Protein AF-0000000077790191 (afdb_homodimer)

Sequence (762 aa):
MFYYFIKSERNPEEDPLLVWLTGGPGCSSLTGLVYENGPLAFKVEAYNGSVPSLVSTTYLWTKVSNVMYKLTPVGTGFSYSRNPFADRPSDTRAAKRVNEFLRKWLDKHPEYFSNPFYVTGNSYSGKMVPAIVQEISNGNYICCKPQINLQGYVLGNPVTNFDFDNNTRVPFAHGMALISDELFEAMKRSCGGDYFHVDPLNTECLKLVKDYKKSVSRVYKELVLESNCDKTSPDCYMYRYSLSEYWANSESVRSALKVAKGTKGKWERCDSANVHCIQDIKSSLPYHMNNSIKGYRSLIISGDHDMTIPFIGTQEWIRSLNFSIIEKWRPWMIQDKVAGYTQTYANKMTYATVKGGGHTLEYKPVESSILFKRWISGQPLMFYYFIKSERNPEEDPLLVWLTGGPGCSSLTGLVYENGPLAFKVEAYNGSVPSLVSTTYLWTKVSNVMYKLTPVGTGFSYSRNPFADRPSDTRAAKRVNEFLRKWLDKHPEYFSNPFYVTGNSYSGKMVPAIVQEISNGNYICCKPQINLQGYVLGNPVTNFDFDNNTRVPFAHGMALISDELFEAMKRSCGGDYFHVDPLNTECLKLVKDYKKSVSRVYKELVLESNCDKTSPDCYMYRYSLSEYWANSESVRSALKVAKGTKGKWERCDSANVHCIQDIKSSLPYHMNNSIKGYRSLIISGDHDMTIPFIGTQEWIRSLNFSIIEKWRPWMIQDKVAGYTQTYANKMTYATVKGGGHTLEYKPVESSILFKRWISGQPL

pLDDT: mean 93.42, std 6.64, range [61.0, 98.81]

Structure (mmCIF, N/CA/C/O backbone):
data_AF-0000000077790191-model_v1
#
loop_
_entity.id
_entity.type
_entity.pdbx_description
1 polymer 'Serine carboxypeptidase-like 14 isoform X4'
#
loop_
_atom_site.group_PDB
_atom_site.id
_atom_site.type_symbol
_atom_site.label_atom_id
_atom_site.label_alt_id
_atom_site.label_comp_id
_atom_site.label_asym_id
_atom_site.label_entity_id
_atom_site.label_seq_id
_atom_site.pdbx_PDB_ins_code
_atom_site.Cartn_x
_atom_site.Cartn_y
_atom_site.Cartn_z
_atom_site.occupancy
_atom_site.B_iso_or_equiv
_atom_site.auth_seq_id
_atom_site.auth_comp_id
_atom_site.auth_asym_id
_atom_site.auth_atom_id
_atom_site.pdbx_PDB_model_num
ATOM 1 N N . MET A 1 1 ? -4.301 29.234 28.016 1 70.31 1 MET A N 1
ATOM 2 C CA . MET A 1 1 ? -3.721 28.719 26.781 1 70.31 1 MET A CA 1
ATOM 3 C C . MET A 1 1 ? -2.52 27.828 27.062 1 70.31 1 MET A C 1
ATOM 5 O O . MET A 1 1 ? -1.726 28.125 27.969 1 70.31 1 MET A O 1
ATOM 9 N N . PHE A 1 2 ? -2.539 26.703 26.484 1 80.81 2 PHE A N 1
ATOM 10 C CA . PHE A 1 2 ? -1.519 25.703 26.75 1 80.81 2 PHE A CA 1
ATOM 11 C C . PHE A 1 2 ? -0.734 25.375 25.484 1 80.81 2 PHE A C 1
ATOM 13 O O . PHE A 1 2 ? -1.312 25.266 24.406 1 80.81 2 PHE A O 1
ATOM 20 N N . TYR A 1 3 ? 0.605 25.516 25.641 1 87.75 3 TYR A N 1
ATOM 21 C CA . TYR A 1 3 ? 1.466 25.125 24.516 1 87.75 3 TYR A CA 1
ATOM 22 C C . TYR A 1 3 ? 2.762 24.5 25.016 1 87.75 3 TYR A C 1
ATOM 24 O O . TYR A 1 3 ? 3.129 24.672 26.188 1 87.75 3 TYR A O 1
ATOM 32 N N . TYR A 1 4 ? 3.283 23.719 24.156 1 91.69 4 TYR A N 1
ATOM 33 C CA . TYR A 1 4 ? 4.637 23.219 24.375 1 91.69 4 TYR A CA 1
ATOM 34 C C . TYR A 1 4 ? 5.621 23.891 23.422 1 91.69 4 TYR A C 1
ATOM 36 O O . TYR A 1 4 ? 5.309 24.125 22.266 1 91.69 4 TYR A O 1
ATOM 44 N N . PHE A 1 5 ? 6.746 24.297 23.984 1 95.94 5 PHE A N 1
ATOM 45 C CA . PHE A 1 5 ? 7.805 24.859 23.141 1 95.94 5 PHE A CA 1
ATOM 46 C C . PHE A 1 5 ? 9.07 24.016 23.25 1 95.94 5 PHE A C 1
ATOM 48 O O . PHE A 1 5 ? 9.602 23.812 24.344 1 95.94 5 PHE A O 1
ATOM 55 N N . ILE A 1 6 ? 9.508 23.484 22.109 1 96.44 6 ILE A N 1
ATOM 56 C CA . ILE A 1 6 ? 10.734 22.688 22.031 1 96.44 6 ILE A CA 1
ATOM 57 C C . ILE A 1 6 ? 11.766 23.422 21.188 1 96.44 6 ILE A C 1
ATOM 59 O O . ILE A 1 6 ? 11.523 23.703 20 1 96.44 6 ILE A O 1
ATOM 63 N N . LYS A 1 7 ? 12.922 23.688 21.766 1 97.25 7 LYS A N 1
ATOM 64 C CA . LYS A 1 7 ? 13.992 24.375 21.062 1 97.25 7 LYS A CA 1
ATOM 65 C C . LYS A 1 7 ? 14.68 23.453 20.062 1 97.25 7 LYS A C 1
ATOM 67 O O . LYS A 1 7 ? 14.773 22.234 20.281 1 97.25 7 LYS A O 1
ATOM 72 N N . SER A 1 8 ? 15.148 24.062 18.984 1 97.5 8 SER A N 1
ATOM 73 C CA . SER A 1 8 ? 15.961 23.328 18.016 1 97.5 8 SER A CA 1
ATOM 74 C C . SER A 1 8 ? 17.188 22.703 18.688 1 97.5 8 SER A C 1
ATOM 76 O O . SER A 1 8 ? 17.812 23.344 19.547 1 97.5 8 SER A O 1
ATOM 78 N N . GLU A 1 9 ? 17.5 21.516 18.25 1 95.06 9 GLU A N 1
ATOM 79 C CA . GLU A 1 9 ? 18.703 20.844 18.766 1 95.06 9 GLU A CA 1
ATOM 80 C C . GLU A 1 9 ? 19.953 21.344 18.047 1 95.06 9 GLU A C 1
ATOM 82 O O . GLU A 1 9 ? 21.062 21.109 18.516 1 95.06 9 GLU A O 1
ATOM 87 N N . ARG A 1 10 ? 19.781 22 16.984 1 95.44 10 ARG A N 1
ATOM 88 C CA . ARG A 1 10 ? 20.906 22.484 16.188 1 95.44 10 ARG A CA 1
ATOM 89 C C . ARG A 1 10 ? 21.266 23.922 16.578 1 95.44 10 ARG A C 1
ATOM 91 O O . ARG A 1 10 ? 22.172 24.141 17.375 1 95.44 10 ARG A O 1
ATOM 98 N N . ASN A 1 11 ? 20.531 24.969 16.141 1 96.75 11 ASN A N 1
ATOM 99 C CA . ASN A 1 11 ? 20.75 26.375 16.438 1 96.75 11 ASN A CA 1
ATOM 100 C C . ASN A 1 11 ? 19.438 27.109 16.656 1 96.75 11 ASN A C 1
ATOM 102 O O . ASN A 1 11 ? 18.922 27.766 15.75 1 96.75 11 ASN A O 1
ATOM 106 N N . PRO A 1 12 ? 18.953 27.125 17.891 1 97.19 12 PRO A N 1
ATOM 107 C CA . PRO A 1 12 ? 17.641 27.703 18.188 1 97.19 12 PRO A CA 1
ATOM 108 C C . PRO A 1 12 ? 17.531 29.172 17.766 1 97.19 12 PRO A C 1
ATOM 110 O O . PRO A 1 12 ? 16.438 29.641 17.422 1 97.19 12 PRO A O 1
ATOM 113 N N . GLU A 1 13 ? 18.609 29.891 17.766 1 96.31 13 GLU A N 1
ATOM 114 C CA . GLU A 1 13 ? 18.578 31.328 17.516 1 96.31 13 GLU A CA 1
ATOM 115 C C . GLU A 1 13 ? 18.391 31.625 16.016 1 96.31 13 GLU A C 1
ATOM 117 O O . GLU A 1 13 ? 17.891 32.688 15.641 1 96.31 13 GLU A O 1
ATOM 122 N N . GLU A 1 14 ? 18.797 30.625 15.211 1 97.44 14 GLU A N 1
ATOM 123 C CA . GLU A 1 14 ? 18.766 30.891 13.773 1 97.44 14 GLU A CA 1
ATOM 124 C C . GLU A 1 14 ? 17.797 29.938 13.062 1 97.44 14 GLU A C 1
ATOM 126 O O . GLU A 1 14 ? 17.297 30.266 11.984 1 97.44 14 GLU A O 1
ATOM 131 N N . ASP A 1 15 ? 17.562 28.812 13.672 1 98.31 15 ASP A N 1
ATOM 132 C CA . ASP A 1 15 ? 16.719 27.828 13.031 1 98.31 15 ASP A CA 1
ATOM 133 C C . ASP A 1 15 ? 15.266 28.312 12.945 1 98.31 15 ASP A C 1
ATOM 135 O O . ASP A 1 15 ? 14.836 29.141 13.75 1 98.31 15 ASP A O 1
ATOM 139 N N . PRO A 1 16 ? 14.562 27.766 11.984 1 98.62 16 PRO A N 1
ATOM 140 C CA . PRO A 1 16 ? 13.164 28.188 11.828 1 98.62 16 PRO A CA 1
ATOM 141 C C . PRO A 1 16 ? 12.344 27.984 13.102 1 98.62 16 PRO A C 1
ATOM 143 O O . PRO A 1 16 ? 12.633 27.078 13.891 1 98.62 16 PRO A O 1
ATOM 146 N N . LEU A 1 17 ? 11.406 28.875 13.281 1 98.62 17 LEU A N 1
ATOM 147 C CA . LEU A 1 17 ? 10.383 28.766 14.312 1 98.62 17 LEU A CA 1
ATOM 148 C C . LEU A 1 17 ? 9.055 28.297 13.711 1 98.62 17 LEU A C 1
ATOM 150 O O . LEU A 1 17 ? 8.555 28.906 12.766 1 98.62 17 LEU A O 1
ATOM 154 N N . LEU A 1 18 ? 8.539 27.234 14.219 1 98.44 18 LEU A N 1
ATOM 155 C CA . LEU A 1 18 ? 7.289 26.656 13.727 1 98.44 18 LEU A CA 1
ATOM 156 C C . LEU A 1 18 ? 6.195 26.734 14.789 1 98.44 18 LEU A C 1
ATOM 158 O O . LEU A 1 18 ? 6.469 26.594 15.977 1 98.44 18 LEU A O 1
ATOM 162 N N . VAL A 1 19 ? 5.016 26.984 14.352 1 97.75 19 VAL A N 1
ATOM 163 C CA . VAL A 1 19 ? 3.857 26.594 15.148 1 97.75 19 VAL A CA 1
ATOM 164 C C . VAL A 1 19 ? 3.209 25.344 14.547 1 97.75 19 VAL A C 1
ATOM 166 O O . VAL A 1 19 ? 3.008 25.266 13.336 1 97.75 19 VAL A O 1
ATOM 169 N N . TRP A 1 20 ? 3.008 24.359 15.352 1 96.69 20 TRP A N 1
ATOM 170 C CA . TRP A 1 20 ? 2.389 23.109 14.914 1 96.69 20 TRP A CA 1
ATOM 171 C C . TRP A 1 20 ? 0.957 23 15.43 1 96.69 20 TRP A C 1
ATOM 173 O O . TRP A 1 20 ? 0.715 23.109 16.641 1 96.69 20 TRP A O 1
ATOM 183 N N . LEU A 1 21 ? 0.068 22.766 14.523 1 94.56 21 LEU A N 1
ATOM 184 C CA . LEU A 1 21 ? -1.335 22.531 14.852 1 94.56 21 LEU A CA 1
ATOM 185 C C . LEU A 1 21 ? -1.755 21.109 14.492 1 94.56 21 LEU A C 1
ATOM 187 O O . LEU A 1 21 ? -1.843 20.766 13.312 1 94.56 21 LEU A O 1
ATOM 191 N N . THR A 1 22 ? -2.141 20.422 15.594 1 90.88 22 THR A N 1
ATOM 192 C CA . THR A 1 22 ? -2.609 19.047 15.375 1 90.88 22 THR A CA 1
ATOM 193 C C . THR A 1 22 ? -4.051 19.047 14.867 1 90.88 22 THR A C 1
ATOM 195 O O . THR A 1 22 ? -4.91 19.734 15.43 1 90.88 22 THR A O 1
ATOM 198 N N . GLY A 1 23 ? -4.305 18.469 13.898 1 87.75 23 GLY A N 1
ATOM 199 C CA . GLY A 1 23 ? -5.637 18.375 13.32 1 87.75 23 GLY A CA 1
ATOM 200 C C . GLY A 1 23 ? -6.691 17.953 14.328 1 87.75 23 GLY A C 1
ATOM 201 O O . GLY A 1 23 ? -6.57 18.234 15.516 1 87.75 23 GLY A O 1
ATOM 202 N N . GLY A 1 24 ? -7.77 17.422 13.961 1 79.75 24 GLY A N 1
ATOM 203 C CA . GLY A 1 24 ? -8.922 17.047 14.766 1 79.75 24 GLY A CA 1
ATOM 204 C C . GLY A 1 24 ? -10.242 17.375 14.102 1 79.75 24 GLY A C 1
ATOM 205 O O . GLY A 1 24 ? -10.648 16.703 13.148 1 79.75 24 GLY A O 1
ATOM 206 N N . PRO A 1 25 ? -10.961 18.406 14.289 1 79.75 25 PRO A N 1
ATOM 207 C CA . PRO A 1 25 ? -10.516 19.516 15.148 1 79.75 25 PRO A CA 1
ATOM 208 C C . PRO A 1 25 ? -10.57 19.156 16.625 1 79.75 25 PRO A C 1
ATOM 210 O O . PRO A 1 25 ? -11.375 18.312 17.047 1 79.75 25 PRO A O 1
ATOM 213 N N . GLY A 1 26 ? -9.586 19.719 17.328 1 79.75 26 GLY A N 1
ATOM 214 C CA . GLY A 1 26 ? -9.633 19.656 18.781 1 79.75 26 GLY A CA 1
ATOM 215 C C . GLY A 1 26 ? -8.734 18.594 19.375 1 79.75 26 GLY A C 1
ATOM 216 O O . GLY A 1 26 ? -8.898 18.203 20.531 1 79.75 26 GLY A O 1
ATOM 217 N N . CYS A 1 27 ? -7.863 18.078 18.5 1 89 27 CYS A N 1
ATOM 218 C CA . CYS A 1 27 ? -6.898 17.156 19.078 1 89 27 CYS A CA 1
ATOM 219 C C . CYS A 1 27 ? -5.785 17.906 19.797 1 89 27 CYS A C 1
ATOM 221 O O . CYS A 1 27 ? -5.348 18.969 19.344 1 89 27 CYS A O 1
ATOM 223 N N . SER A 1 28 ? -5.383 17.312 20.859 1 89.56 28 SER A N 1
ATOM 224 C CA . SER A 1 28 ? -4.383 17.938 21.734 1 89.56 28 SER A CA 1
ATOM 225 C C . SER A 1 28 ? -3.037 18.047 21.031 1 89.56 28 SER A C 1
ATOM 227 O O . SER A 1 28 ? -2.664 17.172 20.234 1 89.56 28 SER A O 1
ATOM 229 N N . SER A 1 29 ? -2.344 19.125 21.391 1 89.56 29 SER A N 1
ATOM 230 C CA . SER A 1 29 ? -1.001 19.328 20.859 1 89.56 29 SER A CA 1
ATOM 231 C C . SER A 1 29 ? -0.041 18.266 21.344 1 89.56 29 SER A C 1
ATOM 233 O O . SER A 1 29 ? 1.02 18.047 20.766 1 89.56 29 SER A O 1
ATOM 235 N N . LEU A 1 30 ? -0.421 17.594 22.406 1 92.06 30 LEU A N 1
ATOM 236 C CA . LEU A 1 30 ? 0.365 16.469 22.875 1 92.06 30 LEU A CA 1
ATOM 237 C C . LEU A 1 30 ? 0.505 15.414 21.781 1 92.06 30 LEU A C 1
ATOM 239 O O . LEU A 1 30 ? 1.528 14.727 21.703 1 92.06 30 LEU A O 1
ATOM 243 N N . THR A 1 31 ? -0.464 15.359 20.938 1 93.31 31 THR A N 1
ATOM 244 C CA . THR A 1 31 ? -0.448 14.391 19.844 1 93.31 31 THR A CA 1
ATOM 245 C C . THR A 1 31 ? 0.728 14.641 18.906 1 93.31 31 THR A C 1
ATOM 247 O O . THR A 1 31 ? 1.454 13.719 18.547 1 93.31 31 THR A O 1
ATOM 250 N N . GLY A 1 32 ? 0.884 15.883 18.547 1 94.12 32 GLY A N 1
ATOM 251 C CA . GLY A 1 32 ? 2.023 16.234 17.719 1 94.12 32 GLY A CA 1
ATOM 252 C C . GLY A 1 32 ? 3.357 15.992 18.391 1 94.12 32 GLY A C 1
ATOM 253 O O . GLY A 1 32 ? 4.297 15.5 17.766 1 94.12 32 GLY A O 1
ATOM 254 N N . LEU A 1 33 ? 3.406 16.234 19.688 1 94.31 33 LEU A N 1
ATOM 255 C CA . LEU A 1 33 ? 4.637 16.188 20.469 1 94.31 33 LEU A CA 1
ATOM 256 C C . LEU A 1 33 ? 5.109 14.75 20.641 1 94.31 33 LEU A C 1
ATOM 258 O O . LEU A 1 33 ? 6.312 14.477 20.578 1 94.31 33 LEU A O 1
ATOM 262 N N . VAL A 1 34 ? 4.164 13.812 20.766 1 94.88 34 VAL A N 1
ATOM 263 C CA . VAL A 1 34 ? 4.594 12.492 21.203 1 94.88 34 VAL A CA 1
ATOM 264 C C . VAL A 1 34 ? 4.375 11.477 20.078 1 94.88 34 VAL A C 1
ATOM 266 O O . VAL A 1 34 ? 4.93 10.383 20.109 1 94.88 34 VAL A O 1
ATOM 269 N N . TYR A 1 35 ? 3.6 11.82 19.047 1 93.88 35 TYR A N 1
ATOM 270 C CA . TYR A 1 35 ? 3.316 10.82 18.016 1 93.88 35 TYR A CA 1
ATOM 271 C C . TYR A 1 35 ? 3.801 11.289 16.656 1 93.88 35 TYR A C 1
ATOM 273 O O . TYR A 1 35 ? 4.16 10.469 15.805 1 93.88 35 TYR A O 1
ATOM 281 N N . GLU A 1 36 ? 3.871 12.508 16.391 1 94.12 36 GLU A N 1
ATOM 282 C CA . GLU A 1 36 ? 4.012 12.953 15.008 1 94.12 36 GLU A CA 1
ATOM 283 C C . GLU A 1 36 ? 5.426 13.453 14.734 1 94.12 36 GLU A C 1
ATOM 285 O O . GLU A 1 36 ? 6.215 12.766 14.086 1 94.12 36 GLU A O 1
ATOM 290 N N . ASN A 1 37 ? 5.797 14.633 15.195 1 95.69 37 ASN A N 1
ATOM 291 C CA . ASN A 1 37 ? 7.078 15.172 14.766 1 95.69 37 ASN A CA 1
ATOM 292 C C . ASN A 1 37 ? 7.883 15.719 15.938 1 95.69 37 ASN A C 1
ATOM 294 O O . ASN A 1 37 ? 8.867 16.438 15.742 1 95.69 37 ASN A O 1
ATOM 298 N N . GLY A 1 38 ? 7.465 15.398 17.172 1 95.19 38 GLY A N 1
ATOM 299 C CA . GLY A 1 38 ? 8.172 15.859 18.344 1 95.19 38 GLY A CA 1
ATOM 300 C C . GLY A 1 38 ? 9.25 14.898 18.812 1 95.19 38 GLY A C 1
ATOM 301 O O . GLY A 1 38 ? 9.422 13.82 18.234 1 95.19 38 GLY A O 1
ATOM 302 N N . PRO A 1 39 ? 9.969 15.297 19.812 1 94.75 39 PRO A N 1
ATOM 303 C CA . PRO A 1 39 ? 11.125 14.516 20.25 1 94.75 39 PRO A CA 1
ATOM 304 C C . PRO A 1 39 ? 10.758 13.445 21.281 1 94.75 39 PRO A C 1
ATOM 306 O O . PRO A 1 39 ? 11.625 12.695 21.734 1 94.75 39 PRO A O 1
ATOM 309 N N . LEU A 1 40 ? 9.484 13.32 21.609 1 94.75 40 LEU A N 1
ATOM 310 C CA . LEU A 1 40 ? 9.062 12.391 22.641 1 94.75 40 LEU A CA 1
ATOM 311 C C . LEU A 1 40 ? 8.164 11.297 22.078 1 94.75 40 LEU A C 1
ATOM 313 O O . LEU A 1 40 ? 7.555 11.484 21.016 1 94.75 40 LEU A O 1
ATOM 317 N N . ALA A 1 41 ? 8.141 10.156 22.734 1 94.44 41 ALA A N 1
ATOM 318 C CA . ALA A 1 41 ? 7.246 9.039 22.453 1 94.44 41 ALA A CA 1
ATOM 319 C C . ALA A 1 41 ? 6.922 8.258 23.734 1 94.44 41 ALA A C 1
ATOM 321 O O . ALA A 1 41 ? 7.602 8.406 24.75 1 94.44 41 ALA A O 1
ATOM 322 N N . PHE A 1 42 ? 5.855 7.543 23.703 1 94.12 42 PHE A N 1
ATOM 323 C CA . PHE A 1 42 ? 5.562 6.645 24.828 1 94.12 42 PHE A CA 1
ATOM 324 C C . PHE A 1 42 ? 6.203 5.281 24.594 1 94.12 42 PHE A C 1
ATOM 326 O O . PHE A 1 42 ? 6.234 4.781 23.469 1 94.12 42 PHE A O 1
ATOM 333 N N . LYS A 1 43 ? 6.77 4.699 25.672 1 92.38 43 LYS A N 1
ATOM 334 C CA . LYS A 1 43 ? 7.129 3.283 25.625 1 92.38 43 LYS A CA 1
ATOM 335 C C . LYS A 1 43 ? 5.883 2.402 25.578 1 92.38 43 LYS A C 1
ATOM 337 O O . LYS A 1 43 ? 5.078 2.398 26.516 1 92.38 43 LYS A O 1
ATOM 342 N N . VAL A 1 44 ? 5.734 1.649 24.5 1 90.44 44 VAL A N 1
ATOM 343 C CA . VAL A 1 44 ? 4.512 0.875 24.297 1 90.44 44 VAL A CA 1
ATOM 344 C C . VAL A 1 44 ? 4.582 -0.414 25.109 1 90.44 44 VAL A C 1
ATOM 346 O O . VAL A 1 44 ? 5.258 -1.369 24.719 1 90.44 44 VAL A O 1
ATOM 349 N N . GLU A 1 45 ? 3.91 -0.449 26.156 1 90.81 45 GLU A N 1
ATOM 350 C CA . GLU A 1 45 ? 3.75 -1.591 27.047 1 90.81 45 GLU A CA 1
ATOM 351 C C . GLU A 1 45 ? 2.348 -1.629 27.656 1 90.81 45 GLU A C 1
ATOM 353 O O . GLU A 1 45 ? 1.641 -0.62 27.656 1 90.81 45 GLU A O 1
ATOM 358 N N . ALA A 1 46 ? 2.025 -2.82 28.109 1 90.94 46 ALA A N 1
ATOM 359 C CA . ALA A 1 46 ? 0.716 -2.945 28.734 1 90.94 46 ALA A CA 1
ATOM 360 C C . ALA A 1 46 ? 0.608 -2.041 29.969 1 90.94 46 ALA A C 1
ATOM 362 O O . ALA A 1 46 ? 1.525 -1.987 30.781 1 90.94 46 ALA A O 1
ATOM 363 N N . TYR A 1 47 ? -0.424 -1.293 29.984 1 91.69 47 TYR A N 1
ATOM 364 C CA . TYR A 1 47 ? -0.627 -0.389 31.109 1 91.69 47 TYR A CA 1
ATOM 365 C C . TYR A 1 47 ? -0.757 -1.165 32.406 1 91.69 47 TYR A C 1
ATOM 367 O O . TYR A 1 47 ? -1.553 -2.104 32.5 1 91.69 47 TYR A O 1
ATOM 375 N N . ASN A 1 48 ? -0.035 -0.796 33.406 1 92.31 48 ASN A N 1
ATOM 376 C CA . ASN A 1 48 ? -0.021 -1.507 34.656 1 92.31 48 ASN A CA 1
ATOM 377 C C . ASN A 1 48 ? -0.507 -0.621 35.812 1 92.31 48 ASN A C 1
ATOM 379 O O . ASN A 1 48 ? -0.34 -0.963 36.969 1 92.31 48 ASN A O 1
ATOM 383 N N . GLY A 1 49 ? -0.948 0.489 35.531 1 92.56 49 GLY A N 1
ATOM 384 C CA . GLY A 1 49 ? -1.449 1.388 36.562 1 92.56 49 GLY A CA 1
ATOM 385 C C . GLY A 1 49 ? -0.508 2.541 36.844 1 92.56 49 GLY A C 1
ATOM 386 O O . GLY A 1 49 ? -0.917 3.553 37.438 1 92.56 49 GLY A O 1
ATOM 387 N N . SER A 1 50 ? 0.7 2.389 36.438 1 94.38 50 SER A N 1
ATOM 388 C CA . SER A 1 50 ? 1.677 3.453 36.656 1 94.38 50 SER A CA 1
ATOM 389 C C . SER A 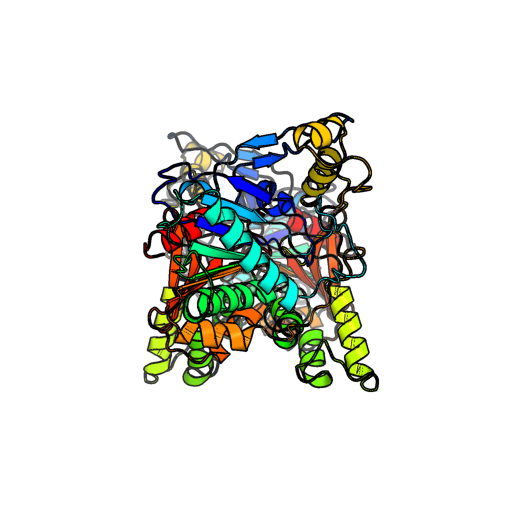1 50 ? 1.659 4.453 35.5 1 94.38 50 SER A C 1
ATOM 391 O O . SER A 1 50 ? 1.104 4.172 34.438 1 94.38 50 SER A O 1
ATOM 393 N N . VAL A 1 51 ? 2.26 5.59 35.719 1 95.75 51 VAL A N 1
ATOM 394 C CA . VAL A 1 51 ? 2.352 6.605 34.688 1 95.75 51 VAL A CA 1
ATOM 395 C C . VAL A 1 51 ? 3.186 6.078 33.5 1 95.75 51 VAL A C 1
ATOM 397 O O . VAL A 1 51 ? 4.328 5.652 33.688 1 95.75 51 VAL A O 1
ATOM 400 N N . PRO A 1 52 ? 2.602 6.102 32.344 1 95.75 52 PRO A N 1
ATOM 401 C CA . PRO A 1 52 ? 3.367 5.637 31.172 1 95.75 52 PRO A CA 1
ATOM 402 C C . PRO A 1 52 ? 4.676 6.406 30.984 1 95.75 52 PRO A C 1
ATOM 404 O O . PRO A 1 52 ? 4.715 7.621 31.188 1 95.75 52 PRO A O 1
ATOM 407 N N . SER A 1 53 ? 5.695 5.738 30.625 1 94.69 53 SER A N 1
ATOM 408 C CA . SER A 1 53 ? 7.02 6.34 30.484 1 94.69 53 SER A CA 1
ATOM 409 C C . SER A 1 53 ? 7.191 6.988 29.125 1 94.69 53 SER A C 1
ATOM 411 O O . SER A 1 53 ? 6.707 6.461 28.109 1 94.69 53 SER A O 1
ATOM 413 N N . LEU A 1 54 ? 7.875 8.117 29.125 1 94.56 54 LEU A N 1
ATOM 414 C CA . LEU A 1 54 ? 8.242 8.805 27.906 1 94.56 54 LEU A CA 1
ATOM 415 C C . LEU A 1 54 ? 9.68 8.477 27.5 1 94.56 54 LEU A C 1
ATOM 417 O O . LEU A 1 54 ? 10.547 8.312 28.359 1 94.56 54 LEU A O 1
ATOM 421 N N . VAL A 1 55 ? 9.883 8.297 26.203 1 94.38 55 VAL A N 1
ATOM 422 C CA . VAL A 1 55 ? 11.219 8.078 25.656 1 94.38 55 VAL A CA 1
ATOM 423 C C . VAL A 1 55 ? 11.5 9.086 24.547 1 94.38 55 VAL A C 1
ATOM 425 O O . VAL A 1 55 ? 10.578 9.703 24.016 1 94.38 55 VAL A O 1
ATOM 428 N N . SER A 1 56 ? 12.797 9.273 24.234 1 92.38 56 SER A N 1
ATOM 429 C CA . SER A 1 56 ? 13.18 10.156 23.141 1 92.38 56 SER A CA 1
ATOM 430 C C . SER A 1 56 ? 13.086 9.445 21.797 1 92.38 56 SER A C 1
ATOM 432 O O . SER A 1 56 ? 13.281 8.234 21.719 1 92.38 56 SER A O 1
ATOM 434 N N . THR A 1 57 ? 12.742 10.211 20.797 1 88.81 57 THR A N 1
ATOM 435 C CA . THR A 1 57 ? 12.742 9.688 19.438 1 88.81 57 THR A CA 1
ATOM 436 C C . THR A 1 57 ? 13.867 10.32 18.625 1 88.81 57 THR A C 1
ATOM 438 O O . THR A 1 57 ? 14.469 11.305 19.047 1 88.81 57 THR A O 1
ATOM 441 N N . THR A 1 58 ? 14.195 9.734 17.484 1 84.88 58 THR A N 1
ATOM 442 C CA . THR A 1 58 ? 15.289 10.242 16.672 1 84.88 58 THR A CA 1
ATOM 443 C C . THR A 1 58 ? 14.75 10.938 15.422 1 84.88 58 THR A C 1
ATOM 445 O O . THR A 1 58 ? 15.484 11.648 14.727 1 84.88 58 THR A O 1
ATOM 448 N N . TYR A 1 59 ? 13.602 10.758 15.188 1 80.88 59 TYR A N 1
ATOM 449 C CA . TYR A 1 59 ? 13.023 11.305 13.969 1 80.88 59 TYR A CA 1
ATOM 450 C C . TYR A 1 59 ? 12.055 12.445 14.289 1 80.88 59 TYR A C 1
ATOM 452 O O . TYR A 1 59 ? 10.844 12.227 14.398 1 80.88 59 TYR A O 1
ATOM 460 N N . LEU A 1 60 ? 12.656 13.609 14.367 1 87.56 60 LEU A N 1
ATOM 461 C CA . LEU A 1 60 ? 11.891 14.742 14.867 1 87.56 60 LEU A CA 1
ATOM 462 C C . LEU A 1 60 ? 12.219 16.016 14.086 1 87.56 60 LEU A C 1
ATOM 464 O O . LEU A 1 60 ? 13.312 16.141 13.531 1 87.56 60 LEU A O 1
ATOM 468 N N . TRP A 1 61 ? 11.242 16.844 13.969 1 96.38 61 TRP A N 1
ATOM 469 C CA . TRP A 1 61 ? 11.398 18.125 13.297 1 96.38 61 TRP A CA 1
ATOM 470 C C . TRP A 1 61 ? 12.234 19.078 14.141 1 96.38 61 TRP A C 1
ATOM 472 O O . TRP A 1 61 ? 12.82 20.031 13.617 1 96.38 61 TRP A O 1
ATOM 482 N N . THR A 1 62 ? 12.445 18.781 15.422 1 96 62 THR A N 1
ATOM 483 C CA . THR A 1 62 ? 13.141 19.672 16.344 1 96 62 THR A CA 1
ATOM 484 C C . THR A 1 62 ? 14.656 19.547 16.172 1 96 62 THR A C 1
ATOM 486 O O . THR A 1 62 ? 15.414 20.281 16.797 1 96 62 THR A O 1
ATOM 489 N N . LYS A 1 63 ? 15.047 18.688 15.328 1 95.25 63 LYS A N 1
ATOM 490 C CA . LYS A 1 63 ? 16.469 18.609 14.992 1 95.25 63 LYS A CA 1
ATOM 491 C C . LYS A 1 63 ? 16.922 19.875 14.242 1 95.25 63 LYS A C 1
ATOM 493 O O . LYS A 1 63 ? 18.078 20.281 14.352 1 95.25 63 LYS A O 1
ATOM 498 N N . VAL A 1 64 ? 15.953 20.5 13.547 1 97 64 VAL A N 1
ATOM 499 C CA . VAL A 1 64 ? 16.375 21.578 12.664 1 97 64 VAL A CA 1
ATOM 500 C C . VAL A 1 64 ? 15.414 22.766 12.82 1 97 64 VAL A C 1
ATOM 502 O O . VAL A 1 64 ? 15.406 23.688 11.992 1 97 64 VAL A O 1
ATOM 505 N N . SER A 1 65 ? 14.547 22.734 13.805 1 98.31 65 SER A N 1
ATOM 506 C CA . SER A 1 65 ? 13.586 23.812 13.969 1 98.31 65 SER A CA 1
ATOM 507 C C . SER A 1 65 ? 13.133 23.938 15.422 1 98.31 65 SER A C 1
ATOM 509 O O . SER A 1 65 ? 13.172 22.969 16.172 1 98.31 65 SER A O 1
ATOM 511 N N . ASN A 1 66 ? 12.859 25.188 15.867 1 98.38 66 ASN A N 1
ATOM 512 C CA . ASN A 1 66 ? 12.07 25.422 17.078 1 98.38 66 ASN A CA 1
ATOM 513 C C . ASN A 1 66 ? 10.586 25.156 16.828 1 98.38 66 ASN A C 1
ATOM 515 O O . ASN A 1 66 ? 10.023 25.625 15.836 1 98.38 66 ASN A O 1
ATOM 519 N N . VAL A 1 67 ? 9.969 24.406 17.703 1 97.88 67 VAL A N 1
ATOM 520 C CA . VAL A 1 67 ? 8.578 24.062 17.406 1 97.88 67 VAL A CA 1
ATOM 521 C C . VAL A 1 67 ? 7.695 24.406 18.609 1 97.88 67 VAL A C 1
ATOM 523 O O . VAL A 1 67 ? 7.969 23.984 19.734 1 97.88 67 VAL A O 1
ATOM 526 N N . MET A 1 68 ? 6.695 25.156 18.328 1 96.75 68 MET A N 1
ATOM 527 C CA . MET A 1 68 ? 5.629 25.438 19.297 1 96.75 68 MET A CA 1
ATOM 528 C C . MET A 1 68 ? 4.414 24.562 19.016 1 96.75 68 MET A C 1
ATOM 530 O O . MET A 1 68 ? 3.736 24.734 18 1 96.75 68 MET A O 1
ATOM 534 N N . TYR A 1 69 ? 4.195 23.656 19.906 1 95.12 69 TYR A N 1
ATOM 535 C CA . TYR A 1 69 ? 2.994 22.828 19.797 1 95.12 69 TYR A CA 1
ATOM 536 C C . TYR A 1 69 ? 1.803 23.516 20.453 1 95.12 69 TYR A C 1
ATOM 538 O O . TYR A 1 69 ? 1.653 23.469 21.688 1 95.12 69 TYR A O 1
ATOM 546 N N . LYS A 1 70 ? 0.984 24.016 19.641 1 91 70 LYS A N 1
ATOM 547 C CA . LYS A 1 70 ? -0.129 24.812 20.141 1 91 70 LYS A CA 1
ATOM 548 C C . LYS A 1 70 ? -1.443 24.047 20.062 1 91 70 LYS A C 1
ATOM 550 O O . LYS A 1 70 ? -1.694 23.344 19.078 1 91 70 LYS A O 1
ATOM 555 N N . LEU A 1 71 ? -2.152 24.156 21.125 1 79.94 71 LEU A N 1
ATOM 556 C CA . LEU A 1 71 ? -3.49 23.578 21.156 1 79.94 71 LEU A CA 1
ATOM 557 C C . LEU A 1 71 ? -4.508 24.531 20.531 1 79.94 71 LEU A C 1
ATOM 559 O O . LEU A 1 71 ? -4.539 25.719 20.875 1 79.94 71 LEU A O 1
ATOM 563 N N . THR A 1 72 ? -5.176 24.156 19.625 1 79.88 72 THR A N 1
ATOM 564 C CA . THR A 1 72 ? -6.277 24.922 19.047 1 79.88 72 THR A CA 1
ATOM 565 C C . THR A 1 72 ? -7.438 24 18.688 1 79.88 72 THR A C 1
ATOM 567 O O . THR A 1 72 ? -7.227 22.875 18.219 1 79.88 72 THR A O 1
ATOM 570 N N . PRO A 1 73 ? -8.719 24.5 19.016 1 78.69 73 PRO A N 1
ATOM 571 C CA . PRO A 1 73 ? -9.211 25.734 19.625 1 78.69 73 PRO A CA 1
ATOM 572 C C . PRO A 1 73 ? -9.195 25.703 21.141 1 78.69 73 PRO A C 1
ATOM 574 O O . PRO A 1 73 ? -8.781 24.688 21.734 1 78.69 73 PRO A O 1
ATOM 577 N N . VAL A 1 74 ? -9.562 26.75 21.656 1 75.12 74 VAL A N 1
ATOM 578 C CA . VAL A 1 74 ? -9.648 26.828 23.125 1 75.12 74 VAL A CA 1
ATOM 579 C C . VAL A 1 74 ? -10.539 25.688 23.641 1 75.12 74 VAL A C 1
ATOM 581 O O . VAL A 1 74 ? -11.578 25.391 23.047 1 75.12 74 VAL A O 1
ATOM 584 N N . GLY A 1 75 ? -10.086 24.922 24.656 1 74.94 75 GLY A N 1
ATOM 585 C CA . GLY A 1 75 ? -10.844 23.828 25.266 1 74.94 75 GLY A CA 1
ATOM 586 C C . GLY A 1 75 ? -10.227 22.469 25 1 74.94 75 GLY A C 1
ATOM 587 O O . GLY A 1 75 ? -10.562 21.5 25.672 1 74.94 75 GLY A O 1
ATOM 588 N N . THR A 1 76 ? -9.352 22.469 24.109 1 79.5 76 THR A N 1
ATOM 589 C CA . THR A 1 76 ? -8.703 21.203 23.75 1 79.5 76 THR A CA 1
ATOM 590 C C . THR A 1 76 ? -7.562 20.906 24.719 1 79.5 76 THR A C 1
ATOM 592 O O . THR A 1 76 ? -6.859 21.812 25.172 1 79.5 76 THR A O 1
ATOM 595 N N . GLY A 1 77 ? -7.469 19.578 25 1 78.69 77 GLY A N 1
ATOM 596 C CA . GLY A 1 77 ? -6.426 19.188 25.938 1 78.69 77 GLY A CA 1
ATOM 597 C C . GLY A 1 77 ? -6.543 19.875 27.281 1 78.69 77 GLY A C 1
ATOM 598 O O . GLY A 1 77 ? -7.594 19.812 27.922 1 78.69 77 GLY A O 1
ATOM 599 N N . PHE A 1 78 ? -5.441 20.609 27.594 1 78.38 78 PHE A N 1
ATOM 600 C CA . PHE A 1 78 ? -5.426 21.25 28.906 1 78.38 78 PHE A CA 1
ATOM 601 C C . PHE A 1 78 ? -5.852 22.703 28.812 1 78.38 78 PHE A C 1
ATOM 603 O O . PHE A 1 78 ? -5.875 23.422 29.812 1 78.38 78 PHE A O 1
ATOM 610 N N . SER A 1 79 ? -6.168 23.125 27.594 1 78.38 79 SER A N 1
ATOM 611 C CA . SER A 1 79 ? -6.617 24.5 27.422 1 78.38 79 SER A CA 1
ATOM 612 C C . SER A 1 79 ? -8.039 24.688 27.953 1 78.38 79 SER A C 1
ATOM 614 O O . SER A 1 79 ? -8.836 23.75 27.938 1 78.38 79 SER A O 1
ATOM 616 N N . TYR A 1 80 ? -8.273 25.922 28.5 1 77 80 TYR A N 1
ATOM 617 C CA . TYR A 1 80 ? -9.602 26.188 29.031 1 77 80 TYR A CA 1
ATOM 618 C C . TYR A 1 80 ? -9.953 27.672 28.875 1 77 80 TYR A C 1
ATOM 620 O O . TYR A 1 80 ? -9.07 28.516 28.703 1 77 80 TYR A O 1
ATOM 628 N N . SER A 1 81 ? -11.234 27.891 28.734 1 76.94 81 SER A N 1
ATOM 629 C CA . SER A 1 81 ? -11.734 29.266 28.688 1 76.94 81 SER A CA 1
ATOM 630 C C . SER A 1 81 ? -12.297 29.703 30.031 1 76.94 81 SER A C 1
ATOM 632 O O . SER A 1 81 ? -12.969 28.922 30.703 1 76.94 81 SER A O 1
ATOM 634 N N . ARG A 1 82 ? -11.969 30.969 30.312 1 77.62 82 ARG A N 1
ATOM 635 C CA . ARG A 1 82 ? -12.57 31.531 31.516 1 77.62 82 ARG A CA 1
ATOM 636 C C . ARG A 1 82 ? -13.992 32 31.25 1 77.62 82 ARG A C 1
ATOM 638 O O . ARG A 1 82 ? -14.773 32.219 32.188 1 77.62 82 ARG A O 1
ATOM 645 N N . ASN A 1 83 ? -14.125 32.219 29.969 1 75.62 83 ASN A N 1
ATOM 646 C CA . ASN A 1 83 ? -15.461 32.594 29.516 1 75.62 83 ASN A CA 1
ATOM 647 C C . ASN A 1 83 ? -15.922 31.75 28.328 1 75.62 83 ASN A C 1
ATOM 649 O O . ASN A 1 83 ? -15.914 32.219 27.188 1 75.62 83 ASN A O 1
ATOM 653 N N . PRO A 1 84 ? -16.438 30.625 28.594 1 69.62 84 PRO A N 1
ATOM 654 C CA . PRO A 1 84 ? -16.766 29.672 27.531 1 69.62 84 PRO A CA 1
ATOM 655 C C . PRO A 1 84 ? -17.828 30.188 26.578 1 69.62 84 PRO A C 1
ATOM 657 O O . PRO A 1 84 ? -17.859 29.797 25.406 1 69.62 84 PRO A O 1
ATOM 660 N N . PHE A 1 85 ? -18.656 31.016 27.062 1 66.75 85 PHE A N 1
ATOM 661 C CA . PHE A 1 85 ? -19.734 31.516 26.219 1 66.75 85 PHE A CA 1
ATOM 662 C C . PHE A 1 85 ? -19.203 32.562 25.234 1 66.75 85 PHE A C 1
ATOM 664 O O . PHE A 1 85 ? -19.641 32.594 24.078 1 66.75 85 PHE A O 1
ATOM 671 N N . ALA A 1 86 ? -18.281 33.219 25.641 1 61 86 ALA A N 1
ATOM 672 C CA . ALA A 1 86 ? -17.703 34.281 24.812 1 61 86 ALA A CA 1
ATOM 673 C C . ALA A 1 86 ? -16.609 33.719 23.906 1 61 86 ALA A C 1
ATOM 675 O O . ALA A 1 86 ? -16.297 34.312 22.875 1 61 86 ALA A O 1
ATOM 676 N N . ASP A 1 87 ? -16.234 32.562 24.141 1 69.5 87 ASP A N 1
ATOM 677 C CA . ASP A 1 87 ? -15.055 32.062 23.453 1 69.5 87 ASP A CA 1
ATOM 678 C C . ASP A 1 87 ? -15.406 30.875 22.547 1 69.5 87 ASP A C 1
ATOM 680 O O . ASP A 1 87 ? -14.656 29.906 22.469 1 69.5 87 ASP A O 1
ATOM 684 N N . ARG A 1 88 ? -16.578 31.141 21.891 1 74.69 88 ARG A N 1
ATOM 685 C CA . ARG A 1 88 ? -16.953 30.062 21 1 74.69 88 ARG A CA 1
ATOM 686 C C . ARG A 1 88 ? -15.93 29.891 19.875 1 74.69 88 ARG A C 1
ATOM 688 O O . ARG A 1 88 ? -15.719 30.812 19.078 1 74.69 88 ARG A O 1
ATOM 695 N N . PRO A 1 89 ? -15.445 28.703 19.906 1 82.5 89 PRO A N 1
ATOM 696 C CA . PRO A 1 89 ? -14.359 28.516 18.953 1 82.5 89 PRO A CA 1
ATOM 697 C C . PRO A 1 89 ? -14.859 28.312 17.516 1 82.5 89 PRO A C 1
ATOM 699 O O . PRO A 1 89 ? -15.898 27.688 17.312 1 82.5 89 PRO A O 1
ATOM 702 N N . SER A 1 90 ? -14.297 28.984 16.547 1 89.5 90 SER A N 1
ATOM 703 C CA . SER A 1 90 ? -14.445 28.766 15.109 1 89.5 90 SER A CA 1
ATOM 704 C C . SER A 1 90 ? -13.094 28.75 14.406 1 89.5 90 SER A C 1
ATOM 706 O O . SER A 1 90 ? -12.078 29.141 14.992 1 89.5 90 SER A O 1
ATOM 708 N N . ASP A 1 91 ? -13.117 28.281 13.172 1 91.75 91 ASP A N 1
ATOM 709 C CA . ASP A 1 91 ? -11.867 28.219 12.422 1 91.75 91 ASP A CA 1
ATOM 710 C C . ASP A 1 91 ? -11.25 29.609 12.266 1 91.75 91 ASP A C 1
ATOM 712 O O . ASP A 1 91 ? -10.055 29.797 12.508 1 91.75 91 ASP A O 1
ATOM 716 N N . THR A 1 92 ? -12.078 30.547 11.914 1 93.31 92 THR A N 1
ATOM 717 C CA . THR A 1 92 ? -11.578 31.891 11.656 1 93.31 92 THR A CA 1
ATOM 718 C C . THR A 1 92 ? -11.117 32.562 12.953 1 93.31 92 THR A C 1
ATOM 720 O O . THR A 1 92 ? -10.109 33.281 12.969 1 93.31 92 THR A O 1
ATOM 723 N N . ARG A 1 93 ? -11.836 32.344 14.016 1 90.19 93 ARG A N 1
ATOM 724 C CA . ARG A 1 93 ? -11.445 32.906 15.305 1 90.19 93 ARG A CA 1
ATOM 725 C C . ARG A 1 93 ? -10.164 32.25 15.812 1 90.19 93 ARG A C 1
ATOM 727 O O . ARG A 1 93 ? -9.32 32.906 16.422 1 90.19 93 ARG A O 1
ATOM 734 N N . ALA A 1 94 ? -10.156 30.953 15.594 1 88.75 94 ALA A N 1
ATOM 735 C CA . ALA A 1 94 ? -8.938 30.25 15.984 1 88.75 94 ALA A CA 1
ATOM 736 C C . ALA A 1 94 ? -7.719 30.797 15.258 1 88.75 94 ALA A C 1
ATOM 738 O O . ALA A 1 94 ? -6.648 30.938 15.852 1 88.75 94 ALA A O 1
ATOM 739 N N . ALA A 1 95 ? -7.879 31.094 13.992 1 93.38 95 ALA A N 1
ATOM 740 C CA . ALA A 1 95 ? -6.781 31.656 13.203 1 93.38 95 ALA A CA 1
ATOM 741 C C . ALA A 1 95 ? -6.332 33 13.773 1 93.38 95 ALA A C 1
ATOM 743 O O . ALA A 1 95 ? -5.133 33.25 13.914 1 93.38 95 ALA A O 1
ATOM 744 N N . LYS A 1 96 ? -7.266 33.812 14.148 1 92.38 96 LYS A N 1
ATOM 745 C CA . LYS A 1 96 ? -6.957 35.125 14.734 1 92.38 96 LYS A CA 1
ATOM 746 C C . LYS A 1 96 ? -6.262 34.969 16.078 1 92.38 96 LYS A C 1
ATOM 748 O O . LYS A 1 96 ? -5.324 35.719 16.391 1 92.38 96 LYS A O 1
ATOM 753 N N . ARG A 1 97 ? -6.754 34.031 16.797 1 90.25 97 ARG A N 1
ATOM 754 C CA . ARG A 1 97 ? -6.203 33.812 18.125 1 90.25 97 ARG A CA 1
ATOM 755 C C . ARG A 1 97 ? -4.762 33.344 18.047 1 90.25 97 ARG A C 1
ATOM 757 O O . ARG A 1 97 ? -3.934 33.688 18.891 1 90.25 97 ARG A O 1
ATOM 764 N N . VAL A 1 98 ? -4.492 32.5 17.094 1 92.81 98 VAL A N 1
ATOM 765 C CA . VAL A 1 98 ? -3.127 32 16.938 1 92.81 98 VAL A CA 1
ATOM 766 C C . VAL A 1 98 ? -2.203 33.156 16.578 1 92.81 98 VAL A C 1
ATOM 768 O O . VAL A 1 98 ? -1.093 33.281 17.109 1 92.81 98 VAL A O 1
ATOM 771 N N . ASN A 1 99 ? -2.643 34.031 15.68 1 94.69 99 ASN A N 1
ATOM 772 C CA . ASN A 1 99 ? -1.872 35.219 15.336 1 94.69 99 ASN A CA 1
ATOM 773 C C . ASN A 1 99 ? -1.596 36.094 16.562 1 94.69 99 ASN A C 1
ATOM 775 O O . ASN A 1 99 ? -0.465 36.531 16.781 1 94.69 99 ASN A O 1
ATOM 779 N N . GLU A 1 100 ? -2.617 36.281 17.375 1 92.62 100 GLU A N 1
ATOM 780 C CA . GLU A 1 100 ? -2.467 37.062 18.594 1 92.62 100 GLU A CA 1
ATOM 781 C C . GLU A 1 100 ? -1.484 36.406 19.562 1 92.62 100 GLU A C 1
ATOM 783 O O . GLU A 1 100 ? -0.632 37.094 20.141 1 92.62 100 GLU A O 1
ATOM 788 N N . PHE A 1 101 ? -1.68 35.188 19.719 1 92.44 101 PHE A N 1
ATOM 789 C CA . PHE A 1 101 ? -0.805 34.438 20.609 1 92.44 101 PHE A CA 1
ATOM 790 C C . PHE A 1 101 ? 0.65 34.562 20.172 1 92.44 101 PHE A C 1
ATOM 792 O O . PHE A 1 101 ? 1.53 34.812 21 1 92.44 101 PHE A O 1
ATOM 799 N N . LEU A 1 102 ? 0.912 34.375 18.875 1 95.69 102 LEU A N 1
ATOM 800 C CA . LEU A 1 102 ? 2.271 34.375 18.359 1 95.69 102 LEU A CA 1
ATOM 801 C C . LEU A 1 102 ? 2.932 35.719 18.594 1 95.69 102 LEU A C 1
ATOM 803 O O . LEU A 1 102 ? 4.102 35.812 18.984 1 95.69 102 LEU A O 1
ATOM 807 N N . ARG A 1 103 ? 2.238 36.781 18.438 1 95.81 103 ARG A N 1
ATOM 808 C CA . ARG A 1 103 ? 2.795 38.094 18.641 1 95.81 103 ARG A CA 1
ATOM 809 C C . ARG A 1 103 ? 3.082 38.375 20.109 1 95.81 103 ARG A C 1
ATOM 811 O O . ARG A 1 103 ? 4.121 38.938 20.453 1 95.81 103 ARG A O 1
ATOM 818 N N . LYS A 1 104 ? 2.145 37.938 20.922 1 94.69 104 LYS A 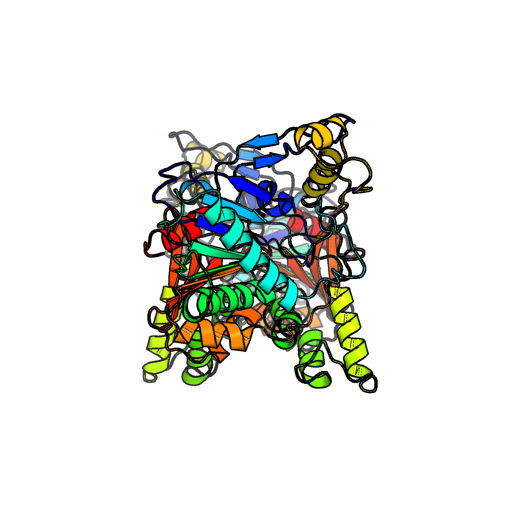N 1
ATOM 819 C CA . LYS A 1 104 ? 2.377 38.094 22.359 1 94.69 104 LYS A CA 1
ATOM 820 C C . LYS A 1 104 ? 3.57 37.25 22.812 1 94.69 104 LYS A C 1
ATOM 822 O O . LYS A 1 104 ? 4.363 37.688 23.641 1 94.69 104 LYS A O 1
ATOM 827 N N . TRP A 1 105 ? 3.615 36.062 22.312 1 95.62 105 TRP A N 1
ATOM 828 C CA . TRP A 1 105 ? 4.723 35.156 22.656 1 95.62 105 TRP A CA 1
ATOM 829 C C . TRP A 1 105 ? 6.055 35.75 22.203 1 95.62 105 TRP A C 1
ATOM 831 O O . TRP A 1 105 ? 7.043 35.719 22.938 1 95.62 105 TRP A O 1
ATOM 841 N N . LEU A 1 106 ? 6.133 36.312 21 1 95.94 106 LEU A N 1
ATOM 842 C CA . LEU A 1 106 ? 7.355 36.875 20.453 1 95.94 106 LEU A CA 1
ATOM 843 C C . LEU A 1 106 ? 7.758 38.125 21.234 1 95.94 106 LEU A C 1
ATOM 845 O O . LEU A 1 106 ? 8.945 38.406 21.391 1 95.94 106 LEU A O 1
ATOM 849 N N . ASP A 1 107 ? 6.727 38.844 21.688 1 95.19 107 ASP A N 1
ATOM 850 C CA . ASP A 1 107 ? 7.008 40 22.531 1 95.19 107 ASP A CA 1
ATOM 851 C C . ASP A 1 107 ? 7.766 39.625 23.797 1 95.19 107 ASP A C 1
ATOM 853 O O . ASP A 1 107 ? 8.641 40.344 24.25 1 95.19 107 ASP A O 1
ATOM 857 N N . LYS A 1 108 ? 7.41 38.531 24.281 1 95.62 108 LYS A N 1
ATOM 858 C CA . LYS A 1 108 ? 8.031 38.031 25.5 1 95.62 108 LYS A CA 1
ATOM 859 C C . LYS A 1 108 ? 9.336 37.281 25.188 1 95.62 108 LYS A C 1
ATOM 861 O O . LYS A 1 108 ? 10.156 37.062 26.094 1 95.62 108 LYS A O 1
ATOM 866 N N . HIS A 1 109 ? 9.547 36.906 23.938 1 96.38 109 HIS A N 1
ATOM 867 C CA . HIS A 1 109 ? 10.727 36.156 23.516 1 96.38 109 HIS A CA 1
ATOM 868 C C . HIS A 1 109 ? 11.359 36.812 22.281 1 96.38 109 HIS A C 1
ATOM 870 O O . HIS A 1 109 ? 11.445 36.188 21.219 1 96.38 109 HIS A O 1
ATOM 876 N N . PRO A 1 110 ? 11.875 38 22.453 1 95.38 110 PRO A N 1
ATOM 877 C CA . PRO A 1 110 ? 12.367 38.781 21.297 1 95.38 110 PRO A CA 1
ATOM 878 C C . PRO A 1 110 ? 13.562 38.094 20.625 1 95.38 110 PRO A C 1
ATOM 880 O O . PRO A 1 110 ? 13.891 38.438 19.484 1 95.38 110 PRO A O 1
ATOM 883 N N . GLU A 1 111 ? 14.242 37.188 21.266 1 95.75 111 GLU A N 1
ATOM 884 C CA . GLU A 1 111 ? 15.375 36.469 20.688 1 95.75 111 GLU A CA 1
ATOM 885 C C . GLU A 1 111 ? 14.961 35.656 19.469 1 95.75 111 GLU A C 1
ATOM 887 O O . GLU A 1 111 ? 15.812 35.25 18.656 1 95.75 111 GLU A O 1
ATOM 892 N N . TYR A 1 112 ? 13.664 35.438 19.234 1 97.25 112 TYR A N 1
ATOM 893 C CA . TYR A 1 112 ? 13.195 34.625 18.125 1 97.25 112 TYR A CA 1
ATOM 894 C C . TYR A 1 112 ? 12.617 35.5 17.016 1 97.25 112 TYR A C 1
ATOM 896 O O . TYR A 1 112 ? 12.055 35 16.047 1 97.25 112 TYR A O 1
ATOM 904 N N . PHE A 1 113 ? 12.805 36.844 17.031 1 95.56 113 PHE A N 1
ATOM 905 C CA . PHE A 1 113 ? 12.195 37.781 16.094 1 95.56 113 PHE A CA 1
ATOM 906 C C . PHE A 1 113 ? 12.695 37.531 14.68 1 95.56 113 PHE A C 1
ATOM 908 O O . PHE A 1 113 ? 11.945 37.688 13.719 1 95.56 113 PHE A O 1
ATOM 915 N N . SER A 1 114 ? 13.922 37.188 14.617 1 96.69 114 SER A N 1
ATOM 916 C CA . SER A 1 114 ? 14.555 37.125 13.305 1 96.69 114 SER A CA 1
ATOM 917 C C . SER A 1 114 ? 14.43 35.719 12.711 1 96.69 114 SER A C 1
ATOM 919 O O . SER A 1 114 ? 14.727 35.531 11.531 1 96.69 114 SER A O 1
ATOM 921 N N . ASN A 1 115 ? 14.008 34.719 13.516 1 98.38 115 ASN A N 1
ATOM 922 C CA . ASN A 1 115 ? 13.875 33.344 13.016 1 98.38 115 ASN A CA 1
ATOM 923 C C . ASN A 1 115 ? 12.844 33.25 11.891 1 98.38 115 ASN A C 1
ATOM 925 O O . ASN A 1 115 ? 11.781 33.875 11.977 1 98.38 115 ASN A O 1
ATOM 929 N N . PRO A 1 116 ? 13.234 32.594 10.742 1 98.5 116 PRO A N 1
ATOM 930 C CA . PRO A 1 116 ? 12.164 32.312 9.789 1 98.5 116 PRO A CA 1
ATOM 931 C C . PRO A 1 116 ? 10.984 31.578 10.422 1 98.5 116 PRO A C 1
ATOM 933 O O . PRO A 1 116 ? 11.18 30.625 11.172 1 98.5 116 PRO A O 1
ATOM 936 N N . PHE A 1 117 ? 9.805 32.062 10.148 1 98.69 117 PHE A N 1
ATOM 937 C CA . PHE A 1 117 ? 8.641 31.516 10.828 1 98.69 117 PHE A CA 1
ATOM 938 C C . PHE A 1 117 ? 7.746 30.766 9.852 1 98.69 117 PHE A C 1
ATOM 940 O O . PHE A 1 117 ? 7.531 31.219 8.727 1 98.69 117 PHE A O 1
ATOM 947 N N . TYR A 1 118 ? 7.273 29.609 10.195 1 98.81 118 TYR A N 1
ATOM 948 C CA . TYR A 1 118 ? 6.363 28.797 9.398 1 98.81 118 TYR A CA 1
ATOM 949 C C . TYR A 1 118 ? 5.164 28.344 10.227 1 98.81 118 TYR A C 1
ATOM 951 O O . TYR A 1 118 ? 5.309 28 11.398 1 98.81 118 TYR A O 1
ATOM 959 N N . VAL A 1 119 ? 3.988 28.344 9.625 1 98.69 119 VAL A N 1
ATOM 960 C CA . VAL A 1 119 ? 2.814 27.703 10.203 1 98.69 119 VAL A CA 1
ATOM 961 C C . VAL A 1 119 ? 2.703 26.266 9.695 1 98.69 119 VAL A C 1
ATOM 963 O O . VAL A 1 119 ? 2.725 26.016 8.484 1 98.69 119 VAL A O 1
ATOM 966 N N . THR A 1 120 ? 2.627 25.297 10.578 1 98.25 120 THR A N 1
ATOM 967 C CA . THR A 1 120 ? 2.646 23.891 10.18 1 98.25 120 THR A CA 1
ATOM 968 C C . THR A 1 120 ? 1.521 23.125 10.859 1 98.25 120 THR A C 1
ATOM 970 O O . THR A 1 120 ? 1.017 23.547 11.906 1 98.25 120 THR A O 1
ATOM 973 N N . GLY A 1 121 ? 1.074 22.094 10.242 1 97.12 121 GLY A N 1
ATOM 974 C CA . GLY A 1 121 ? 0.016 21.266 10.797 1 97.12 121 GLY A CA 1
ATOM 975 C C . GLY A 1 121 ? -0.342 20.094 9.914 1 97.12 121 GLY A C 1
ATOM 976 O O . GLY A 1 121 ? 0.369 19.797 8.953 1 97.12 121 GLY A O 1
ATOM 977 N N . ASN A 1 122 ? -1.33 19.391 10.312 1 95.94 122 ASN A N 1
ATOM 978 C CA . ASN A 1 122 ? -1.792 18.234 9.547 1 95.94 122 ASN A CA 1
ATOM 979 C C . ASN A 1 122 ? -3.309 18.094 9.617 1 95.94 122 ASN A C 1
ATOM 981 O O . ASN A 1 122 ? -3.969 18.781 10.398 1 95.94 122 ASN A O 1
ATOM 985 N N . SER A 1 123 ? -3.854 17.297 8.758 1 95.81 123 SER A N 1
ATOM 986 C CA . SER A 1 123 ? -5.25 16.875 8.812 1 95.81 123 SER A CA 1
ATOM 987 C C . SER A 1 123 ? -6.188 18.078 8.789 1 95.81 123 SER A C 1
ATOM 989 O O . SER A 1 123 ? -6.066 18.953 7.926 1 95.81 123 SER A O 1
ATOM 991 N N . TYR A 1 124 ? -7.02 18.281 9.742 1 93.88 124 TYR A N 1
ATOM 992 C CA . TYR A 1 124 ? -8.023 19.344 9.75 1 93.88 124 TYR A CA 1
ATOM 993 C C . TYR A 1 124 ? -7.367 20.719 9.789 1 93.88 124 TYR A C 1
ATOM 995 O O . TYR A 1 124 ? -7.973 21.703 9.383 1 93.88 124 TYR A O 1
ATOM 1003 N N . SER A 1 125 ? -6.148 20.734 10.242 1 94.62 125 SER A N 1
ATOM 1004 C CA . SER A 1 125 ? -5.449 22.016 10.281 1 94.62 125 SER A CA 1
ATOM 1005 C C . SER A 1 125 ? -5.23 22.562 8.875 1 94.62 125 SER A C 1
ATOM 1007 O O . SER A 1 125 ? -4.875 23.734 8.703 1 94.62 125 SER A O 1
ATOM 1009 N N . GLY A 1 126 ? -5.48 21.734 7.902 1 96.44 126 GLY A N 1
ATOM 1010 C CA . GLY A 1 126 ? -5.457 22.203 6.527 1 96.44 126 GLY A CA 1
ATOM 1011 C C . GLY A 1 126 ? -6.453 23.312 6.258 1 96.44 126 GLY A C 1
ATOM 1012 O O . GLY A 1 126 ? -6.277 24.109 5.324 1 96.44 126 GLY A O 1
ATOM 1013 N N . LYS A 1 127 ? -7.469 23.422 7.07 1 94.88 127 LYS A N 1
ATOM 1014 C CA . LYS A 1 127 ? -8.438 24.516 6.992 1 94.88 127 LYS A CA 1
ATOM 1015 C C . LYS A 1 127 ? -7.883 25.781 7.629 1 94.88 127 LYS A C 1
ATOM 1017 O O . LYS A 1 127 ? -8.055 26.891 7.094 1 94.88 127 LYS A O 1
ATOM 1022 N N . MET A 1 128 ? -7.137 25.656 8.625 1 94.56 128 MET A N 1
ATOM 1023 C CA . MET A 1 128 ? -6.785 26.797 9.477 1 94.56 128 MET A CA 1
ATOM 1024 C C . MET A 1 128 ? -5.41 27.344 9.102 1 94.56 128 MET A C 1
ATOM 1026 O O . MET A 1 128 ? -5.199 28.562 9.109 1 94.56 128 MET A O 1
ATOM 1030 N N . VAL A 1 129 ? -4.504 26.438 8.75 1 97.5 129 VAL A N 1
ATOM 1031 C CA . VAL A 1 129 ? -3.109 26.828 8.562 1 97.5 129 VAL A CA 1
ATOM 1032 C C . VAL A 1 129 ? -3.016 27.891 7.477 1 97.5 129 VAL A C 1
ATOM 1034 O O . VAL A 1 129 ? -2.42 28.953 7.695 1 97.5 129 VAL A O 1
ATOM 1037 N N . PRO A 1 130 ? -3.613 27.719 6.316 1 98.44 130 PRO A N 1
ATOM 1038 C CA . PRO A 1 130 ? -3.52 28.781 5.316 1 98.44 130 PRO A CA 1
ATOM 1039 C C . PRO A 1 130 ? -4.176 30.078 5.781 1 98.44 130 PRO A C 1
ATOM 1041 O O . PRO A 1 130 ? -3.707 31.172 5.441 1 98.44 130 PRO A O 1
ATOM 1044 N N . ALA A 1 131 ? -5.219 29.953 6.543 1 97.81 131 ALA A N 1
ATOM 1045 C CA . ALA A 1 131 ? -5.883 31.141 7.09 1 97.81 131 ALA A CA 1
ATOM 1046 C C . ALA A 1 131 ? -4.992 31.844 8.102 1 97.81 131 ALA A C 1
ATOM 1048 O O . ALA A 1 131 ? -4.977 33.094 8.164 1 97.81 131 ALA A O 1
ATOM 1049 N N . ILE A 1 132 ? -4.312 31.094 8.93 1 97.88 132 ILE A N 1
ATOM 1050 C CA . ILE A 1 132 ? -3.396 31.672 9.914 1 97.88 132 ILE A CA 1
ATOM 1051 C C . ILE A 1 132 ? -2.277 32.406 9.195 1 97.88 132 ILE A C 1
ATOM 1053 O O . ILE A 1 132 ? -1.9 33.531 9.609 1 97.88 132 ILE A O 1
ATOM 1057 N N . VAL A 1 133 ? -1.744 31.828 8.125 1 98.5 133 VAL A N 1
ATOM 1058 C CA . VAL A 1 133 ? -0.715 32.469 7.32 1 98.5 133 VAL A CA 1
ATOM 1059 C C . VAL A 1 133 ? -1.227 33.844 6.828 1 98.5 133 VAL A C 1
ATOM 1061 O O . VAL A 1 133 ? -0.517 34.844 6.906 1 98.5 133 VAL A O 1
ATOM 1064 N N . GLN A 1 134 ? -2.41 33.875 6.363 1 97.5 134 GLN A N 1
ATOM 1065 C CA . GLN A 1 134 ? -3 35.094 5.863 1 97.5 134 GLN A CA 1
ATOM 1066 C C . GLN A 1 134 ? -3.172 36.125 6.984 1 97.5 134 GLN A C 1
ATOM 1068 O O . GLN A 1 134 ? -2.92 37.312 6.789 1 97.5 134 GLN A O 1
ATOM 1073 N N . GLU A 1 135 ? -3.646 35.688 8.156 1 96.69 135 GLU A N 1
ATOM 1074 C CA . GLU A 1 135 ? -3.816 36.594 9.297 1 96.69 135 GLU A CA 1
ATOM 1075 C C . GLU A 1 135 ? -2.488 37.219 9.703 1 96.69 135 GLU A C 1
ATOM 1077 O O . GLU A 1 135 ? -2.432 38.406 10 1 96.69 135 GLU A O 1
ATOM 1082 N N . ILE A 1 136 ? -1.48 36.375 9.766 1 97.81 136 ILE A N 1
ATOM 1083 C CA . ILE A 1 136 ? -0.161 36.875 10.148 1 97.81 136 ILE A CA 1
ATOM 1084 C C . ILE A 1 136 ? 0.345 37.875 9.094 1 97.81 136 ILE A C 1
ATOM 1086 O O . ILE A 1 136 ? 0.857 38.938 9.438 1 97.81 136 ILE A O 1
ATOM 1090 N N . SER A 1 137 ? 0.249 37.5 7.816 1 97.12 137 SER A N 1
ATOM 1091 C CA . SER A 1 137 ? 0.679 38.344 6.715 1 97.12 137 SER A CA 1
ATOM 1092 C C . SER A 1 137 ? -0.006 39.688 6.77 1 97.12 137 SER A C 1
ATOM 1094 O O . SER A 1 137 ? 0.653 40.75 6.664 1 97.12 137 SER A O 1
ATOM 1096 N N . ASN A 1 138 ? -1.314 39.688 6.969 1 94.94 138 ASN A N 1
ATOM 1097 C CA . ASN A 1 138 ? -2.08 40.938 7.078 1 94.94 138 ASN A CA 1
ATOM 1098 C C . ASN A 1 138 ? -1.647 41.75 8.289 1 94.94 138 ASN A C 1
ATOM 1100 O O . ASN A 1 138 ? -1.544 42.969 8.203 1 94.94 138 ASN A O 1
ATOM 1104 N N . GLY A 1 139 ? -1.479 41.062 9.367 1 93.5 139 GLY A N 1
ATOM 1105 C CA . GLY A 1 139 ? -1.019 41.75 10.562 1 93.5 139 GLY A CA 1
ATOM 1106 C C . GLY A 1 139 ? 0.326 42.406 10.375 1 93.5 139 GLY A C 1
ATOM 1107 O O . GLY A 1 139 ? 0.531 43.531 10.844 1 93.5 139 GLY A O 1
ATOM 1108 N N . ASN A 1 140 ? 1.226 41.75 9.734 1 93.31 140 ASN A N 1
ATOM 1109 C CA . ASN A 1 140 ? 2.531 42.312 9.438 1 93.31 140 ASN A CA 1
ATOM 1110 C C . ASN A 1 140 ? 2.402 43.625 8.633 1 93.31 140 ASN A C 1
ATOM 1112 O O . ASN A 1 140 ? 3.189 44.562 8.812 1 93.31 140 ASN A O 1
ATOM 1116 N N . TYR A 1 141 ? 1.481 43.688 7.812 1 87.06 141 TYR A N 1
ATOM 1117 C CA . TYR A 1 141 ? 1.343 44.812 6.863 1 87.06 141 TYR A CA 1
ATOM 1118 C C . TYR A 1 141 ? 0.55 45.938 7.473 1 87.06 141 TYR A C 1
ATOM 1120 O O . TYR A 1 141 ? 0.845 47.125 7.215 1 87.06 141 TYR A O 1
ATOM 1128 N N . ILE A 1 142 ? -0.38 45.688 8.344 1 85.62 142 ILE A N 1
ATOM 1129 C CA . ILE A 1 142 ? -1.39 46.688 8.664 1 85.62 142 ILE A CA 1
ATOM 1130 C C . ILE A 1 142 ? -1.134 47.25 10.062 1 85.62 142 ILE A C 1
ATOM 1132 O O . ILE A 1 142 ? -1.229 48.469 10.273 1 85.62 142 ILE A O 1
ATOM 1136 N N . CYS A 1 143 ? -0.955 46.281 11.016 1 73.94 143 CYS A N 1
ATOM 1137 C CA . CYS A 1 143 ? -1.219 46.875 12.312 1 73.94 143 CYS A CA 1
ATOM 1138 C C . CYS A 1 143 ? -0.229 46.406 13.359 1 73.94 143 CYS A C 1
ATOM 1140 O O . CYS A 1 143 ? 0.003 47.062 14.367 1 73.94 143 CYS A O 1
ATOM 1142 N N . CYS A 1 144 ? 0.312 45.25 13.109 1 77.44 144 CYS A N 1
ATOM 1143 C CA . CYS A 1 144 ? 0.649 44.531 14.336 1 77.44 144 CYS A CA 1
ATOM 1144 C C . CYS A 1 144 ? 2.158 44.438 14.508 1 77.44 144 CYS A C 1
ATOM 1146 O O . CYS A 1 144 ? 2.879 44.188 13.531 1 77.44 144 CYS A O 1
ATOM 1148 N N . LYS A 1 145 ? 2.523 44.875 15.688 1 86.06 145 LYS A N 1
ATOM 1149 C CA . LYS A 1 145 ? 3.893 44.625 16.125 1 86.06 145 LYS A CA 1
ATOM 1150 C C . LYS A 1 145 ? 3.93 43.531 17.203 1 86.06 145 LYS A C 1
ATOM 1152 O O . LYS A 1 145 ? 2.98 43.375 17.969 1 86.06 145 LYS A O 1
ATOM 1157 N N . PRO A 1 146 ? 4.973 42.688 17.219 1 91.75 146 PRO A N 1
ATOM 1158 C CA . PRO A 1 146 ? 6.129 42.688 16.328 1 91.75 146 PRO A CA 1
ATOM 1159 C C . PRO A 1 146 ? 5.82 42.031 14.977 1 91.75 146 PRO A C 1
ATOM 1161 O O . PRO A 1 146 ? 4.855 41.25 14.859 1 91.75 146 PRO A O 1
ATOM 1164 N N . GLN A 1 147 ? 6.633 42.438 14.016 1 93 147 GLN A N 1
ATOM 1165 C CA . GLN A 1 147 ? 6.543 41.75 12.727 1 93 147 GLN A CA 1
ATOM 1166 C C . GLN A 1 147 ? 7.051 40.312 12.836 1 93 147 GLN A C 1
ATOM 1168 O O . GLN A 1 147 ? 8.07 40.062 13.469 1 93 147 GLN A O 1
ATOM 1173 N N . ILE A 1 148 ? 6.285 39.5 12.336 1 96.94 148 ILE A N 1
ATOM 1174 C CA . ILE A 1 148 ? 6.672 38.094 12.281 1 96.94 148 ILE A CA 1
ATOM 1175 C C . ILE A 1 148 ? 7.363 37.781 10.953 1 96.94 148 ILE A C 1
ATOM 1177 O O . ILE A 1 148 ? 6.883 38.219 9.891 1 96.94 148 ILE A O 1
ATOM 1181 N N . ASN A 1 149 ? 8.539 37.156 10.977 1 97.81 149 ASN A N 1
ATOM 1182 C CA . ASN A 1 149 ? 9.289 36.781 9.781 1 97.81 149 ASN A CA 1
ATOM 1183 C C . ASN A 1 149 ? 8.664 35.594 9.055 1 97.81 149 ASN A C 1
ATOM 1185 O O . ASN A 1 149 ? 9.305 34.562 8.906 1 97.81 149 ASN A O 1
ATOM 1189 N N . LEU A 1 150 ? 7.449 35.812 8.609 1 98.38 150 LEU A N 1
ATOM 1190 C CA . LEU A 1 150 ? 6.641 34.781 7.984 1 98.38 150 LEU A CA 1
ATOM 1191 C C . LEU A 1 150 ? 7.25 34.312 6.66 1 98.38 150 LEU A C 1
ATOM 1193 O O . LEU A 1 150 ? 7.492 35.156 5.773 1 98.38 150 LEU A O 1
ATOM 1197 N N . GLN A 1 151 ? 7.504 32.938 6.547 1 98.5 151 GLN A N 1
ATOM 1198 C CA . GLN A 1 151 ? 8.164 32.438 5.352 1 98.5 151 GLN A CA 1
ATOM 1199 C C . GLN A 1 151 ? 7.25 31.469 4.594 1 98.5 151 GLN A C 1
ATOM 1201 O O . GLN A 1 151 ? 7.426 31.25 3.395 1 98.5 151 GLN A O 1
ATOM 1206 N N . GLY A 1 152 ? 6.332 30.844 5.234 1 98.5 152 GLY A N 1
ATOM 1207 C CA . GLY A 1 152 ? 5.508 29.875 4.535 1 98.5 152 GLY A CA 1
ATOM 1208 C C . GLY A 1 152 ? 4.766 28.938 5.473 1 98.5 152 GLY A C 1
ATOM 1209 O O . GLY A 1 152 ? 4.414 29.328 6.59 1 98.5 152 GLY A O 1
ATOM 1210 N N . TYR A 1 153 ? 4.383 27.703 4.949 1 98.81 153 TYR A N 1
ATOM 1211 C CA . TYR A 1 153 ? 3.613 26.75 5.75 1 98.81 153 TYR A CA 1
ATOM 1212 C C . TYR A 1 153 ? 3.818 25.328 5.254 1 98.81 153 TYR A C 1
ATOM 1214 O O . TYR A 1 153 ? 4.246 25.109 4.117 1 98.81 153 TYR A O 1
ATOM 1222 N N . VAL A 1 154 ? 3.6 24.359 6.133 1 98.69 154 VAL A N 1
ATOM 1223 C CA . VAL A 1 154 ? 3.697 22.922 5.863 1 98.69 154 VAL A CA 1
ATOM 1224 C C . VAL A 1 154 ? 2.418 22.219 6.316 1 98.69 154 VAL A C 1
ATOM 1226 O O . VAL A 1 154 ? 1.937 22.453 7.43 1 98.69 154 VAL A O 1
ATOM 1229 N N . LEU A 1 155 ? 1.886 21.391 5.438 1 98.44 155 LEU A N 1
ATOM 1230 C CA . LEU A 1 155 ? 0.656 20.672 5.762 1 98.44 155 LEU A CA 1
ATOM 1231 C C . LEU A 1 155 ? 0.782 19.203 5.418 1 98.44 155 LEU A C 1
ATOM 1233 O O . LEU A 1 155 ? 1.175 18.844 4.301 1 98.44 155 LEU A O 1
ATOM 1237 N N . GLY A 1 156 ? 0.466 18.359 6.375 1 98 156 GLY A N 1
ATOM 1238 C CA . GLY A 1 156 ? 0.373 16.922 6.141 1 98 156 GLY A CA 1
ATOM 1239 C C . GLY A 1 156 ? -1.052 16.453 5.945 1 98 156 GLY A C 1
ATOM 1240 O O . GLY A 1 156 ? -1.896 16.625 6.828 1 98 156 GLY A O 1
ATOM 1241 N N . ASN A 1 157 ? -1.3 15.828 4.828 1 97.88 157 ASN A N 1
ATOM 1242 C CA . ASN A 1 157 ? -2.619 15.289 4.512 1 97.88 157 ASN A CA 1
ATOM 1243 C C . ASN A 1 157 ? -3.729 16.266 4.914 1 97.88 157 ASN A C 1
ATOM 1245 O O . ASN A 1 157 ? -4.621 15.898 5.684 1 97.88 157 ASN A O 1
ATOM 1249 N N . PRO A 1 158 ? -3.732 17.406 4.355 1 97.81 158 PRO A N 1
ATOM 1250 C CA . PRO A 1 158 ? -4.609 18.484 4.836 1 97.81 158 PRO A CA 1
ATOM 1251 C C . PRO A 1 158 ? -6.047 18.328 4.352 1 97.81 158 PRO A C 1
ATOM 1253 O O . PRO A 1 158 ? -6.281 17.953 3.199 1 97.81 158 PRO A O 1
ATOM 1256 N N . VAL A 1 159 ? -6.922 18.594 5.246 1 96.88 159 VAL A N 1
ATOM 1257 C CA . VAL A 1 159 ? -8.289 18.875 4.828 1 96.88 159 VAL A CA 1
ATOM 1258 C C . VAL A 1 159 ? -8.359 20.25 4.156 1 96.88 159 VAL A C 1
ATOM 1260 O O . VAL A 1 159 ? -7.879 21.25 4.711 1 96.88 159 VAL A O 1
ATOM 1263 N N . THR A 1 160 ? -8.867 20.344 2.971 1 95.75 160 THR A N 1
ATOM 1264 C CA . THR A 1 160 ? -8.898 21.609 2.24 1 95.75 160 THR A CA 1
ATOM 1265 C C . THR A 1 160 ? -10.312 21.953 1.798 1 95.75 160 THR A C 1
ATOM 1267 O O . THR A 1 160 ? -10.766 23.078 1.963 1 95.75 160 THR A O 1
ATOM 1270 N N . ASN A 1 161 ? -10.922 21.031 1.176 1 90.5 161 ASN A N 1
ATOM 1271 C CA . ASN A 1 161 ? -12.297 21.109 0.695 1 90.5 161 ASN A CA 1
ATOM 1272 C C . ASN A 1 161 ? -13.023 19.766 0.861 1 90.5 161 ASN A C 1
ATOM 1274 O O . ASN A 1 161 ? -12.688 18.797 0.19 1 90.5 161 ASN A O 1
ATOM 1278 N N . PHE A 1 162 ? -14.039 19.844 1.689 1 84.38 162 PHE A N 1
ATOM 1279 C CA . PHE A 1 162 ? -14.68 18.594 2.084 1 84.38 162 PHE A CA 1
ATOM 1280 C C . PHE A 1 162 ? -15.195 17.844 0.863 1 84.38 162 PHE A C 1
ATOM 1282 O O . PHE A 1 162 ? -15.188 16.609 0.836 1 84.38 162 PHE A O 1
ATOM 1289 N N . ASP A 1 163 ? -15.617 18.578 -0.156 1 82.25 163 ASP A N 1
ATOM 1290 C CA . ASP A 1 163 ? -16.141 17.906 -1.341 1 82.25 163 ASP A CA 1
ATOM 1291 C C . ASP A 1 163 ? -15.039 17.094 -2.035 1 82.25 163 ASP A C 1
ATOM 1293 O O . ASP A 1 163 ? -15.234 15.93 -2.357 1 82.25 163 ASP A O 1
ATOM 1297 N N . PHE A 1 164 ? -13.859 17.734 -2.27 1 83.19 164 PHE A N 1
ATOM 1298 C CA . PHE A 1 164 ? -12.727 17.016 -2.861 1 83.19 164 PHE A CA 1
ATOM 1299 C C . PHE A 1 164 ? -12.297 15.859 -1.976 1 83.19 164 PHE A C 1
ATOM 1301 O O . PHE A 1 164 ? -12.148 14.727 -2.451 1 83.19 164 PHE A O 1
ATOM 1308 N N . ASP A 1 165 ? -12.156 16.094 -0.754 1 91.12 165 ASP A N 1
ATOM 1309 C CA . ASP A 1 165 ? -11.562 15.156 0.187 1 91.12 165 ASP A CA 1
ATOM 1310 C C . ASP A 1 165 ? -12.438 13.922 0.353 1 91.12 165 ASP A C 1
ATOM 1312 O O . ASP A 1 165 ? -11.953 12.789 0.274 1 91.12 165 ASP A O 1
ATOM 1316 N N . ASN A 1 166 ? -13.719 14.164 0.493 1 93.56 166 ASN A N 1
ATOM 1317 C CA . ASN A 1 166 ? -14.625 13.055 0.772 1 93.56 166 ASN A CA 1
ATOM 1318 C C . ASN A 1 166 ? -14.891 12.219 -0.477 1 93.56 166 ASN A C 1
ATOM 1320 O O . ASN A 1 166 ? -14.922 10.984 -0.41 1 93.56 166 ASN A O 1
ATOM 1324 N N . ASN A 1 167 ? -15.125 12.859 -1.592 1 95.81 167 ASN A N 1
ATOM 1325 C CA . ASN A 1 167 ? -15.516 12.141 -2.799 1 95.81 167 ASN A CA 1
ATOM 1326 C C . ASN A 1 167 ? -14.367 11.312 -3.354 1 95.81 167 ASN A C 1
ATOM 1328 O O . ASN A 1 167 ? -14.594 10.312 -4.043 1 95.81 167 ASN A O 1
ATOM 1332 N N . THR A 1 168 ? -13.141 11.656 -3.051 1 97.12 168 THR A N 1
ATOM 1333 C CA . THR A 1 168 ? -11.992 10.961 -3.613 1 97.12 168 THR A CA 1
ATOM 1334 C C . THR A 1 168 ? -11.688 9.688 -2.824 1 97.12 168 THR A C 1
ATOM 1336 O O . THR A 1 168 ? -10.844 8.891 -3.225 1 97.12 168 THR A O 1
ATOM 1339 N N . ARG A 1 169 ? -12.398 9.477 -1.728 1 97.94 169 ARG A N 1
ATOM 1340 C CA . ARG A 1 169 ? -12.227 8.25 -0.946 1 97.94 169 ARG A CA 1
ATOM 1341 C C . ARG A 1 169 ? -12.656 7.027 -1.741 1 97.94 169 ARG A C 1
ATOM 1343 O O . ARG A 1 169 ? -12.055 5.957 -1.62 1 97.94 169 ARG A O 1
ATOM 1350 N N . VAL A 1 170 ? -13.68 7.188 -2.582 1 98.19 170 VAL A N 1
ATOM 1351 C CA . VAL A 1 170 ? -14.234 6.062 -3.328 1 98.19 170 VAL A CA 1
ATOM 1352 C C . VAL A 1 170 ? -13.258 5.625 -4.414 1 98.19 170 VAL A C 1
ATOM 1354 O O . VAL A 1 170 ? -12.867 4.457 -4.477 1 98.19 170 VAL A 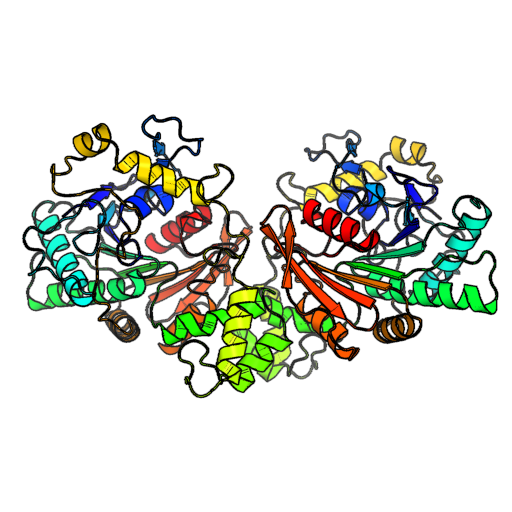O 1
ATOM 1357 N N . PRO A 1 171 ? -12.797 6.527 -5.285 1 97.62 171 PRO A N 1
ATOM 1358 C CA . PRO A 1 171 ? -11.797 6.082 -6.258 1 97.62 171 PRO A CA 1
ATOM 1359 C C . PRO A 1 171 ? -10.508 5.598 -5.602 1 97.62 171 PRO A C 1
ATOM 1361 O O . PRO A 1 171 ? -9.852 4.688 -6.117 1 97.62 171 PRO A O 1
ATOM 1364 N N . PHE A 1 172 ? -10.102 6.203 -4.516 1 98.5 172 PHE A N 1
ATOM 1365 C CA . PHE A 1 172 ? -8.938 5.727 -3.775 1 98.5 172 PHE A CA 1
ATOM 1366 C C . PHE A 1 172 ? -9.125 4.277 -3.35 1 98.5 172 PHE A C 1
ATOM 1368 O O . PHE A 1 172 ? -8.242 3.441 -3.559 1 98.5 172 PHE A O 1
ATOM 1375 N N . ALA A 1 173 ? -10.289 3.975 -2.76 1 98.69 173 ALA A N 1
ATOM 1376 C CA . ALA A 1 173 ? -10.594 2.623 -2.301 1 98.69 173 ALA A CA 1
ATOM 1377 C C . ALA A 1 173 ? -10.562 1.63 -3.461 1 98.69 173 ALA A C 1
ATOM 1379 O O . ALA A 1 173 ? -10.086 0.503 -3.307 1 98.69 173 ALA A O 1
ATOM 1380 N N . HIS A 1 174 ? -11.102 2.043 -4.566 1 98.44 174 HIS A N 1
ATOM 1381 C CA . HIS A 1 174 ? -11.07 1.194 -5.754 1 98.44 174 HIS A CA 1
ATOM 1382 C C . HIS A 1 174 ? -9.641 0.923 -6.203 1 98.44 174 HIS A C 1
ATOM 1384 O O . HIS A 1 174 ? -9.289 -0.218 -6.508 1 98.44 174 HIS A O 1
ATOM 1390 N N . GLY A 1 175 ? -8.773 1.986 -6.203 1 97.69 175 GLY A N 1
ATOM 1391 C CA . GLY A 1 175 ? -7.387 1.857 -6.613 1 97.69 175 GLY A CA 1
ATOM 1392 C C . GLY A 1 175 ? -6.57 0.98 -5.688 1 97.69 175 GLY A C 1
ATOM 1393 O O . GLY A 1 175 ? -5.57 0.391 -6.102 1 97.69 175 GLY A O 1
ATOM 1394 N N . MET A 1 176 ? -7.078 0.824 -4.457 1 98.25 176 MET A N 1
ATOM 1395 C CA . MET A 1 176 ? -6.359 0.048 -3.447 1 98.25 176 MET A CA 1
ATOM 1396 C C . MET A 1 176 ? -6.961 -1.347 -3.305 1 98.25 176 MET A C 1
ATOM 1398 O O . MET A 1 176 ? -6.648 -2.068 -2.357 1 98.25 176 MET A O 1
ATOM 1402 N N . ALA A 1 177 ? -7.898 -1.717 -4.172 1 98.19 177 ALA A N 1
ATOM 1403 C CA . ALA A 1 177 ? -8.523 -3.035 -4.23 1 98.19 177 ALA A CA 1
ATOM 1404 C C . ALA A 1 177 ? -9.422 -3.273 -3.018 1 98.19 177 ALA A C 1
ATOM 1406 O O . ALA A 1 177 ? -9.594 -4.414 -2.58 1 98.19 177 ALA A O 1
ATOM 1407 N N . LEU A 1 178 ? -10.016 -2.197 -2.439 1 98.62 178 LEU A N 1
ATOM 1408 C CA . LEU A 1 178 ? -10.844 -2.342 -1.247 1 98.62 178 LEU A CA 1
ATOM 1409 C C . LEU A 1 178 ? -12.312 -2.518 -1.622 1 98.62 178 LEU A C 1
ATOM 1411 O O . LEU A 1 178 ? -13.117 -2.973 -0.806 1 98.62 178 LEU A O 1
ATOM 1415 N N . ILE A 1 179 ? -12.664 -2.111 -2.82 1 98.5 179 ILE A N 1
ATOM 1416 C CA . ILE A 1 179 ? -14.023 -2.311 -3.314 1 98.5 179 ILE A CA 1
ATOM 1417 C C . ILE A 1 179 ? -13.977 -2.916 -4.715 1 98.5 179 ILE A C 1
ATOM 1419 O O . ILE A 1 179 ? -12.961 -2.809 -5.414 1 98.5 179 ILE A O 1
ATOM 1423 N N . SER A 1 180 ? -15.023 -3.512 -5.109 1 97.5 180 SER A N 1
ATOM 1424 C CA . SER A 1 180 ? -15.07 -4.203 -6.395 1 97.5 180 SER A CA 1
ATOM 1425 C C . SER A 1 180 ? -15.234 -3.215 -7.547 1 97.5 180 SER A C 1
ATOM 1427 O O . SER A 1 180 ? -15.648 -2.072 -7.336 1 97.5 180 SER A O 1
ATOM 1429 N N . ASP A 1 181 ? -14.914 -3.66 -8.75 1 96.5 181 ASP A N 1
ATOM 1430 C CA . ASP A 1 181 ? -15.188 -2.891 -9.961 1 96.5 181 ASP A CA 1
ATOM 1431 C C . ASP A 1 181 ? -16.688 -2.611 -10.109 1 96.5 181 ASP A C 1
ATOM 1433 O O . ASP A 1 181 ? -17.078 -1.508 -10.492 1 96.5 181 ASP A O 1
ATOM 1437 N N . GLU A 1 182 ? -17.484 -3.621 -9.781 1 96.56 182 GLU A N 1
ATOM 1438 C CA . GLU A 1 182 ? -18.938 -3.518 -9.938 1 96.56 182 GLU A CA 1
ATOM 1439 C C . GLU A 1 182 ? -19.516 -2.408 -9.062 1 96.56 182 GLU A C 1
ATOM 1441 O O . GLU A 1 182 ? -20.312 -1.593 -9.531 1 96.56 182 GLU A O 1
ATOM 1446 N N . LEU A 1 183 ? -19.078 -2.457 -7.836 1 97.75 183 LEU A N 1
ATOM 1447 C CA . LEU A 1 183 ? -19.547 -1.437 -6.906 1 97.75 183 LEU A CA 1
ATOM 1448 C C . LEU A 1 183 ? -19.094 -0.049 -7.352 1 97.75 183 LEU A C 1
ATOM 1450 O O . LEU A 1 183 ? -19.891 0.892 -7.363 1 97.75 183 LEU A O 1
ATOM 1454 N N . PHE A 1 184 ? -17.844 0.092 -7.723 1 98.12 184 PHE A N 1
ATOM 1455 C CA . PHE A 1 184 ? -17.281 1.376 -8.133 1 98.12 184 PHE A CA 1
ATOM 1456 C C . PHE A 1 184 ? -18.031 1.917 -9.352 1 98.12 184 PHE A C 1
ATOM 1458 O O . PHE A 1 184 ? -18.422 3.086 -9.375 1 98.12 184 PHE A O 1
ATOM 1465 N N . GLU A 1 185 ? -18.203 1.069 -10.328 1 97.44 185 GLU A N 1
ATOM 1466 C CA . GLU A 1 185 ? -18.875 1.481 -11.562 1 97.44 185 GLU A CA 1
ATOM 1467 C C . GLU A 1 185 ? -20.328 1.873 -11.297 1 97.44 185 GLU A C 1
ATOM 1469 O O . GLU A 1 185 ? -20.828 2.848 -11.859 1 97.44 185 GLU A O 1
ATOM 1474 N N . ALA A 1 186 ? -21 1.098 -10.508 1 98.06 186 ALA A N 1
ATOM 1475 C CA . ALA A 1 186 ? -22.375 1.414 -10.156 1 98.06 186 ALA A CA 1
ATOM 1476 C C . ALA A 1 186 ? -22.469 2.754 -9.43 1 98.06 186 ALA A C 1
ATOM 1478 O O . ALA A 1 186 ? -23.359 3.553 -9.695 1 98.06 186 ALA A O 1
ATOM 1479 N N . MET A 1 187 ? -21.547 2.979 -8.531 1 98.19 187 MET A N 1
ATOM 1480 C CA . MET A 1 187 ? -21.531 4.234 -7.789 1 98.19 187 MET A CA 1
ATOM 1481 C C . MET A 1 187 ? -21.25 5.414 -8.719 1 98.19 187 MET A C 1
ATOM 1483 O O . MET A 1 187 ? -21.906 6.457 -8.609 1 98.19 187 MET A O 1
ATOM 1487 N N . LYS A 1 188 ? -20.266 5.234 -9.586 1 97.38 188 LYS A N 1
ATOM 1488 C CA . LYS A 1 188 ? -19.953 6.289 -10.547 1 97.38 188 LYS A CA 1
ATOM 1489 C C . LYS A 1 188 ? -21.188 6.652 -11.383 1 97.38 188 LYS A C 1
ATOM 1491 O O . LYS A 1 188 ? -21.469 7.832 -11.594 1 97.38 188 LYS A O 1
ATOM 1496 N N . ARG A 1 189 ? -21.875 5.672 -11.773 1 97.94 189 ARG A N 1
ATOM 1497 C CA . ARG A 1 189 ? -23.047 5.863 -12.633 1 97.94 189 ARG A CA 1
ATOM 1498 C C . ARG A 1 189 ? -24.203 6.48 -11.859 1 97.94 189 ARG A C 1
ATOM 1500 O O . ARG A 1 189 ? -24.812 7.453 -12.312 1 97.94 189 ARG A O 1
ATOM 1507 N N . SER A 1 190 ? -24.469 5.938 -10.711 1 98.06 190 SER A N 1
ATOM 1508 C CA . SER A 1 190 ? -25.688 6.277 -9.992 1 98.06 190 SER A CA 1
ATOM 1509 C C . SER A 1 190 ? -25.516 7.543 -9.156 1 98.06 190 SER A C 1
ATOM 1511 O O . SER A 1 190 ? -26.469 8.297 -8.945 1 98.06 190 SER A O 1
ATOM 1513 N N . CYS A 1 191 ? -24.297 7.773 -8.68 1 97.06 191 CYS A N 1
ATOM 1514 C CA . CYS A 1 191 ? -24.094 8.891 -7.77 1 97.06 191 CYS A CA 1
ATOM 1515 C C . CYS A 1 191 ? -23.484 10.086 -8.5 1 97.06 191 CYS A C 1
ATOM 1517 O O . CYS A 1 191 ? -23.453 11.195 -7.965 1 97.06 191 CYS A O 1
ATOM 1519 N N . GLY A 1 192 ? -22.984 9.914 -9.719 1 93.19 192 GLY A N 1
ATOM 1520 C CA . GLY A 1 192 ? -22.516 11 -10.562 1 93.19 192 GLY A CA 1
ATOM 1521 C C . GLY A 1 192 ? -21.266 11.68 -10.039 1 93.19 192 GLY A C 1
ATOM 1522 O O . GLY A 1 192 ? -21.078 12.883 -10.219 1 93.19 192 GLY A O 1
ATOM 1523 N N . GLY A 1 193 ? -20.5 11.023 -9.234 1 91.31 193 GLY A N 1
ATOM 1524 C CA . GLY A 1 193 ? -19.25 11.586 -8.766 1 91.31 193 GLY A CA 1
ATOM 1525 C C . GLY A 1 193 ? -19.359 12.219 -7.395 1 91.31 193 GLY A C 1
ATOM 1526 O O . GLY A 1 193 ? -18.344 12.523 -6.766 1 91.31 193 GLY A O 1
ATOM 1527 N N . ASP A 1 194 ? -20.547 12.453 -6.93 1 94.38 194 ASP A N 1
ATOM 1528 C CA . ASP A 1 194 ? -20.75 12.953 -5.574 1 94.38 194 ASP A CA 1
ATOM 1529 C C . ASP A 1 194 ? -21.266 11.844 -4.652 1 94.38 194 ASP A C 1
ATOM 1531 O O . ASP A 1 194 ? -22.469 11.594 -4.57 1 94.38 194 ASP A O 1
ATOM 1535 N N . TYR A 1 195 ? -20.438 11.289 -3.918 1 96 195 TYR A N 1
ATOM 1536 C CA . TYR A 1 195 ? -20.719 10.117 -3.092 1 96 195 TYR A CA 1
ATOM 1537 C C . TYR A 1 195 ? -21.062 10.531 -1.666 1 96 195 TYR A C 1
ATOM 1539 O O . TYR A 1 195 ? -21.516 9.703 -0.869 1 96 195 TYR A O 1
ATOM 1547 N N . PHE A 1 196 ? -20.906 11.797 -1.314 1 92 196 PHE A N 1
ATOM 1548 C CA . PHE A 1 196 ? -21.016 12.25 0.066 1 92 196 PHE A CA 1
ATOM 1549 C C . PHE A 1 196 ? -22.297 13.047 0.272 1 92 196 PHE A C 1
ATOM 1551 O O . PHE A 1 196 ? -22.953 12.922 1.305 1 92 196 PHE A O 1
ATOM 1558 N N . HIS A 1 197 ? -22.578 13.906 -0.684 1 92.81 197 HIS A N 1
ATOM 1559 C CA . HIS A 1 197 ? -23.859 14.625 -0.65 1 92.81 197 HIS A CA 1
ATOM 1560 C C . HIS A 1 197 ? -24.891 13.953 -1.552 1 92.81 197 HIS A C 1
ATOM 1562 O O . HIS A 1 197 ? -25.234 14.492 -2.602 1 92.81 197 HIS A O 1
ATOM 1568 N N . VAL A 1 198 ? -25.391 12.914 -1.056 1 94.44 198 VAL A N 1
ATOM 1569 C CA . VAL A 1 198 ? -26.312 12.133 -1.877 1 94.44 198 VAL A CA 1
ATOM 1570 C C . VAL A 1 198 ? -27.734 12.656 -1.708 1 94.44 198 VAL A C 1
ATOM 1572 O O . VAL A 1 198 ? -28.203 12.867 -0.584 1 94.44 198 VAL A O 1
ATOM 1575 N N . ASP A 1 199 ? -28.391 12.93 -2.801 1 94.75 199 ASP A N 1
ATOM 1576 C CA . ASP A 1 199 ? -29.812 13.266 -2.793 1 94.75 199 ASP A CA 1
ATOM 1577 C C . ASP A 1 199 ? -30.625 12.18 -2.092 1 94.75 199 ASP A C 1
ATOM 1579 O O . ASP A 1 199 ? -30.578 11.008 -2.48 1 94.75 199 ASP A O 1
ATOM 1583 N N . PRO A 1 200 ? -31.328 12.539 -1.072 1 95.5 200 PRO A N 1
ATOM 1584 C CA . PRO A 1 200 ? -32.125 11.547 -0.341 1 95.5 200 PRO A CA 1
ATOM 1585 C C . PRO A 1 200 ? -33.125 10.828 -1.232 1 95.5 200 PRO A C 1
ATOM 1587 O O . PRO A 1 200 ? -33.594 9.742 -0.889 1 95.5 200 PRO A O 1
ATOM 1590 N N . LEU A 1 201 ? -33.438 11.383 -2.307 1 96.88 201 LEU A N 1
ATOM 1591 C CA . LEU A 1 201 ? -34.406 10.773 -3.219 1 96.88 201 LEU A CA 1
ATOM 1592 C C . LEU A 1 201 ? -33.719 9.773 -4.145 1 96.88 201 LEU A C 1
ATOM 1594 O O . LEU A 1 201 ? -34.375 8.969 -4.797 1 96.88 201 LEU A O 1
ATOM 1598 N N . ASN A 1 202 ? -32.406 9.844 -4.273 1 97.62 202 ASN A N 1
ATOM 1599 C CA . ASN A 1 202 ? -31.641 8.883 -5.07 1 97.62 202 ASN A CA 1
ATOM 1600 C C . ASN A 1 202 ? -31.359 7.605 -4.281 1 97.62 202 ASN A C 1
ATOM 1602 O O . ASN A 1 202 ? -30.234 7.371 -3.859 1 97.62 202 ASN A O 1
ATOM 1606 N N . THR A 1 203 ? -32.312 6.742 -4.188 1 97.81 203 THR A N 1
ATOM 1607 C CA . THR A 1 203 ? -32.281 5.559 -3.34 1 97.81 203 THR A CA 1
ATOM 1608 C C . THR A 1 203 ? -31.203 4.594 -3.805 1 97.81 203 THR A C 1
ATOM 1610 O O . THR A 1 203 ? -30.578 3.906 -2.988 1 97.81 203 THR A O 1
ATOM 1613 N N . GLU A 1 204 ? -31 4.547 -5.055 1 98.19 204 GLU A N 1
ATOM 1614 C CA . GLU A 1 204 ? -29.953 3.662 -5.574 1 98.19 204 GLU A CA 1
ATOM 1615 C C . GLU A 1 204 ? -28.578 4.086 -5.082 1 98.19 204 GLU A C 1
ATOM 1617 O O . GLU A 1 204 ? -27.812 3.258 -4.59 1 98.19 204 GLU A O 1
ATOM 1622 N N . CYS A 1 205 ? -28.297 5.355 -5.25 1 98.19 205 CYS A N 1
ATOM 1623 C CA . CYS A 1 205 ? -27.016 5.852 -4.785 1 98.19 205 CYS A CA 1
ATOM 1624 C C . CYS A 1 205 ? -26.859 5.656 -3.281 1 98.19 205 CYS A C 1
ATOM 1626 O O . CYS A 1 205 ? -25.781 5.285 -2.801 1 98.19 205 CYS A O 1
ATOM 1628 N N . LEU A 1 206 ? -27.891 5.875 -2.529 1 98.25 206 LEU A N 1
ATOM 1629 C CA . LEU A 1 206 ? -27.859 5.703 -1.082 1 98.25 206 LEU A CA 1
ATOM 1630 C C . LEU A 1 206 ? -27.484 4.273 -0.714 1 98.25 206 LEU A C 1
ATOM 1632 O O . LEU A 1 206 ? -26.672 4.047 0.186 1 98.25 206 LEU A O 1
ATOM 1636 N N . LYS A 1 207 ? -28.078 3.359 -1.412 1 98.25 207 LYS A N 1
ATOM 1637 C CA . LYS A 1 207 ? -27.797 1.948 -1.167 1 98.25 207 LYS A CA 1
ATOM 1638 C C . LYS A 1 207 ? -26.344 1.615 -1.499 1 98.25 207 LYS A C 1
ATOM 1640 O O . LYS A 1 207 ? -25.688 0.884 -0.758 1 98.25 207 LYS A O 1
ATOM 1645 N N . LEU A 1 208 ? -25.859 2.119 -2.619 1 98.44 208 LEU A N 1
ATOM 1646 C CA . LEU A 1 208 ? -24.484 1.854 -3.059 1 98.44 208 LEU A CA 1
ATOM 1647 C C . LEU A 1 208 ? -23.484 2.455 -2.086 1 98.44 208 LEU A C 1
ATOM 1649 O O . LEU A 1 208 ? -22.438 1.859 -1.827 1 98.44 208 LEU A O 1
ATOM 1653 N N . VAL A 1 209 ? -23.766 3.621 -1.562 1 98.25 209 VAL A N 1
ATOM 1654 C CA . VAL A 1 209 ? -22.891 4.254 -0.573 1 98.25 209 VAL A CA 1
ATOM 1655 C C . VAL A 1 209 ? -22.844 3.4 0.692 1 98.25 209 VAL A C 1
ATOM 1657 O O . VAL A 1 209 ? -21.781 3.254 1.309 1 98.25 209 VAL A O 1
ATOM 1660 N N . LYS A 1 210 ? -23.969 2.895 1.076 1 97.88 210 LYS A N 1
ATOM 1661 C CA . LYS A 1 210 ? -24.016 1.988 2.221 1 97.88 210 LYS A CA 1
ATOM 1662 C C . LYS A 1 210 ? -23.156 0.757 1.978 1 97.88 210 LYS A C 1
ATOM 1664 O O . LYS A 1 210 ? -22.438 0.311 2.873 1 97.88 210 LYS A O 1
ATOM 1669 N N . ASP A 1 211 ? -23.219 0.149 0.803 1 98 211 ASP A N 1
ATOM 1670 C CA . ASP A 1 211 ? -22.406 -1.004 0.437 1 98 211 ASP A CA 1
ATOM 1671 C C . ASP A 1 211 ? -20.922 -0.662 0.486 1 98 211 ASP A C 1
ATOM 1673 O O . ASP A 1 211 ? -20.094 -1.472 0.935 1 98 211 ASP A O 1
ATOM 1677 N N . TYR A 1 212 ? -20.609 0.541 -0.016 1 98.19 212 TYR A N 1
ATOM 1678 C CA . TYR A 1 212 ? -19.234 1.03 0.051 1 98.19 212 TYR A CA 1
ATOM 1679 C C . TYR A 1 212 ? -18.75 1.085 1.493 1 98.19 212 TYR A C 1
ATOM 1681 O O . TYR A 1 212 ? -17.672 0.562 1.812 1 98.19 212 TYR A O 1
ATOM 1689 N N . LYS A 1 213 ? -19.516 1.716 2.346 1 98 213 LYS A N 1
ATOM 1690 C CA . LYS A 1 213 ? -19.141 1.865 3.748 1 98 213 LYS A CA 1
ATOM 1691 C C . LYS A 1 213 ? -18.953 0.506 4.414 1 98 213 LYS A C 1
ATOM 1693 O O . LYS A 1 213 ? -18.031 0.321 5.207 1 98 213 LYS A O 1
ATOM 1698 N N . LYS A 1 214 ? -19.797 -0.398 4.074 1 97.69 214 LYS A N 1
ATOM 1699 C CA . LYS A 1 214 ? -19.688 -1.751 4.613 1 97.69 214 LYS A CA 1
ATOM 1700 C C . LYS A 1 214 ? -18.406 -2.424 4.152 1 97.69 214 LYS A C 1
ATOM 1702 O O . LYS A 1 214 ? -17.719 -3.084 4.941 1 97.69 214 LYS A O 1
ATOM 1707 N N . SER A 1 215 ? -18.047 -2.285 2.902 1 97.69 215 SER A N 1
ATOM 1708 C CA . SER A 1 215 ? -16.875 -2.922 2.311 1 97.69 215 SER A CA 1
ATOM 1709 C C . SER A 1 215 ? -15.594 -2.463 2.996 1 97.69 215 SER A C 1
ATOM 1711 O O . SER A 1 215 ? -14.656 -3.246 3.16 1 97.69 215 SER A O 1
ATOM 1713 N N . VAL A 1 216 ? -15.562 -1.195 3.412 1 98.19 216 VAL A N 1
ATOM 1714 C CA . VAL A 1 216 ? -14.305 -0.656 3.926 1 98.19 216 VAL A CA 1
ATOM 1715 C C . VAL A 1 216 ? -14.398 -0.501 5.441 1 98.19 216 VAL A C 1
ATOM 1717 O O . VAL A 1 216 ? -13.523 0.118 6.059 1 98.19 216 VAL A O 1
ATOM 1720 N N . SER A 1 217 ? -15.398 -1.03 6.102 1 97.19 217 SER A N 1
ATOM 1721 C CA . SER A 1 217 ? -15.703 -0.753 7.504 1 97.19 217 SER A CA 1
ATOM 1722 C C . SER A 1 217 ? -14.617 -1.299 8.422 1 97.19 217 SER A C 1
ATOM 1724 O O . SER A 1 217 ? -14.43 -0.796 9.531 1 97.19 217 SER A O 1
ATOM 1726 N N . ARG A 1 218 ? -13.852 -2.297 7.969 1 96.62 218 ARG A N 1
ATOM 1727 C CA . ARG A 1 218 ? -12.906 -2.943 8.875 1 96.62 218 ARG A CA 1
ATOM 1728 C C . ARG A 1 218 ? -11.477 -2.494 8.586 1 96.62 218 ARG A C 1
ATOM 1730 O O . ARG A 1 218 ? -10.562 -2.779 9.367 1 96.62 218 ARG A O 1
ATOM 1737 N N . VAL A 1 219 ? -11.266 -1.828 7.488 1 97.69 219 VAL A N 1
ATOM 1738 C CA . VAL A 1 219 ? -9.945 -1.283 7.172 1 97.69 219 VAL A CA 1
ATOM 1739 C C . VAL A 1 219 ? -9.68 -0.042 8.023 1 97.69 219 VAL A C 1
ATOM 1741 O O . VAL A 1 219 ? -10.609 0.701 8.352 1 97.69 219 VAL A O 1
ATOM 1744 N N . TYR A 1 220 ? -8.445 0.169 8.453 1 97.31 220 TYR A N 1
ATOM 1745 C CA . TYR A 1 220 ? -8.047 1.378 9.164 1 97.31 220 TYR A CA 1
ATOM 1746 C C . TYR A 1 220 ? -7.855 2.541 8.195 1 97.31 220 TYR A C 1
ATOM 1748 O O . TYR A 1 220 ? -6.824 2.629 7.523 1 97.31 220 TYR A O 1
ATOM 1756 N N . LYS A 1 221 ? -8.766 3.434 8.148 1 97.25 221 LYS A N 1
ATOM 1757 C CA . LYS A 1 221 ? -8.828 4.477 7.129 1 97.25 221 LYS A CA 1
ATOM 1758 C C . LYS A 1 221 ? -7.574 5.348 7.16 1 97.25 221 LYS A C 1
ATOM 1760 O O . LYS A 1 221 ? -7.152 5.871 6.129 1 97.25 221 LYS A O 1
ATOM 1765 N N . GLU A 1 222 ? -6.926 5.523 8.312 1 96.88 222 GLU A N 1
ATOM 1766 C CA . GLU A 1 222 ? -5.766 6.398 8.453 1 96.88 222 GLU A CA 1
ATOM 1767 C C . GLU A 1 222 ? -4.512 5.75 7.871 1 96.88 222 GLU A C 1
ATOM 1769 O O . GLU A 1 222 ? -3.51 6.43 7.637 1 96.88 222 GLU A O 1
ATOM 1774 N N . LEU A 1 223 ? -4.531 4.496 7.656 1 97.94 223 LEU A N 1
ATOM 1775 C CA . LEU A 1 223 ? -3.498 3.682 7.027 1 97.94 223 LEU A CA 1
ATOM 1776 C C . LEU A 1 223 ? -4.078 2.371 6.512 1 97.94 223 LEU A C 1
ATOM 1778 O O . LEU A 1 223 ? -4.109 1.372 7.234 1 97.94 223 LEU A O 1
ATOM 1782 N N . VAL A 1 224 ? -4.395 2.275 5.289 1 98.31 224 VAL A N 1
ATOM 1783 C CA . VAL A 1 224 ? -5.262 1.22 4.773 1 98.31 224 VAL A CA 1
ATOM 1784 C C . VAL A 1 224 ? -4.492 -0.099 4.723 1 98.31 224 VAL A C 1
ATOM 1786 O O . VAL A 1 224 ? -5.086 -1.161 4.516 1 98.31 224 VAL A O 1
ATOM 1789 N N . LEU A 1 225 ? -3.178 -0.092 4.918 1 97.44 225 LEU A N 1
ATOM 1790 C CA . LEU A 1 225 ? -2.4 -1.321 5.031 1 97.44 225 LEU A CA 1
ATOM 1791 C C . LEU A 1 225 ? -2.732 -2.059 6.324 1 97.44 225 LEU A C 1
ATOM 1793 O O . LEU A 1 225 ? -2.393 -3.234 6.477 1 97.44 225 LEU A O 1
ATOM 1797 N N . GLU A 1 226 ? -3.416 -1.398 7.266 1 96.5 226 GLU A N 1
ATOM 1798 C CA . GLU A 1 226 ? -3.797 -1.959 8.555 1 96.5 226 GLU A CA 1
ATOM 1799 C C . GLU A 1 226 ? -5.312 -2.117 8.664 1 96.5 226 GLU A C 1
ATOM 1801 O O . GLU A 1 226 ? -6.051 -1.685 7.777 1 96.5 226 GLU A O 1
ATOM 1806 N N . SER A 1 227 ? -5.738 -2.801 9.703 1 96.88 227 SER A N 1
ATOM 1807 C CA . SER A 1 227 ? -7.152 -2.982 10.016 1 96.88 227 SER A CA 1
ATOM 1808 C C . SER A 1 227 ? -7.516 -2.318 11.344 1 96.88 227 SER A C 1
ATOM 1810 O O . SER A 1 227 ? -6.641 -2.018 12.156 1 96.88 227 SER A O 1
ATOM 1812 N N . ASN A 1 228 ? -8.797 -2.055 11.438 1 95.31 228 ASN A N 1
ATOM 1813 C CA . ASN A 1 228 ? -9.258 -1.667 12.766 1 95.31 228 ASN A CA 1
ATOM 1814 C C . ASN A 1 228 ? -8.93 -2.738 13.805 1 95.31 228 ASN A C 1
ATOM 1816 O O . ASN A 1 228 ? -8.945 -3.932 13.5 1 95.31 228 ASN A O 1
ATOM 1820 N N . CYS A 1 229 ? -8.523 -2.324 14.898 1 92.94 229 CYS A N 1
ATOM 1821 C CA . CYS A 1 229 ? -8.195 -3.262 15.961 1 92.94 229 CYS A CA 1
ATOM 1822 C C . CYS A 1 229 ? -8.656 -2.732 17.312 1 92.94 229 CYS A C 1
ATOM 1824 O O . CYS A 1 229 ? -9.102 -1.591 17.422 1 92.94 229 CYS A O 1
ATOM 1826 N N . ASP A 1 230 ? -8.688 -3.594 18.25 1 89.94 230 ASP A N 1
ATOM 1827 C CA . ASP A 1 230 ? -9.078 -3.223 19.609 1 89.94 230 ASP A CA 1
ATOM 1828 C C . ASP A 1 230 ? -8.031 -2.316 20.25 1 89.94 230 ASP A C 1
ATOM 1830 O O . ASP A 1 230 ? -6.973 -2.783 20.672 1 89.94 230 ASP A O 1
ATOM 1834 N N . LYS A 1 231 ? -8.328 -1.147 20.453 1 88.44 231 LYS A N 1
ATOM 1835 C CA . LYS A 1 231 ? -7.402 -0.123 20.922 1 88.44 231 LYS A CA 1
ATOM 1836 C C . LYS A 1 231 ? -6.941 -0.407 22.344 1 88.44 231 LYS A C 1
ATOM 1838 O O . LYS A 1 231 ? -5.973 0.19 22.828 1 88.44 231 LYS A O 1
ATOM 1843 N N . THR A 1 232 ? -7.645 -1.295 23.016 1 87.94 232 THR A N 1
ATOM 1844 C CA . THR A 1 232 ? -7.27 -1.617 24.391 1 87.94 232 THR A CA 1
ATOM 1845 C C . THR A 1 232 ? -6.215 -2.717 24.422 1 87.94 232 THR A C 1
ATOM 1847 O O . THR A 1 232 ? -5.594 -2.961 25.453 1 87.94 232 THR A O 1
ATOM 1850 N N . SER A 1 233 ? -5.969 -3.342 23.266 1 88.56 233 SER A N 1
ATOM 1851 C CA . SER A 1 233 ? -4.969 -4.402 23.172 1 88.56 233 SER A CA 1
ATOM 1852 C C . SER A 1 233 ? -3.588 -3.838 22.859 1 88.56 233 SER A C 1
ATOM 1854 O O . SER A 1 233 ? -3.43 -3.064 21.906 1 88.56 233 SER A O 1
ATOM 1856 N N . PRO A 1 234 ? -2.584 -4.258 23.594 1 88.31 234 PRO A N 1
ATOM 1857 C CA . PRO A 1 234 ? -1.224 -3.783 23.328 1 88.31 234 PRO A CA 1
ATOM 1858 C C . PRO A 1 234 ? -0.72 -4.188 21.938 1 88.31 234 PRO A C 1
ATOM 1860 O O . PRO A 1 234 ? 0.274 -3.641 21.453 1 88.31 234 PRO A O 1
ATOM 1863 N N . ASP A 1 235 ? -1.408 -5.121 21.297 1 86.44 235 ASP A N 1
ATOM 1864 C CA . ASP A 1 235 ? -0.996 -5.578 19.969 1 86.44 235 ASP A CA 1
ATOM 1865 C C . ASP A 1 235 ? -1.55 -4.668 18.875 1 86.44 235 ASP A C 1
ATOM 1867 O O . ASP A 1 235 ? -1.146 -4.766 17.719 1 86.44 235 ASP A O 1
ATOM 1871 N N . CYS A 1 236 ? -2.402 -3.779 19.312 1 91 236 CYS A N 1
ATOM 1872 C CA . CYS A 1 236 ? -2.996 -2.842 18.375 1 91 236 CYS A CA 1
ATOM 1873 C C . CYS A 1 236 ? -2.145 -1.586 18.234 1 91 236 CYS A C 1
ATOM 1875 O O . CYS A 1 236 ? -1.692 -1.028 19.234 1 91 236 CYS A O 1
ATOM 1877 N N . TYR A 1 237 ? -1.925 -1.112 17.016 1 87.81 237 TYR A N 1
ATOM 1878 C CA . TYR A 1 237 ? -1.157 0.098 16.75 1 87.81 237 TYR A CA 1
ATOM 1879 C C . TYR A 1 237 ? -1.792 1.308 17.422 1 87.81 237 TYR A C 1
ATOM 1881 O O . TYR A 1 237 ? -1.094 2.246 17.812 1 87.81 237 TYR A O 1
ATOM 1889 N N . MET A 1 238 ? -3.049 1.275 17.688 1 90.5 238 MET A N 1
ATOM 1890 C CA . MET A 1 238 ? -3.771 2.41 18.25 1 90.5 238 MET A CA 1
ATOM 1891 C C . MET A 1 238 ? -3.701 2.395 19.781 1 90.5 238 MET A C 1
ATOM 1893 O O . MET A 1 238 ? -4.07 3.371 20.438 1 90.5 238 MET A O 1
ATOM 1897 N N . TYR A 1 239 ? -3.105 1.332 20.359 1 92.88 239 TYR A N 1
ATOM 1898 C CA . TYR A 1 239 ? -2.965 1.233 21.812 1 92.88 239 TYR A CA 1
ATOM 1899 C C . TYR A 1 239 ? -2.156 2.402 22.359 1 92.88 239 TYR A C 1
ATOM 1901 O O . TYR A 1 239 ? -2.424 2.889 23.453 1 92.88 239 TYR A O 1
ATOM 1909 N N . ARG A 1 240 ? -1.243 2.848 21.578 1 91.44 240 ARG A N 1
ATOM 1910 C CA . ARG A 1 240 ? -0.356 3.928 22 1 91.44 240 ARG A CA 1
ATOM 1911 C C . ARG A 1 240 ? -1.152 5.168 22.391 1 91.44 240 ARG A C 1
ATOM 1913 O O . ARG A 1 240 ? -0.727 5.938 23.266 1 91.44 240 ARG A O 1
ATOM 1920 N N . TYR A 1 241 ? -2.25 5.402 21.812 1 93 241 TYR A N 1
ATOM 1921 C CA . TYR A 1 241 ? -3.057 6.582 22.109 1 93 241 TYR A CA 1
ATOM 1922 C C . TYR A 1 241 ? -3.648 6.5 23.516 1 93 241 TYR A C 1
ATOM 1924 O O . TYR A 1 241 ? -3.867 7.527 24.156 1 93 241 TYR A O 1
ATOM 1932 N N . SER A 1 242 ? -3.871 5.25 23.953 1 93.19 242 SER A N 1
ATOM 1933 C CA . SER A 1 242 ? -4.379 5.09 25.312 1 93.19 242 SER A CA 1
ATOM 1934 C C . SER A 1 242 ? -3.33 5.496 26.344 1 93.19 242 SER A C 1
ATOM 1936 O O . SER A 1 242 ? -3.67 5.984 27.422 1 93.19 242 SER A O 1
ATOM 1938 N N . LEU A 1 243 ? -2.125 5.344 25.984 1 94.31 243 LEU A N 1
ATOM 1939 C CA . LEU A 1 243 ? -1.04 5.688 26.891 1 94.31 243 LEU A CA 1
ATOM 1940 C C . LEU A 1 243 ? -1.015 7.188 27.172 1 94.31 243 LEU A C 1
ATOM 1942 O O . LEU A 1 243 ? -0.732 7.613 28.281 1 94.31 243 LEU A O 1
ATOM 1946 N N . SER A 1 244 ? -1.294 7.977 26.172 1 94.19 244 SER A N 1
ATOM 1947 C CA . SER A 1 244 ? -1.34 9.414 26.391 1 94.19 244 SER A CA 1
ATOM 1948 C C . SER A 1 244 ? -2.488 9.797 27.312 1 94.19 244 SER A C 1
ATOM 1950 O O . SER A 1 244 ? -2.375 10.742 28.094 1 94.19 244 SER A O 1
ATOM 1952 N N . GLU A 1 245 ? -3.57 9.078 27.172 1 93.62 245 GLU A N 1
ATOM 1953 C CA . GLU A 1 245 ? -4.703 9.344 28.062 1 93.62 245 GLU A CA 1
ATOM 1954 C C . GLU A 1 245 ? -4.359 9.039 29.516 1 93.62 245 GLU A C 1
ATOM 1956 O O . GLU A 1 245 ? -4.648 9.836 30.406 1 93.62 245 GLU A O 1
ATOM 1961 N N . TYR A 1 246 ? -3.725 7.852 29.719 1 94.75 246 TYR A N 1
ATOM 1962 C CA . TYR A 1 246 ? -3.295 7.504 31.062 1 94.75 246 TYR A CA 1
ATOM 1963 C C . TYR A 1 246 ? -2.297 8.523 31.594 1 94.75 246 TYR A C 1
ATOM 1965 O O . TYR A 1 246 ? -2.387 8.945 32.75 1 94.75 246 TYR A O 1
ATOM 1973 N N . TRP A 1 247 ? -1.417 8.898 30.766 1 96.25 247 TRP A N 1
ATOM 1974 C CA . TRP A 1 247 ? -0.358 9.836 31.125 1 96.25 247 TRP A CA 1
ATOM 1975 C C . TRP A 1 247 ? -0.936 11.203 31.484 1 96.25 247 TRP A C 1
ATOM 1977 O O . TRP A 1 247 ? -0.643 11.75 32.562 1 96.25 247 TRP A O 1
ATOM 1987 N N . ALA A 1 248 ? -1.784 11.75 30.656 1 94.62 248 ALA A N 1
ATOM 1988 C CA . ALA A 1 248 ? -2.291 13.109 30.797 1 94.62 248 ALA A CA 1
ATOM 1989 C C . ALA A 1 248 ? -3.299 13.211 31.938 1 94.62 248 ALA A C 1
ATOM 1991 O O . ALA A 1 248 ? -3.547 14.297 32.469 1 94.62 248 ALA A O 1
ATOM 1992 N N . ASN A 1 249 ? -3.881 12.102 32.312 1 94.75 249 ASN A N 1
ATOM 1993 C CA . ASN A 1 249 ? -4.867 12.125 33.406 1 94.75 249 ASN A CA 1
ATOM 1994 C C . ASN A 1 249 ? -4.234 11.82 34.75 1 94.75 249 ASN A C 1
ATOM 1996 O O . ASN A 1 249 ? -4.918 11.82 35.781 1 94.75 249 ASN A O 1
ATOM 2000 N N . SER A 1 250 ? -3.012 11.555 34.719 1 95.12 250 SER A N 1
ATOM 2001 C CA . SER A 1 250 ? -2.297 11.344 36 1 95.12 250 SER A CA 1
ATOM 2002 C C . SER A 1 250 ? -2.164 12.648 36.781 1 95.12 250 SER A C 1
ATOM 2004 O O . SER A 1 250 ? -1.797 13.68 36.219 1 95.12 250 SER A O 1
ATOM 2006 N N . GLU A 1 251 ? -2.307 12.555 38.094 1 93.75 251 GLU A N 1
ATOM 2007 C CA . GLU A 1 251 ? -2.217 13.742 38.938 1 93.75 251 GLU A CA 1
ATOM 2008 C C . GLU A 1 251 ? -0.794 14.289 38.969 1 93.75 251 GLU A C 1
ATOM 2010 O O . GLU A 1 251 ? -0.593 15.508 39 1 93.75 251 GLU A O 1
ATOM 2015 N N . SER A 1 252 ? 0.103 13.391 39.062 1 94.88 252 SER A N 1
ATOM 2016 C CA . SER A 1 252 ? 1.499 13.812 39.094 1 94.88 252 SER A CA 1
ATOM 2017 C C . SER A 1 252 ? 1.896 14.562 37.844 1 94.88 252 SER A C 1
ATOM 2019 O O . SER A 1 252 ? 2.623 15.555 37.875 1 94.88 252 SER A O 1
ATOM 2021 N N . VAL A 1 253 ? 1.403 14.07 36.688 1 94.81 253 VAL A N 1
ATOM 2022 C CA . VAL A 1 253 ? 1.711 14.703 35.406 1 94.81 253 VAL A CA 1
ATOM 2023 C C . VAL A 1 253 ? 1.042 16.078 35.344 1 94.81 253 VAL A C 1
ATOM 2025 O O . VAL A 1 253 ? 1.672 17.062 34.938 1 94.81 253 VAL A O 1
ATOM 2028 N N . ARG A 1 254 ? -0.178 16.156 35.688 1 93.62 254 ARG A N 1
ATOM 2029 C CA . ARG A 1 254 ? -0.917 17.422 35.656 1 93.62 254 ARG A CA 1
ATOM 2030 C C . ARG A 1 254 ? -0.276 18.453 36.594 1 93.62 254 ARG A C 1
ATOM 2032 O O . ARG A 1 254 ? -0.216 19.641 36.25 1 93.62 254 ARG A O 1
ATOM 2039 N N . SER A 1 255 ? 0.209 17.984 37.688 1 93.56 255 SER A N 1
ATOM 2040 C CA . SER A 1 255 ? 0.91 18.859 38.625 1 93.56 255 SER A CA 1
ATOM 2041 C C . SER A 1 255 ? 2.221 19.359 38 1 93.56 255 SER A C 1
ATOM 2043 O O . SER A 1 255 ? 2.541 20.547 38.125 1 93.56 255 SER A O 1
ATOM 2045 N N . ALA A 1 256 ? 2.912 18.453 37.375 1 92.62 256 ALA A N 1
ATOM 2046 C CA . ALA A 1 256 ? 4.199 18.797 36.781 1 92.62 256 ALA A CA 1
ATOM 2047 C C . ALA A 1 256 ? 4.016 19.781 35.656 1 92.62 256 ALA A C 1
ATOM 2049 O O . ALA A 1 256 ? 4.867 20.656 35.406 1 92.62 256 ALA A O 1
ATOM 2050 N N . LEU A 1 257 ? 2.908 19.703 34.906 1 90.69 257 LEU A N 1
ATOM 2051 C CA . LEU A 1 257 ? 2.641 20.562 33.75 1 90.69 257 LEU A CA 1
ATOM 2052 C C . LEU A 1 257 ? 1.948 21.844 34.188 1 90.69 257 LEU A C 1
ATOM 2054 O O . LEU A 1 257 ? 1.653 22.703 33.344 1 90.69 257 LEU A O 1
ATOM 2058 N N . LYS A 1 258 ? 1.616 21.922 35.469 1 88.62 258 LYS A N 1
ATOM 2059 C CA . LYS A 1 258 ? 0.975 23.094 36.062 1 88.62 258 LYS A CA 1
ATOM 2060 C C . LYS A 1 258 ? -0.408 23.328 35.469 1 88.62 258 LYS A C 1
ATOM 2062 O O . LYS A 1 258 ? -0.765 24.453 35.125 1 88.62 258 LYS A O 1
ATOM 2067 N N . VAL A 1 259 ? -1.06 22.172 35.281 1 87.06 259 VAL A N 1
ATOM 2068 C CA . VAL A 1 259 ? -2.451 22.266 34.844 1 87.06 259 VAL A CA 1
ATOM 2069 C C . VAL A 1 259 ? -3.305 22.844 35.969 1 87.06 259 VAL A C 1
ATOM 2071 O O . VAL A 1 259 ? -3.234 22.375 37.125 1 87.06 259 VAL A O 1
ATOM 2074 N N . ALA A 1 260 ? -4.086 23.844 35.625 1 82.88 260 ALA A N 1
ATOM 2075 C CA . ALA A 1 260 ? -4.91 24.469 36.656 1 82.88 260 ALA A CA 1
ATOM 2076 C C . ALA A 1 260 ? -5.965 23.5 37.188 1 82.88 260 ALA A C 1
ATOM 2078 O O . ALA A 1 260 ? -6.781 22.984 36.438 1 82.88 260 ALA A O 1
ATOM 2079 N N . LYS A 1 261 ? -5.934 23.312 38.5 1 85.06 261 LYS A N 1
ATOM 2080 C CA . LYS A 1 261 ? -6.852 22.359 39.125 1 85.06 261 LYS A CA 1
ATOM 2081 C C . LYS A 1 261 ? -8.305 22.766 38.906 1 85.06 261 LYS A C 1
ATOM 2083 O O . LYS A 1 261 ? -8.641 23.953 38.969 1 85.06 261 LYS A O 1
ATOM 2088 N N . GLY A 1 262 ? -9.148 21.797 38.562 1 81.19 262 GLY A N 1
ATOM 2089 C CA . GLY A 1 262 ? -10.578 22.031 38.469 1 81.19 262 GLY A CA 1
ATOM 2090 C C . GLY A 1 262 ? -10.992 22.578 37.094 1 81.19 262 GLY A C 1
ATOM 2091 O O . GLY A 1 262 ? -12.18 22.766 36.844 1 81.19 262 GLY A O 1
ATOM 2092 N N . THR A 1 263 ? -10.062 22.844 36.219 1 79.81 263 THR A N 1
ATOM 2093 C CA . THR A 1 263 ? -10.375 23.469 34.938 1 79.81 263 THR A CA 1
ATOM 2094 C C . THR A 1 263 ? -10.68 22.406 33.875 1 79.81 263 THR A C 1
ATOM 2096 O O . THR A 1 263 ? -11.398 22.672 32.906 1 79.81 263 THR A O 1
ATOM 2099 N N . LYS A 1 264 ? -10.055 21.297 34.062 1 82.81 264 LYS A N 1
ATOM 2100 C CA . LYS A 1 264 ? -10.219 20.25 33.062 1 82.81 264 LYS A CA 1
ATOM 2101 C C . LYS A 1 264 ? -10.57 18.922 33.719 1 82.81 264 LYS A C 1
ATOM 2103 O O . LYS A 1 264 ? -9.961 18.531 34.719 1 82.81 264 LYS A O 1
ATOM 2108 N N . GLY A 1 265 ? -11.656 18.391 33.188 1 86 265 GLY A N 1
ATOM 2109 C CA . GLY A 1 265 ? -11.992 17.031 33.625 1 86 265 GLY A CA 1
ATOM 2110 C C . GLY A 1 265 ? -11.086 15.977 33.031 1 86 265 GLY A C 1
ATOM 2111 O O . GLY A 1 265 ? -9.867 16.125 33.031 1 86 265 GLY A O 1
ATOM 2112 N N . LYS A 1 266 ? -11.719 14.977 32.594 1 88.69 266 LYS A N 1
ATOM 2113 C CA . LYS A 1 266 ? -10.961 13.891 31.969 1 88.69 266 LYS A CA 1
ATOM 2114 C C . LYS A 1 266 ? -10.352 14.344 30.656 1 88.69 266 LYS A C 1
ATOM 2116 O O . LYS A 1 266 ? -11.031 14.93 29.812 1 88.69 266 LYS A O 1
ATOM 2121 N N . TRP A 1 267 ? -9.078 14.164 30.609 1 90.62 267 TRP A N 1
ATOM 2122 C CA . TRP A 1 267 ? -8.367 14.508 29.391 1 90.62 267 TRP A CA 1
ATOM 2123 C C . TRP A 1 267 ? -8.625 13.477 28.297 1 90.62 267 TRP A C 1
ATOM 2125 O O . TRP A 1 267 ? -8.625 12.273 28.562 1 90.62 267 TRP A O 1
ATOM 2135 N N . GLU A 1 268 ? -8.875 13.969 27.062 1 90.19 268 GLU A N 1
ATOM 2136 C CA . GLU A 1 268 ? -8.977 13.148 25.859 1 90.19 268 GLU A CA 1
ATOM 2137 C C . GLU A 1 268 ? -8.062 13.68 24.766 1 90.19 268 GLU A C 1
ATOM 2139 O O . GLU A 1 268 ? -7.91 14.898 24.609 1 90.19 268 GLU A O 1
ATOM 2144 N N . ARG A 1 269 ? -7.504 12.742 24.031 1 90.75 269 ARG A N 1
ATOM 2145 C CA . ARG A 1 269 ? -6.57 13.133 22.984 1 90.75 269 ARG A CA 1
ATOM 2146 C C . ARG A 1 269 ? -7.242 14.055 21.969 1 90.75 269 ARG A C 1
ATOM 2148 O O . ARG A 1 269 ? -6.695 15.109 21.625 1 90.75 269 ARG A O 1
ATOM 2155 N N . CYS A 1 270 ? -8.414 13.602 21.5 1 88.5 270 CYS A N 1
ATOM 2156 C CA . CYS A 1 270 ? -9.227 14.406 20.594 1 88.5 270 CYS A CA 1
ATOM 2157 C C . CYS A 1 270 ? -10.633 14.586 21.156 1 88.5 270 CYS A C 1
ATOM 2159 O O . CYS A 1 270 ? -11.414 13.633 21.188 1 88.5 270 CYS A O 1
ATOM 2161 N N . ASP A 1 271 ? -10.914 15.695 21.625 1 80.19 271 ASP A N 1
ATOM 2162 C CA . ASP A 1 271 ? -12.18 15.969 22.297 1 80.19 271 ASP A CA 1
ATOM 2163 C C . ASP A 1 271 ? -13.125 16.766 21.391 1 80.19 271 ASP A C 1
ATOM 2165 O O . ASP A 1 271 ? -13.633 17.812 21.797 1 80.19 271 ASP A O 1
ATOM 2169 N N . SER A 1 272 ? -13.328 16.266 20.312 1 72.5 272 SER A N 1
ATOM 2170 C CA . SER A 1 272 ? -14.125 17 19.328 1 72.5 272 SER A CA 1
ATOM 2171 C C . SER A 1 272 ? -15.578 17.109 19.781 1 72.5 272 SER A C 1
ATOM 2173 O O . SER A 1 272 ? -16.281 18.062 19.406 1 72.5 272 SER A O 1
ATOM 2175 N N . ALA A 1 273 ? -15.992 16.219 20.531 1 65.38 273 ALA A N 1
ATOM 2176 C CA . ALA A 1 273 ? -17.391 16.203 20.953 1 65.38 273 ALA A CA 1
ATOM 2177 C C . ALA A 1 273 ? -17.672 17.328 21.953 1 65.38 273 ALA A C 1
ATOM 2179 O O . ALA A 1 273 ? -18.766 17.906 21.953 1 65.38 273 ALA A O 1
ATOM 2180 N N . ASN A 1 274 ? -16.672 17.641 22.562 1 68.5 274 ASN A N 1
ATOM 2181 C CA . ASN A 1 274 ? -16.891 18.625 23.625 1 68.5 274 ASN A CA 1
ATOM 2182 C C . ASN A 1 274 ? -16.453 20.016 23.188 1 68.5 274 ASN A C 1
ATOM 2184 O O . ASN A 1 274 ? -16.953 21.016 23.719 1 68.5 274 ASN A O 1
ATOM 2188 N N . VAL A 1 275 ? -15.477 20.047 22.312 1 73.25 275 VAL A N 1
ATOM 2189 C CA . VAL A 1 275 ? -14.984 21.344 21.859 1 73.25 275 VAL A CA 1
ATOM 2190 C C . VAL A 1 275 ? -15.805 21.812 20.656 1 73.25 275 VAL A C 1
ATOM 2192 O O . VAL A 1 275 ? -15.789 21.172 19.609 1 73.25 275 VAL A O 1
ATOM 2195 N N . HIS A 1 276 ? -17.094 21.844 20.594 1 74.25 276 HIS A N 1
ATOM 2196 C CA . HIS A 1 276 ? -18 22.219 19.531 1 74.25 276 HIS A CA 1
ATOM 2197 C C . HIS A 1 276 ? -17.422 23.344 18.672 1 74.25 276 HIS A C 1
ATOM 2199 O O . HIS A 1 276 ? -17.938 24.469 18.672 1 74.25 276 HIS A O 1
ATOM 2205 N N . CYS A 1 277 ? -16.359 23.203 17.953 1 80.19 277 CYS A N 1
ATOM 2206 C CA . CYS A 1 277 ? -15.75 24.203 17.078 1 80.19 277 CYS A CA 1
ATOM 2207 C C . CYS A 1 277 ? -16.562 24.375 15.805 1 80.19 277 CYS A C 1
ATOM 2209 O O . CYS A 1 277 ? -16.844 23.406 15.094 1 80.19 277 CYS A O 1
ATOM 2211 N N . ILE A 1 278 ? -17.031 25.656 15.648 1 87.06 278 ILE A N 1
ATOM 2212 C CA . ILE A 1 278 ? -17.75 25.953 14.414 1 87.06 278 ILE A CA 1
ATOM 2213 C C . ILE A 1 278 ? -16.781 25.891 13.234 1 87.06 278 ILE A C 1
ATOM 2215 O O . ILE A 1 278 ? -15.766 26.609 13.211 1 87.06 278 ILE A O 1
ATOM 2219 N N . GLN A 1 279 ? -17.016 25.062 12.305 1 90 279 GLN A N 1
ATOM 2220 C CA . GLN A 1 279 ? -16.156 24.891 11.133 1 90 279 GLN A CA 1
ATOM 2221 C C . GLN A 1 279 ? -16.547 25.859 10.016 1 90 279 GLN A C 1
ATOM 2223 O O . GLN A 1 279 ? -17 25.438 8.953 1 90 279 GLN A O 1
ATOM 2228 N N . ASP A 1 280 ? -16.203 27.125 10.195 1 93.56 280 ASP A N 1
ATOM 2229 C CA . ASP A 1 280 ? -16.734 28.188 9.344 1 93.56 280 ASP A CA 1
ATOM 2230 C C . ASP A 1 280 ? -15.852 28.391 8.117 1 93.56 280 ASP A C 1
ATOM 2232 O O . ASP A 1 280 ? -16.203 29.156 7.215 1 93.56 280 ASP A O 1
ATOM 2236 N N . ILE A 1 281 ? -14.711 27.781 7.965 1 94.5 281 ILE A N 1
ATOM 2237 C CA . ILE A 1 281 ? -13.938 27.75 6.727 1 94.5 281 ILE A CA 1
ATOM 2238 C C . ILE A 1 281 ? -14.352 26.547 5.883 1 94.5 281 ILE A C 1
ATOM 2240 O O . ILE A 1 281 ? -13.922 25.422 6.148 1 94.5 281 ILE A O 1
ATOM 2244 N N . LYS A 1 282 ? -15.117 26.812 4.941 1 92.69 282 LYS A N 1
ATOM 2245 C CA . LYS A 1 282 ? -15.641 25.734 4.102 1 92.69 282 LYS A CA 1
ATOM 2246 C C . LYS A 1 282 ? -14.555 25.203 3.172 1 92.69 282 LYS A C 1
ATOM 2248 O O . LYS A 1 282 ? -14.453 23.984 2.971 1 92.69 282 LYS A O 1
ATOM 2253 N N . SER A 1 283 ? -13.797 26.078 2.613 1 95.88 283 SER A N 1
ATOM 2254 C CA . SER A 1 283 ? -12.688 25.734 1.737 1 95.88 283 SER A CA 1
ATOM 2255 C C . SER A 1 283 ? -11.461 26.594 2.029 1 95.88 283 SER A C 1
ATOM 2257 O O . SER A 1 283 ? -11.594 27.812 2.232 1 95.88 283 SER A O 1
ATOM 2259 N N . SER A 1 284 ? -10.344 25.969 2.123 1 97.31 284 SER A N 1
ATOM 2260 C CA . SER A 1 284 ? -9.125 26.734 2.365 1 97.31 284 SER A CA 1
ATOM 2261 C C . SER A 1 284 ? -8.414 27.078 1.058 1 97.31 284 SER A C 1
ATOM 2263 O O . SER A 1 284 ? -7.348 27.688 1.065 1 97.31 284 SER A O 1
ATOM 2265 N N . LEU A 1 285 ? -9.008 26.719 -0.124 1 97 285 LEU A N 1
ATOM 2266 C CA . LEU A 1 285 ? -8.383 26.922 -1.427 1 97 285 LEU A CA 1
ATOM 2267 C C . LEU A 1 285 ? -8.117 28.406 -1.676 1 97 285 LEU A C 1
ATOM 2269 O O . LEU A 1 285 ? -7.031 28.781 -2.125 1 97 285 LEU A O 1
ATOM 2273 N N . PRO A 1 286 ? -9.102 29.297 -1.331 1 97.19 286 PRO A N 1
ATOM 2274 C CA . PRO A 1 286 ? -8.812 30.703 -1.545 1 97.19 286 PRO A CA 1
ATOM 2275 C C . PRO A 1 286 ? -7.613 31.188 -0.733 1 97.19 286 PRO A C 1
ATOM 2277 O O . PRO A 1 286 ? -6.844 32.031 -1.204 1 97.19 286 PRO A O 1
ATOM 2280 N N . TYR A 1 287 ? -7.441 30.688 0.478 1 98.19 287 TYR A N 1
ATOM 2281 C CA . TYR A 1 287 ? -6.293 31.062 1.296 1 98.19 287 TYR A CA 1
ATOM 2282 C C . TYR A 1 287 ? -4.992 30.562 0.669 1 98.19 287 TYR A C 1
ATOM 2284 O O . TYR A 1 287 ? -3.988 31.281 0.671 1 98.19 287 TYR A O 1
ATOM 2292 N N . HIS A 1 288 ? -4.988 29.344 0.141 1 98.19 288 HIS A N 1
ATOM 2293 C CA . HIS A 1 288 ? -3.814 28.828 -0.555 1 98.19 288 HIS A CA 1
ATOM 2294 C C . HIS A 1 288 ? -3.441 29.703 -1.74 1 98.19 288 HIS A C 1
ATOM 2296 O O . HIS A 1 288 ? -2.264 30 -1.954 1 98.19 288 HIS A O 1
ATOM 2302 N N . MET A 1 289 ? -4.469 30.078 -2.484 1 97.69 289 MET A N 1
ATOM 2303 C CA . MET A 1 289 ? -4.246 30.938 -3.645 1 97.69 289 MET A CA 1
ATOM 2304 C C . MET A 1 289 ? -3.625 32.281 -3.229 1 97.69 289 MET A C 1
ATOM 2306 O O . MET A 1 289 ? -2.637 32.719 -3.82 1 97.69 289 MET A O 1
ATOM 2310 N N . ASN A 1 290 ? -4.184 32.875 -2.24 1 97.75 290 ASN A N 1
ATOM 2311 C CA . ASN A 1 290 ? -3.688 34.156 -1.754 1 97.75 290 ASN A CA 1
ATOM 2312 C C . ASN A 1 290 ? -2.254 34.031 -1.242 1 97.75 290 ASN A C 1
ATOM 2314 O O . ASN A 1 290 ? -1.42 34.906 -1.526 1 97.75 290 ASN A O 1
ATOM 2318 N N . ASN A 1 291 ? -2.008 33 -0.446 1 98.12 291 ASN A N 1
ATOM 2319 C CA . ASN A 1 291 ? -0.667 32.781 0.086 1 98.12 291 ASN A CA 1
ATOM 2320 C C . ASN A 1 291 ? 0.353 32.562 -1.029 1 98.12 291 ASN A C 1
ATOM 2322 O O . ASN A 1 291 ? 1.499 33 -0.918 1 98.12 291 ASN A O 1
ATOM 2326 N N . SER A 1 292 ? -0.094 31.906 -2.078 1 96.19 292 SER A N 1
ATOM 2327 C CA . SER A 1 292 ? 0.758 31.703 -3.244 1 96.19 292 SER A CA 1
ATOM 2328 C C . SER A 1 292 ? 1.093 33.031 -3.932 1 96.19 292 SER A C 1
ATOM 2330 O O . SER A 1 292 ? 2.244 33.25 -4.305 1 96.19 292 SER A O 1
ATOM 2332 N N . ILE A 1 293 ? 0.156 33.844 -4.098 1 95.44 293 ILE A N 1
ATOM 2333 C CA . ILE A 1 293 ? 0.33 35.125 -4.746 1 95.44 293 ILE A CA 1
ATOM 2334 C C . ILE A 1 293 ? 1.29 36 -3.932 1 95.44 293 ILE A C 1
ATOM 2336 O O . ILE A 1 293 ? 2.098 36.75 -4.496 1 95.44 293 ILE A O 1
ATOM 2340 N N . LYS A 1 294 ? 1.215 35.906 -2.621 1 96.19 294 LYS A N 1
ATOM 2341 C CA . LYS A 1 294 ? 2.062 36.688 -1.727 1 96.19 294 LYS A CA 1
ATOM 2342 C C . LYS A 1 294 ? 3.48 36.125 -1.682 1 96.19 294 LYS A C 1
ATOM 2344 O O . LYS A 1 294 ? 4.383 36.719 -1.112 1 96.19 294 LYS A O 1
ATOM 2349 N N . GLY A 1 295 ? 3.668 34.938 -2.209 1 95.94 295 GLY A N 1
ATOM 2350 C CA . GLY A 1 295 ? 5.008 34.406 -2.391 1 95.94 295 GLY A CA 1
ATOM 2351 C C . GLY A 1 295 ? 5.453 33.5 -1.245 1 95.94 295 GLY A C 1
ATOM 2352 O O . GLY A 1 295 ? 6.645 33.219 -1.107 1 95.94 295 GLY A O 1
ATOM 2353 N N . TYR A 1 296 ? 4.551 33.094 -0.354 1 98.19 296 TYR A N 1
ATOM 2354 C CA . TYR A 1 296 ? 4.918 32.219 0.758 1 98.19 296 TYR A CA 1
ATOM 2355 C C . TYR A 1 296 ? 5.191 30.797 0.272 1 98.19 296 TYR A C 1
ATOM 2357 O O . TYR A 1 296 ? 4.441 30.25 -0.543 1 98.19 296 TYR A O 1
ATOM 2365 N N . ARG A 1 297 ? 6.262 30.234 0.765 1 97.69 297 ARG A N 1
ATOM 2366 C CA . ARG A 1 297 ? 6.656 28.875 0.435 1 97.69 297 ARG A CA 1
ATOM 2367 C C . ARG A 1 297 ? 5.773 27.859 1.155 1 97.69 297 ARG A C 1
ATOM 2369 O O . ARG A 1 297 ? 5.344 28.094 2.285 1 97.69 297 ARG A O 1
ATOM 2376 N N . SER A 1 298 ? 5.465 26.703 0.426 1 98.5 298 SER A N 1
ATOM 2377 C CA . SER A 1 298 ? 4.637 25.719 1.117 1 98.5 298 SER A CA 1
ATOM 2378 C C . SER A 1 298 ? 5.074 24.297 0.782 1 98.5 298 SER A C 1
ATOM 2380 O O . SER A 1 298 ? 5.582 24.047 -0.311 1 98.5 298 SER A O 1
ATOM 2382 N N . LEU A 1 299 ? 4.977 23.391 1.688 1 98.69 299 LEU A N 1
ATOM 2383 C CA . LEU A 1 299 ? 5.16 21.953 1.559 1 98.69 299 LEU A CA 1
ATOM 2384 C C . LEU A 1 299 ? 3.879 21.203 1.911 1 98.69 299 LEU A C 1
ATOM 2386 O O . LEU A 1 299 ? 3.365 21.328 3.023 1 98.69 299 LEU A O 1
ATOM 2390 N N . ILE A 1 300 ? 3.34 20.531 0.946 1 98.75 300 ILE A N 1
ATOM 2391 C CA . ILE A 1 300 ? 2.176 19.672 1.155 1 98.75 300 ILE A CA 1
ATOM 2392 C C . ILE A 1 300 ? 2.594 18.203 1.106 1 98.75 300 ILE A C 1
ATOM 2394 O O . ILE A 1 300 ? 3.24 17.766 0.15 1 98.75 300 ILE A O 1
ATOM 2398 N N . ILE A 1 301 ? 2.262 17.484 2.115 1 98.62 301 ILE A N 1
ATOM 2399 C CA . ILE A 1 301 ? 2.676 16.094 2.236 1 98.62 301 ILE A CA 1
ATOM 2400 C C . ILE A 1 301 ? 1.444 15.188 2.252 1 98.62 301 ILE A C 1
ATOM 2402 O O . ILE A 1 301 ? 0.451 15.492 2.918 1 98.62 301 ILE A O 1
ATOM 2406 N N . SER A 1 302 ? 1.451 14.078 1.548 1 98.62 302 SER A N 1
ATOM 2407 C CA . SER A 1 302 ? 0.409 13.055 1.606 1 98.62 302 SER A CA 1
ATOM 2408 C C . SER A 1 302 ? 1.004 11.672 1.834 1 98.62 302 SER A C 1
ATOM 2410 O O . SER A 1 302 ? 1.898 11.242 1.1 1 98.62 302 SER A O 1
ATOM 2412 N N . GLY A 1 303 ? 0.537 11.008 2.932 1 98.69 303 GLY A N 1
ATOM 2413 C CA . GLY A 1 303 ? 0.72 9.562 2.893 1 98.69 303 GLY A CA 1
ATOM 2414 C C . GLY A 1 303 ? -0.079 8.891 1.793 1 98.69 303 GLY A C 1
ATOM 2415 O O . GLY A 1 303 ? -1.288 9.102 1.678 1 98.69 303 GLY A O 1
ATOM 2416 N N . ASP A 1 304 ? 0.529 8.039 1.031 1 98.69 304 ASP A N 1
ATOM 2417 C CA . ASP A 1 304 ? -0.132 7.523 -0.164 1 98.69 304 ASP A CA 1
ATOM 2418 C C . ASP A 1 304 ? -1.078 6.375 0.181 1 98.69 304 ASP A C 1
ATOM 2420 O O . ASP A 1 304 ? -1.799 5.875 -0.686 1 98.69 304 ASP A O 1
ATOM 2424 N N . HIS A 1 305 ? -1.153 5.969 1.442 1 98.75 305 HIS A N 1
ATOM 2425 C CA . HIS A 1 305 ? -2.102 4.953 1.884 1 98.75 305 HIS A CA 1
ATOM 2426 C C . HIS A 1 305 ? -3.059 5.512 2.934 1 98.75 305 HIS A C 1
ATOM 2428 O O . HIS A 1 305 ? -3.5 4.785 3.826 1 98.75 305 HIS A O 1
ATOM 2434 N N . ASP A 1 306 ? -3.34 6.758 2.873 1 98.56 306 ASP A N 1
ATOM 2435 C CA . ASP A 1 306 ? -4.324 7.453 3.697 1 98.56 306 ASP A CA 1
ATOM 2436 C C . ASP A 1 306 ? -5.68 7.52 2.996 1 98.56 306 ASP A C 1
ATOM 2438 O O . ASP A 1 306 ? -5.812 8.172 1.957 1 98.56 306 ASP A O 1
ATOM 2442 N N . MET A 1 307 ? -6.68 6.969 3.578 1 98.25 307 MET A N 1
ATOM 2443 C CA . MET A 1 307 ? -8.008 7.035 2.971 1 98.25 307 MET A CA 1
ATOM 2444 C C . MET A 1 307 ? -8.836 8.148 3.594 1 98.25 307 MET A C 1
ATOM 2446 O O . MET A 1 307 ? -9.867 8.539 3.047 1 98.25 307 MET A O 1
ATOM 2450 N N . THR A 1 308 ? -8.406 8.68 4.727 1 97.19 308 THR A N 1
ATOM 2451 C CA . THR A 1 308 ? -9.109 9.805 5.348 1 97.19 308 THR A CA 1
ATOM 2452 C C . THR A 1 308 ? -9.055 11.031 4.445 1 97.19 308 THR A C 1
ATOM 2454 O O . THR A 1 308 ? -10.086 11.656 4.172 1 97.19 308 THR A O 1
ATOM 2457 N N . ILE A 1 309 ? -7.891 11.367 4.027 1 97.94 309 ILE A N 1
ATOM 2458 C CA . ILE A 1 309 ? -7.633 12.391 3.016 1 97.94 309 ILE A CA 1
ATOM 2459 C C . ILE A 1 309 ? -6.707 11.828 1.94 1 97.94 309 ILE A C 1
ATOM 2461 O O . ILE A 1 309 ? -5.488 12.031 1.995 1 97.94 309 ILE A O 1
ATOM 2465 N N . PRO A 1 310 ? -7.289 11.211 0.938 1 97.88 310 PRO A N 1
ATOM 2466 C CA . PRO A 1 310 ? -6.473 10.531 -0.067 1 97.88 310 PRO A CA 1
ATOM 2467 C C . PRO A 1 310 ? -5.594 11.484 -0.868 1 97.88 310 PRO A C 1
ATOM 2469 O O . PRO A 1 310 ? -5.992 12.625 -1.133 1 97.88 310 PRO A O 1
ATOM 2472 N N . PHE A 1 311 ? -4.461 10.984 -1.296 1 98.06 311 PHE A N 1
ATOM 2473 C CA . PHE A 1 311 ? -3.543 11.781 -2.104 1 98.06 311 PHE A CA 1
ATOM 2474 C C . PHE A 1 311 ? -4.219 12.25 -3.385 1 98.06 311 PHE A C 1
ATOM 2476 O O . PHE A 1 311 ? -3.873 13.305 -3.924 1 98.06 311 PHE A O 1
ATOM 2483 N N . ILE A 1 312 ? -5.266 11.508 -3.854 1 97.31 312 ILE A N 1
ATOM 2484 C CA . ILE A 1 312 ? -6.004 11.875 -5.055 1 97.31 312 ILE A CA 1
ATOM 2485 C C . ILE A 1 312 ? -6.688 13.227 -4.852 1 97.31 312 ILE A C 1
ATOM 2487 O O . ILE A 1 312 ? -6.668 14.078 -5.746 1 97.31 312 ILE A O 1
ATOM 2491 N N . GLY A 1 313 ? -7.289 13.391 -3.688 1 96.31 313 GLY A N 1
ATOM 2492 C CA . GLY A 1 313 ? -7.926 14.656 -3.367 1 96.31 313 GLY A CA 1
ATOM 2493 C C . GLY A 1 313 ? -6.938 15.805 -3.246 1 96.31 313 GLY A C 1
ATOM 2494 O O . GLY A 1 313 ? -7.207 16.922 -3.711 1 96.31 313 GLY A O 1
ATOM 2495 N N . THR A 1 314 ? -5.805 15.555 -2.66 1 97.25 314 THR A N 1
ATOM 2496 C CA . THR A 1 314 ? -4.758 16.562 -2.518 1 97.25 314 THR A CA 1
ATOM 2497 C C . THR A 1 314 ? -4.25 17.016 -3.885 1 97.25 314 THR A C 1
ATOM 2499 O O . THR A 1 314 ? -4.109 18.203 -4.133 1 97.25 314 THR A O 1
ATOM 2502 N N . GLN A 1 315 ? -4.02 16.047 -4.746 1 96.25 315 GLN A N 1
ATOM 2503 C CA . GLN A 1 315 ? -3.564 16.375 -6.09 1 96.25 315 GLN A CA 1
ATOM 2504 C C . GLN A 1 315 ? -4.617 17.188 -6.844 1 96.25 315 GLN A C 1
ATOM 2506 O O . GLN A 1 315 ? -4.285 18.109 -7.586 1 96.25 315 GLN A O 1
ATOM 2511 N N . GLU A 1 316 ? -5.852 16.859 -6.629 1 95.06 316 GLU A N 1
ATOM 2512 C CA . GLU A 1 316 ? -6.941 17.547 -7.32 1 95.06 316 GLU A CA 1
ATOM 2513 C C . GLU A 1 316 ? -6.996 19.016 -6.941 1 95.06 316 GLU A C 1
ATOM 2515 O O . GLU A 1 316 ? -7.133 19.875 -7.812 1 95.06 316 GLU A O 1
ATOM 2520 N N . TRP A 1 317 ? -6.953 19.312 -5.633 1 95.56 317 TRP A N 1
ATOM 2521 C CA . TRP A 1 317 ? -7.078 20.719 -5.27 1 95.56 317 TRP A CA 1
ATOM 2522 C C . TRP A 1 317 ? -5.816 21.484 -5.641 1 95.56 317 TRP A C 1
ATOM 2524 O O . TRP A 1 317 ? -5.887 22.656 -6.004 1 95.56 317 TRP A O 1
ATOM 2534 N N . ILE A 1 318 ? -4.602 20.875 -5.562 1 96.56 318 ILE A N 1
ATOM 2535 C CA . ILE A 1 318 ? -3.379 21.547 -5.98 1 96.56 318 ILE A CA 1
ATOM 2536 C C . ILE A 1 318 ? -3.469 21.906 -7.465 1 96.56 318 ILE A C 1
ATOM 2538 O O . ILE A 1 318 ? -3.146 23.031 -7.855 1 96.56 318 ILE A O 1
ATOM 2542 N N . ARG A 1 319 ? -3.924 20.984 -8.273 1 94.12 319 ARG A N 1
ATOM 2543 C CA . ARG A 1 319 ? -4.074 21.234 -9.711 1 94.12 319 ARG A CA 1
ATOM 2544 C C . ARG A 1 319 ? -5.062 22.359 -9.977 1 94.12 319 ARG A C 1
ATOM 2546 O O . ARG A 1 319 ? -4.898 23.125 -10.93 1 94.12 319 ARG A O 1
ATOM 2553 N N . SER A 1 320 ? -6.074 22.422 -9.148 1 94.25 320 SER A N 1
ATOM 2554 C CA . SER A 1 320 ? -7.109 23.438 -9.336 1 94.25 320 SER A CA 1
ATOM 2555 C C . SER A 1 320 ? -6.555 24.844 -9.148 1 94.25 320 SER A C 1
ATOM 2557 O O . SER A 1 320 ? -7.16 25.812 -9.586 1 94.25 320 SER A O 1
ATOM 2559 N N . LEU A 1 321 ? -5.438 24.969 -8.43 1 95.75 321 LEU A N 1
ATOM 2560 C CA . LEU A 1 321 ? -4.805 26.266 -8.266 1 95.75 321 LEU A CA 1
ATOM 2561 C C . LEU A 1 321 ? -4.203 26.75 -9.586 1 95.75 321 LEU A C 1
ATOM 2563 O O . LEU A 1 321 ? -3.969 27.938 -9.766 1 95.75 321 LEU A O 1
ATOM 2567 N N . ASN A 1 322 ? -3.859 25.875 -10.516 1 96.19 322 ASN A N 1
ATOM 2568 C CA . ASN A 1 322 ? -3.498 26.141 -11.906 1 96.19 322 ASN A CA 1
ATOM 2569 C C . ASN A 1 322 ? -2.146 26.844 -12.008 1 96.19 322 ASN A C 1
ATOM 2571 O O . ASN A 1 322 ? -1.994 27.797 -12.773 1 96.19 322 ASN A O 1
ATOM 2575 N N . PHE A 1 323 ? -1.218 26.484 -11.172 1 97.38 323 PHE A N 1
ATOM 2576 C CA . PHE A 1 323 ? 0.157 26.953 -11.312 1 97.38 323 PHE A CA 1
ATOM 2577 C C . PHE A 1 323 ? 0.976 25.969 -12.141 1 97.38 323 PHE A C 1
ATOM 2579 O O . PHE A 1 323 ? 0.729 24.75 -12.102 1 97.38 323 PHE A O 1
ATOM 2586 N N . SER A 1 324 ? 1.967 26.453 -12.805 1 97.56 324 SER A N 1
ATOM 2587 C CA . SER A 1 324 ? 2.795 25.609 -13.664 1 97.56 324 SER A CA 1
ATOM 2588 C C . SER A 1 324 ? 3.725 24.719 -12.844 1 97.56 324 SER A C 1
ATOM 2590 O O . SER A 1 324 ? 4.191 25.125 -11.773 1 97.56 324 SER A O 1
ATOM 2592 N N . ILE A 1 325 ? 3.953 23.562 -13.359 1 97.5 325 ILE A N 1
ATOM 2593 C CA . ILE A 1 325 ? 4.906 22.641 -12.758 1 97.5 325 ILE A CA 1
ATOM 2594 C C . ILE A 1 325 ? 6.328 23.031 -13.148 1 97.5 325 ILE A C 1
ATOM 2596 O O . ILE A 1 325 ? 6.625 23.219 -14.328 1 97.5 325 ILE A O 1
ATOM 2600 N N . ILE A 1 326 ? 7.211 23.188 -12.219 1 96.75 326 ILE A N 1
ATOM 2601 C CA . ILE A 1 326 ? 8.578 23.594 -12.539 1 96.75 326 ILE A CA 1
ATOM 2602 C C . ILE A 1 326 ? 9.523 22.422 -12.328 1 96.75 326 ILE A C 1
ATOM 2604 O O . ILE A 1 326 ? 10.578 22.328 -12.977 1 96.75 326 ILE A O 1
ATOM 2608 N N . GLU A 1 327 ? 9.266 21.578 -11.477 1 96.69 327 GLU A N 1
ATOM 2609 C CA . GLU A 1 327 ? 9.922 20.281 -11.336 1 96.69 327 GLU A CA 1
ATOM 2610 C C . GLU A 1 327 ? 8.906 19.141 -11.453 1 96.69 327 GLU A C 1
ATOM 2612 O O . GLU A 1 327 ? 8 19.016 -10.625 1 96.69 327 GLU A O 1
ATOM 2617 N N . LYS A 1 328 ? 9.117 18.328 -12.414 1 96.31 328 LYS A N 1
ATOM 2618 C CA . LYS A 1 328 ? 8.148 17.281 -12.719 1 96.31 328 LYS A CA 1
ATOM 2619 C C . LYS A 1 328 ? 8.18 16.188 -11.656 1 96.31 328 LYS A C 1
ATOM 2621 O O . LYS A 1 328 ? 9.156 16.062 -10.914 1 96.31 328 LYS A O 1
ATOM 2626 N N . TRP A 1 329 ? 7.09 15.445 -11.68 1 98 329 TRP A N 1
ATOM 2627 C CA . TRP A 1 329 ? 6.898 14.305 -10.789 1 98 329 TRP A CA 1
ATOM 2628 C C . TRP A 1 329 ? 8.078 13.336 -10.875 1 98 329 TRP A C 1
ATOM 2630 O O . TRP A 1 329 ? 8.422 12.867 -11.961 1 98 329 TRP A O 1
ATOM 2640 N N . ARG A 1 330 ? 8.727 13.062 -9.781 1 97.44 330 ARG A N 1
ATOM 2641 C CA . ARG A 1 330 ? 9.867 12.164 -9.703 1 97.44 330 ARG A CA 1
ATOM 2642 C C . ARG A 1 330 ? 9.992 11.555 -8.305 1 97.44 330 ARG A C 1
ATOM 2644 O O . ARG A 1 330 ? 9.469 12.109 -7.336 1 97.44 330 ARG A O 1
ATOM 2651 N N . PRO A 1 331 ? 10.688 10.414 -8.172 1 97.69 331 PRO A N 1
ATOM 2652 C CA . PRO A 1 331 ? 10.906 9.867 -6.832 1 97.69 331 PRO A CA 1
ATOM 2653 C C . PRO A 1 331 ? 11.875 10.703 -6.004 1 97.69 331 PRO A C 1
ATOM 2655 O O . PRO A 1 331 ? 12.836 11.266 -6.547 1 97.69 331 PRO A O 1
ATOM 2658 N N . TRP A 1 332 ? 11.594 10.914 -4.75 1 98.12 332 TRP A N 1
ATOM 2659 C CA . TRP A 1 332 ? 12.617 11.352 -3.805 1 98.12 332 TRP A CA 1
ATOM 2660 C C . TRP A 1 332 ? 13.117 10.18 -2.959 1 98.12 332 TRP A C 1
ATOM 2662 O O . TRP A 1 332 ? 12.344 9.273 -2.637 1 98.12 332 TRP A O 1
ATOM 2672 N N . MET A 1 333 ? 14.414 10.188 -2.645 1 96.62 333 MET A N 1
ATOM 2673 C CA . MET A 1 333 ? 15.078 8.961 -2.215 1 96.62 333 MET A CA 1
ATOM 2674 C C . MET A 1 333 ? 15.664 9.117 -0.815 1 96.62 333 MET A C 1
ATOM 2676 O O . MET A 1 333 ? 16.062 10.219 -0.43 1 96.62 333 MET A O 1
ATOM 2680 N N . ILE A 1 334 ? 15.641 8.102 -0.069 1 95.38 334 ILE A N 1
ATOM 2681 C CA . ILE A 1 334 ? 16.438 7.945 1.14 1 95.38 334 ILE A CA 1
ATOM 2682 C C . ILE A 1 334 ? 17.359 6.742 0.993 1 95.38 334 ILE A C 1
ATOM 2684 O O . ILE A 1 334 ? 16.891 5.605 0.879 1 95.38 334 ILE A O 1
ATOM 2688 N N . GLN A 1 335 ? 18.703 6.871 1.062 1 89.62 335 GLN A N 1
ATOM 2689 C CA . GLN A 1 335 ? 19.672 5.797 0.918 1 89.62 335 GLN A CA 1
ATOM 2690 C C . GLN A 1 335 ? 19.328 4.887 -0.256 1 89.62 335 GLN A C 1
ATOM 2692 O O . GLN A 1 335 ? 19.25 3.668 -0.099 1 89.62 335 GLN A O 1
ATOM 2697 N N . ASP A 1 336 ? 18.938 5.293 -1.406 1 89.69 336 ASP A N 1
ATOM 2698 C CA . ASP A 1 336 ? 18.719 4.617 -2.68 1 89.69 336 ASP A CA 1
ATOM 2699 C C . ASP A 1 336 ? 17.359 3.934 -2.705 1 89.69 336 ASP A C 1
ATOM 2701 O O . ASP A 1 336 ? 17.109 3.043 -3.523 1 89.69 336 ASP A O 1
ATOM 2705 N N . LYS A 1 337 ? 16.531 4.191 -1.769 1 94.38 337 LYS A N 1
ATOM 2706 C CA . LYS A 1 337 ? 15.156 3.684 -1.735 1 94.38 337 LYS A CA 1
ATOM 2707 C C . LYS A 1 337 ? 14.156 4.793 -2.033 1 94.38 337 LYS A C 1
ATOM 2709 O O . LYS A 1 337 ? 14.32 5.926 -1.581 1 94.38 337 LYS A O 1
ATOM 2714 N N . VAL A 1 338 ? 13.172 4.438 -2.797 1 97.69 338 VAL A N 1
ATOM 2715 C CA . VAL A 1 338 ? 12.102 5.387 -3.09 1 97.69 338 VAL A CA 1
ATOM 2716 C C . VAL A 1 338 ? 11.297 5.664 -1.823 1 97.69 338 VAL A C 1
ATOM 2718 O O . VAL A 1 338 ? 10.656 4.762 -1.277 1 97.69 338 VAL A O 1
ATOM 2721 N N . ALA A 1 339 ? 11.328 6.848 -1.323 1 98.12 339 ALA A N 1
ATOM 2722 C CA . ALA A 1 339 ? 10.602 7.227 -0.115 1 98.12 339 ALA A CA 1
ATOM 2723 C C . ALA A 1 339 ? 9.227 7.801 -0.459 1 98.12 339 ALA A C 1
ATOM 2725 O O . ALA A 1 339 ? 8.336 7.844 0.391 1 98.12 339 ALA A O 1
ATOM 2726 N N . GLY A 1 340 ? 9.062 8.211 -1.663 1 98.44 340 GLY A N 1
ATOM 2727 C CA . GLY A 1 340 ? 7.852 8.789 -2.225 1 98.44 340 GLY A CA 1
ATOM 2728 C C . GLY A 1 340 ? 8.094 9.531 -3.525 1 98.44 340 GLY A C 1
ATOM 2729 O O . GLY A 1 340 ? 9.07 9.266 -4.227 1 98.44 340 GLY A O 1
ATOM 2730 N N . TYR A 1 341 ? 7.191 10.328 -3.879 1 98.75 341 TYR A N 1
ATOM 2731 C CA . TYR A 1 341 ? 7.312 11.125 -5.09 1 98.75 341 TYR A CA 1
ATOM 2732 C C . TYR A 1 341 ? 7.055 12.602 -4.797 1 98.75 341 TYR A C 1
ATOM 2734 O O . TYR A 1 341 ? 6.461 12.945 -3.771 1 98.75 341 TYR A O 1
ATOM 2742 N N . THR A 1 342 ? 7.547 13.445 -5.68 1 98.56 342 THR A N 1
ATOM 2743 C CA . THR A 1 342 ? 7.438 14.875 -5.422 1 98.56 342 THR A CA 1
ATOM 2744 C C . THR A 1 342 ? 7.289 15.656 -6.727 1 98.56 342 THR A C 1
ATOM 2746 O O . THR A 1 342 ? 7.602 15.141 -7.805 1 98.56 342 THR A O 1
ATOM 2749 N N . GLN A 1 343 ? 6.711 16.75 -6.609 1 98.12 343 GLN A N 1
ATOM 2750 C CA . GLN A 1 343 ? 6.492 17.719 -7.68 1 98.12 343 GLN A CA 1
ATOM 2751 C C . GLN A 1 343 ? 6.477 19.141 -7.141 1 98.12 343 GLN A C 1
ATOM 2753 O O . GLN A 1 343 ? 5.969 19.391 -6.043 1 98.12 343 GLN A O 1
ATOM 2758 N N . THR A 1 344 ? 7.105 20.047 -7.859 1 97.88 344 THR A N 1
ATOM 2759 C CA . THR A 1 344 ? 7.168 21.438 -7.418 1 97.88 344 THR A CA 1
ATOM 2760 C C . THR A 1 344 ? 6.48 22.359 -8.422 1 97.88 344 THR A C 1
ATOM 2762 O O . THR A 1 344 ? 6.539 22.125 -9.633 1 97.88 344 THR A O 1
ATOM 2765 N N . TYR A 1 345 ? 5.902 23.406 -7.941 1 97.88 345 TYR A N 1
ATOM 2766 C CA . TYR A 1 345 ? 5.102 24.312 -8.75 1 97.88 345 TYR A CA 1
ATOM 2767 C C . TYR A 1 345 ? 5.684 25.734 -8.727 1 97.88 345 TYR A C 1
ATOM 2769 O O . TYR A 1 345 ? 6.508 26.047 -7.863 1 97.88 345 TYR A O 1
ATOM 2777 N N . ALA A 1 346 ? 5.27 26.547 -9.602 1 97.75 346 ALA A N 1
ATOM 2778 C CA . ALA A 1 346 ? 5.812 27.891 -9.82 1 97.75 346 ALA A CA 1
ATOM 2779 C C . ALA A 1 346 ? 5.465 28.812 -8.664 1 97.75 346 ALA A C 1
ATOM 2781 O O . ALA A 1 346 ? 6.086 29.859 -8.492 1 97.75 346 ALA A O 1
ATOM 2782 N N . ASN A 1 347 ? 4.496 28.531 -7.852 1 97 347 ASN A N 1
ATOM 2783 C CA . ASN A 1 347 ? 4.102 29.344 -6.715 1 97 347 ASN A CA 1
ATOM 2784 C C . ASN A 1 347 ? 4.891 28.984 -5.461 1 97 347 ASN A C 1
ATOM 2786 O O . ASN A 1 347 ? 4.441 29.25 -4.344 1 97 347 ASN A O 1
ATOM 2790 N N . LYS A 1 348 ? 5.949 28.219 -5.586 1 96.88 348 LYS A N 1
ATOM 2791 C CA . LYS A 1 348 ? 6.852 27.812 -4.512 1 96.88 348 LYS A CA 1
ATOM 2792 C C . LYS A 1 348 ? 6.207 26.75 -3.633 1 96.88 348 LYS A C 1
ATOM 2794 O O . LYS A 1 348 ? 6.566 26.609 -2.461 1 96.88 348 LYS A O 1
ATOM 2799 N N . MET A 1 349 ? 5.234 26.062 -4.18 1 98.25 349 MET A N 1
ATOM 2800 C CA . MET A 1 349 ? 4.648 24.906 -3.496 1 98.25 349 MET A CA 1
ATOM 2801 C C . MET A 1 349 ? 5.352 23.625 -3.906 1 98.25 349 MET A C 1
ATOM 2803 O O . MET A 1 349 ? 5.617 23.406 -5.09 1 98.25 349 MET A O 1
ATOM 2807 N N . THR A 1 350 ? 5.742 22.859 -2.959 1 98.56 350 THR A N 1
ATOM 2808 C CA . THR A 1 350 ? 6.238 21.5 -3.158 1 98.56 350 THR A CA 1
ATOM 2809 C C . THR A 1 350 ? 5.23 20.469 -2.639 1 98.56 350 THR A C 1
ATOM 2811 O O . THR A 1 350 ? 4.738 20.594 -1.516 1 98.56 350 THR A O 1
ATOM 2814 N N . TYR A 1 351 ? 4.82 19.578 -3.475 1 98.56 351 TYR A N 1
ATOM 2815 C CA . TYR A 1 351 ? 4.004 18.438 -3.08 1 98.56 351 TYR A CA 1
ATOM 2816 C C . TYR A 1 351 ? 4.844 17.172 -3.004 1 98.56 351 TYR A C 1
ATOM 2818 O O . TYR A 1 351 ? 5.68 16.922 -3.877 1 98.56 351 TYR A O 1
ATOM 2826 N N . ALA A 1 352 ? 4.688 16.406 -1.945 1 98.81 352 ALA A N 1
ATOM 2827 C CA . ALA A 1 352 ? 5.426 15.156 -1.812 1 98.81 352 ALA A CA 1
ATOM 2828 C C . ALA A 1 352 ? 4.551 14.078 -1.183 1 98.81 352 ALA A C 1
ATOM 2830 O O . ALA A 1 352 ? 3.787 14.344 -0.255 1 98.81 352 ALA A O 1
ATOM 2831 N N . THR A 1 353 ? 4.617 12.914 -1.72 1 98.81 353 THR A N 1
ATOM 2832 C CA . THR A 1 353 ? 4 11.75 -1.094 1 98.81 353 THR A CA 1
ATOM 2833 C C . THR A 1 353 ? 5.02 10.984 -0.262 1 98.81 353 THR A C 1
ATOM 2835 O O . THR A 1 353 ? 6.23 11.141 -0.448 1 98.81 353 THR A O 1
ATOM 2838 N N . VAL A 1 354 ? 4.551 10.328 0.682 1 98.75 354 VAL A N 1
ATOM 2839 C CA . VAL A 1 354 ? 5.352 9.375 1.439 1 98.75 354 VAL A CA 1
ATOM 2840 C C . VAL A 1 354 ? 4.859 7.957 1.17 1 98.75 354 VAL A C 1
ATOM 2842 O O . VAL A 1 354 ? 3.713 7.621 1.484 1 98.75 354 VAL A O 1
ATOM 2845 N N . LYS A 1 355 ? 5.668 7.121 0.555 1 98.38 355 LYS A N 1
ATOM 2846 C CA . LYS A 1 355 ? 5.32 5.758 0.162 1 98.38 355 LYS A CA 1
ATOM 2847 C C . LYS A 1 355 ? 5.02 4.891 1.382 1 98.38 355 LYS A C 1
ATOM 2849 O O . LYS A 1 355 ? 5.824 4.824 2.314 1 98.38 355 LYS A O 1
ATOM 2854 N N . GLY A 1 356 ? 3.826 4.23 1.355 1 98.06 356 GLY A N 1
ATOM 2855 C CA . GLY A 1 356 ? 3.418 3.402 2.48 1 98.06 356 GLY A CA 1
ATOM 2856 C C . GLY A 1 356 ? 2.959 4.211 3.68 1 98.06 356 GLY A C 1
ATOM 2857 O O . GLY A 1 356 ? 2.721 3.656 4.754 1 98.06 356 GLY A O 1
ATOM 2858 N N . GLY A 1 357 ? 2.889 5.508 3.523 1 98.25 357 GLY A N 1
ATOM 2859 C CA . GLY A 1 357 ? 2.527 6.383 4.629 1 98.25 357 GLY A CA 1
ATOM 2860 C C . GLY A 1 357 ? 1.028 6.488 4.836 1 98.25 357 GLY A C 1
ATOM 2861 O O . GLY A 1 357 ? 0.247 6.168 3.939 1 98.25 357 GLY A O 1
ATOM 2862 N N . GLY A 1 358 ? 0.622 7 6.031 1 98.06 358 GLY A N 1
ATOM 2863 C CA . GLY A 1 358 ? -0.775 7.168 6.398 1 98.06 358 GLY A CA 1
ATOM 2864 C C . GLY A 1 358 ? -1.163 8.617 6.617 1 98.06 358 GLY A C 1
ATOM 2865 O O . GLY A 1 358 ? -0.631 9.516 5.961 1 98.06 358 GLY A O 1
ATOM 2866 N N . HIS A 1 359 ? -2.154 8.836 7.438 1 97.44 359 HIS A N 1
ATOM 2867 C CA . HIS A 1 359 ? -2.822 10.117 7.645 1 97.44 359 HIS A CA 1
ATOM 2868 C C . HIS A 1 359 ? -1.933 11.086 8.414 1 97.44 359 HIS A C 1
ATOM 2870 O O . HIS A 1 359 ? -1.987 12.297 8.188 1 97.44 359 HIS A O 1
ATOM 2876 N N . THR A 1 360 ? -1.156 10.484 9.375 1 95.94 360 THR A N 1
ATOM 2877 C CA . THR A 1 360 ? -0.286 11.328 10.188 1 95.94 360 THR A CA 1
ATOM 2878 C C . THR A 1 360 ? 1.176 10.93 10.008 1 95.94 360 THR A C 1
ATOM 2880 O O . THR A 1 360 ? 1.472 9.891 9.406 1 95.94 360 THR A O 1
ATOM 2883 N N . LEU A 1 361 ? 2.008 11.727 10.469 1 94.81 361 LEU A N 1
ATOM 2884 C CA . LEU A 1 361 ? 3.439 11.578 10.227 1 94.81 361 LEU A CA 1
ATOM 2885 C C . LEU A 1 361 ? 3.99 10.367 10.969 1 94.81 361 LEU 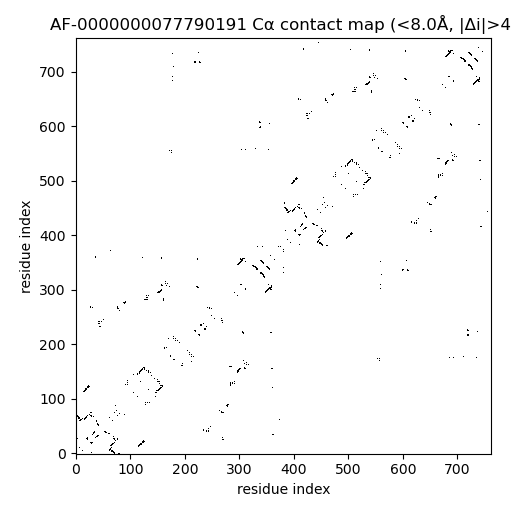A C 1
ATOM 2887 O O . LEU A 1 361 ? 5.062 9.859 10.625 1 94.81 361 LEU A O 1
ATOM 2891 N N . GLU A 1 362 ? 3.244 9.906 11.953 1 93.94 362 GLU A N 1
ATOM 2892 C CA . GLU A 1 362 ? 3.723 8.844 12.836 1 93.94 362 GLU A CA 1
ATOM 2893 C C . GLU A 1 362 ? 3.846 7.52 12.094 1 93.94 362 GLU A C 1
ATOM 2895 O O . GLU A 1 362 ? 4.543 6.609 12.547 1 93.94 362 GLU A O 1
ATOM 2900 N N . TYR A 1 363 ? 3.271 7.387 10.953 1 95.38 363 TYR A N 1
ATOM 2901 C CA . TYR A 1 363 ? 3.24 6.098 10.266 1 95.38 363 TYR A CA 1
ATOM 2902 C C . TYR A 1 363 ? 4.516 5.879 9.461 1 95.38 363 TYR A C 1
ATOM 2904 O O . TYR A 1 363 ? 4.82 4.754 9.062 1 95.38 363 TYR A O 1
ATOM 2912 N N . LYS A 1 364 ? 5.215 6.941 9.133 1 96.62 364 LYS A N 1
ATOM 2913 C CA . LYS A 1 364 ? 6.531 6.91 8.508 1 96.62 364 LYS A CA 1
ATOM 2914 C C . LYS A 1 364 ? 7.434 8.008 9.062 1 96.62 364 LYS A C 1
ATOM 2916 O O . LYS A 1 364 ? 7.812 8.93 8.336 1 96.62 364 LYS A O 1
ATOM 2921 N N . PRO A 1 365 ? 7.836 7.863 10.297 1 94.94 365 PRO A N 1
ATOM 2922 C CA . PRO A 1 365 ? 8.539 8.961 10.969 1 94.94 365 PRO A CA 1
ATOM 2923 C C . PRO A 1 365 ? 9.883 9.281 10.328 1 94.94 365 PRO A C 1
ATOM 2925 O O . PRO A 1 365 ? 10.266 10.453 10.242 1 94.94 365 PRO A O 1
ATOM 2928 N N . VAL A 1 366 ? 10.602 8.266 9.828 1 95.44 366 VAL A N 1
ATOM 2929 C CA . VAL A 1 366 ? 11.914 8.492 9.219 1 95.44 366 VAL A CA 1
ATOM 2930 C C . VAL A 1 366 ? 11.758 9.305 7.941 1 95.44 366 VAL A C 1
ATOM 2932 O O . VAL A 1 366 ? 12.375 10.359 7.789 1 95.44 366 VAL A O 1
ATOM 2935 N N . GLU A 1 367 ? 10.922 8.805 7.078 1 97.25 367 GLU A N 1
ATOM 2936 C CA . GLU A 1 367 ? 10.695 9.477 5.801 1 97.25 367 GLU A CA 1
ATOM 2937 C C . GLU A 1 367 ? 10.172 10.891 6.004 1 97.25 367 GLU A C 1
ATOM 2939 O O . GLU A 1 367 ? 10.625 11.836 5.348 1 97.25 367 GLU A O 1
ATOM 2944 N N . SER A 1 368 ? 9.266 11.078 6.953 1 96.62 368 SER A N 1
ATOM 2945 C CA . SER A 1 368 ? 8.641 12.383 7.188 1 96.62 368 SER A CA 1
ATOM 2946 C C . SER A 1 368 ? 9.648 13.383 7.742 1 96.62 368 SER A C 1
ATOM 2948 O O . SER A 1 368 ? 9.633 14.555 7.371 1 96.62 368 SER A O 1
ATOM 2950 N N . SER A 1 369 ? 10.5 12.875 8.625 1 96.88 369 SER A N 1
ATOM 2951 C CA . SER A 1 369 ? 11.516 13.742 9.211 1 96.88 369 SER A CA 1
ATOM 2952 C C . SER A 1 369 ? 12.523 14.195 8.164 1 96.88 369 SER A C 1
ATOM 2954 O O . SER A 1 369 ? 12.852 15.383 8.086 1 96.88 369 SER A O 1
ATOM 2956 N N . ILE A 1 370 ? 13 13.281 7.363 1 97.19 370 ILE A N 1
ATOM 2957 C CA . ILE A 1 370 ? 14.008 13.602 6.352 1 97.19 370 ILE A CA 1
ATOM 2958 C C . ILE A 1 370 ? 13.398 14.531 5.297 1 97.19 370 ILE A C 1
ATOM 2960 O O . ILE A 1 370 ? 14.047 15.477 4.852 1 97.19 370 ILE A O 1
ATOM 2964 N N . LEU A 1 371 ? 12.164 14.211 4.922 1 98.25 371 LEU A N 1
ATOM 2965 C CA . LEU A 1 371 ? 11.453 15.047 3.961 1 98.25 371 LEU A CA 1
ATOM 2966 C C . LEU A 1 371 ? 11.391 16.5 4.434 1 98.25 371 LEU A C 1
ATOM 2968 O O . LEU A 1 371 ? 11.75 17.406 3.688 1 98.25 371 LEU A O 1
ATOM 2972 N N . PHE A 1 372 ? 11.023 16.734 5.66 1 98.25 372 PHE A N 1
ATOM 2973 C CA . PHE A 1 372 ? 10.906 18.078 6.207 1 98.25 372 PHE A CA 1
ATOM 2974 C C . PHE A 1 372 ? 12.281 18.734 6.316 1 98.25 372 PHE A C 1
ATOM 2976 O O . PHE A 1 372 ? 12.453 19.891 5.934 1 98.25 372 PHE A O 1
ATOM 2983 N N . LYS A 1 373 ? 13.195 17.984 6.867 1 97.31 373 LYS A N 1
ATOM 2984 C CA . LYS A 1 373 ? 14.539 18.531 7.066 1 97.31 373 LYS A CA 1
ATOM 2985 C C . LYS A 1 373 ? 15.125 19.047 5.754 1 97.31 373 LYS A C 1
ATOM 2987 O O . LYS A 1 373 ? 15.688 20.141 5.711 1 97.31 373 LYS A O 1
ATOM 2992 N N . ARG A 1 374 ? 14.977 18.266 4.719 1 97.75 374 ARG A N 1
ATOM 2993 C CA . ARG A 1 374 ? 15.5 18.672 3.422 1 97.75 374 ARG A CA 1
ATOM 2994 C C . ARG A 1 374 ? 14.758 19.906 2.898 1 97.75 374 ARG A C 1
ATOM 2996 O O . ARG A 1 374 ? 15.375 20.891 2.488 1 97.75 374 ARG A O 1
ATOM 3003 N N . TRP A 1 375 ? 13.477 19.906 2.98 1 98.25 375 TRP A N 1
ATOM 3004 C CA . TRP A 1 375 ? 12.672 20.984 2.428 1 98.25 375 TRP A CA 1
ATOM 3005 C C . TRP A 1 375 ? 12.938 22.297 3.166 1 98.25 375 TRP A C 1
ATOM 3007 O O . TRP A 1 375 ? 13.148 23.328 2.541 1 98.25 375 TRP A O 1
ATOM 3017 N N . ILE A 1 376 ? 12.969 22.203 4.527 1 97.94 376 ILE A N 1
ATOM 3018 C CA . ILE A 1 376 ? 13.07 23.422 5.336 1 97.94 376 ILE A CA 1
ATOM 3019 C C . ILE A 1 376 ? 14.461 24.031 5.168 1 97.94 376 ILE A C 1
ATOM 3021 O O . ILE A 1 376 ? 14.625 25.25 5.289 1 97.94 376 ILE A O 1
ATOM 3025 N N . SER A 1 377 ? 15.422 23.219 4.824 1 95.38 377 SER A N 1
ATOM 3026 C CA . SER A 1 377 ? 16.797 23.672 4.664 1 95.38 377 SER A CA 1
ATOM 3027 C C . SER A 1 377 ? 17.062 24.125 3.23 1 95.38 377 SER A C 1
ATOM 3029 O O . SER A 1 377 ? 18.203 24.453 2.885 1 95.38 377 SER A O 1
ATOM 3031 N N . GLY A 1 378 ? 16.109 24.016 2.369 1 94.12 378 GLY A N 1
ATOM 3032 C CA . GLY A 1 378 ? 16.281 24.438 0.986 1 94.12 378 GLY A CA 1
ATOM 3033 C C . GLY A 1 378 ? 17 23.406 0.137 1 94.12 378 GLY A C 1
ATOM 3034 O O . GLY A 1 378 ? 17.5 23.719 -0.94 1 94.12 378 GLY A O 1
ATOM 3035 N N . GLN A 1 379 ? 17.016 22.234 0.667 1 92.31 379 GLN A N 1
ATOM 3036 C CA . GLN A 1 379 ? 17.641 21.141 -0.081 1 92.31 379 GLN A CA 1
ATOM 3037 C C . GLN A 1 379 ? 16.625 20.469 -1.001 1 92.31 379 GLN A C 1
ATOM 3039 O O . GLN A 1 379 ? 15.438 20.391 -0.678 1 92.31 379 GLN A O 1
ATOM 3044 N N . PRO A 1 380 ? 17.156 20.125 -2.123 1 87.25 380 PRO A N 1
ATOM 3045 C CA . PRO A 1 380 ? 16.281 19.344 -2.992 1 87.25 380 PRO A CA 1
ATOM 3046 C C . PRO A 1 380 ? 15.828 18.031 -2.348 1 87.25 380 PRO A C 1
ATOM 3048 O O . PRO A 1 380 ? 16.609 17.391 -1.631 1 87.25 380 PRO A O 1
ATOM 3051 N N . LEU A 1 381 ? 14.633 17.828 -2.615 1 90.94 381 LEU A N 1
ATOM 3052 C CA . LEU A 1 381 ? 14.227 16.484 -2.211 1 90.94 381 LEU A CA 1
ATOM 3053 C C . LEU A 1 381 ? 14.883 15.43 -3.094 1 90.94 381 LEU A C 1
ATOM 3055 O O . LEU A 1 381 ? 14.984 15.609 -4.309 1 90.94 381 LEU A O 1
ATOM 3059 N N . MET B 1 1 ? 14.328 -35.594 -15.508 1 71.75 1 MET B N 1
ATOM 3060 C CA . MET B 1 1 ? 13.258 -34.781 -14.906 1 71.75 1 MET B CA 1
ATOM 3061 C C . MET B 1 1 ? 13.438 -34.688 -13.398 1 71.75 1 MET B C 1
ATOM 3063 O O . MET B 1 1 ? 13.812 -35.688 -12.75 1 71.75 1 MET B O 1
ATOM 3067 N N . PHE B 1 2 ? 13.367 -33.531 -12.914 1 81.5 2 PHE B N 1
ATOM 3068 C CA . PHE B 1 2 ? 13.633 -33.281 -11.508 1 81.5 2 PHE B CA 1
ATOM 3069 C C . PHE B 1 2 ? 12.406 -32.688 -10.828 1 81.5 2 PHE B C 1
ATOM 3071 O O . PHE B 1 2 ? 11.719 -31.828 -11.398 1 81.5 2 PHE B O 1
ATOM 3078 N N . TYR B 1 3 ? 12.016 -33.375 -9.711 1 88.19 3 TYR B N 1
ATOM 3079 C CA . TYR B 1 3 ? 10.914 -32.844 -8.914 1 88.19 3 TYR B CA 1
ATOM 3080 C C . TYR B 1 3 ? 11.133 -33.094 -7.434 1 88.19 3 TYR B C 1
ATOM 3082 O O . TYR B 1 3 ? 11.938 -33.969 -7.062 1 88.19 3 TYR B O 1
ATOM 3090 N N . TYR B 1 4 ? 10.531 -32.25 -6.688 1 91.94 4 TYR B N 1
ATOM 3091 C CA . TYR B 1 4 ? 10.438 -32.5 -5.25 1 91.94 4 TYR B CA 1
ATOM 3092 C C . TYR B 1 4 ? 9.023 -32.906 -4.859 1 91.94 4 TYR B C 1
ATOM 3094 O O . TYR B 1 4 ? 8.047 -32.406 -5.391 1 91.94 4 TYR B O 1
ATOM 3102 N N . PHE B 1 5 ? 8.945 -33.938 -4.035 1 96 5 PHE B N 1
ATOM 3103 C CA . PHE B 1 5 ? 7.648 -34.344 -3.51 1 96 5 PHE B CA 1
ATOM 3104 C C . PHE B 1 5 ? 7.621 -34.25 -1.99 1 96 5 PHE B C 1
ATOM 3106 O O . PHE B 1 5 ? 8.445 -34.844 -1.307 1 96 5 PHE B O 1
ATOM 3113 N N . ILE B 1 6 ? 6.707 -33.438 -1.491 1 96.44 6 ILE B N 1
ATOM 3114 C CA . ILE B 1 6 ? 6.523 -33.25 -0.055 1 96.44 6 ILE B CA 1
ATOM 3115 C C . ILE B 1 6 ? 5.152 -33.781 0.363 1 96.44 6 ILE B C 1
ATOM 3117 O O . ILE B 1 6 ? 4.125 -33.312 -0.128 1 96.44 6 ILE B O 1
ATOM 3121 N N . LYS B 1 7 ? 5.152 -34.719 1.283 1 97.31 7 LYS B N 1
ATOM 3122 C CA . LYS B 1 7 ? 3.906 -35.312 1.766 1 97.31 7 LYS B CA 1
ATOM 3123 C C . LYS B 1 7 ? 3.172 -34.344 2.703 1 97.31 7 LYS B C 1
ATOM 3125 O O . LYS B 1 7 ? 3.801 -33.562 3.418 1 97.31 7 LYS B O 1
ATOM 3130 N N . SER B 1 8 ? 1.851 -34.469 2.668 1 97.5 8 SER B N 1
ATOM 3131 C CA . SER B 1 8 ? 1.034 -33.719 3.619 1 97.5 8 SER B CA 1
ATOM 3132 C C . SER B 1 8 ? 1.411 -34.062 5.059 1 97.5 8 SER B C 1
ATOM 3134 O O . SER B 1 8 ? 1.689 -35.219 5.375 1 97.5 8 SER B O 1
ATOM 3136 N N . GLU B 1 9 ? 1.395 -33.031 5.891 1 95.06 9 GLU B N 1
ATOM 3137 C CA . GLU B 1 9 ? 1.673 -33.25 7.305 1 95.06 9 GLU B CA 1
ATOM 3138 C C . GLU B 1 9 ? 0.434 -33.75 8.047 1 95.06 9 GLU B C 1
ATOM 3140 O O . GLU B 1 9 ? 0.531 -34.219 9.172 1 95.06 9 GLU B O 1
ATOM 3145 N N . ARG B 1 10 ? -0.675 -33.656 7.426 1 95.44 10 ARG B N 1
ATOM 3146 C CA . ARG B 1 10 ? -1.932 -34.062 8.047 1 95.44 10 ARG B CA 1
ATOM 3147 C C . ARG B 1 10 ? -2.283 -35.5 7.691 1 95.44 10 ARG B C 1
ATOM 3149 O O . ARG B 1 10 ? -1.989 -36.406 8.453 1 95.44 10 ARG B O 1
ATOM 3156 N N . ASN B 1 11 ? -2.793 -35.781 6.48 1 96.75 11 ASN B N 1
ATOM 3157 C CA . ASN B 1 11 ? -3.154 -37.125 5.996 1 96.75 11 ASN B CA 1
ATOM 3158 C C . ASN B 1 11 ? -2.801 -37.281 4.523 1 96.75 11 ASN B C 1
ATOM 3160 O O . ASN B 1 11 ? -3.66 -37.156 3.652 1 96.75 11 ASN B O 1
ATOM 3164 N N . PRO B 1 12 ? -1.589 -37.75 4.238 1 97.25 12 PRO B N 1
ATOM 3165 C CA . PRO B 1 12 ? -1.105 -37.844 2.857 1 97.25 12 PRO B CA 1
ATOM 3166 C C . PRO B 1 12 ? -1.992 -38.719 1.976 1 97.25 12 PRO B C 1
ATOM 3168 O O . PRO B 1 12 ? -2.1 -38.469 0.77 1 97.25 12 PRO B O 1
ATOM 3171 N N . GLU B 1 13 ? -2.648 -39.688 2.527 1 96.44 13 GLU B N 1
ATOM 3172 C CA . GLU B 1 13 ? -3.42 -40.625 1.742 1 96.44 13 GLU B CA 1
ATOM 3173 C C . GLU B 1 13 ? -4.738 -40.031 1.27 1 96.44 13 GLU B C 1
ATOM 3175 O O . GLU B 1 13 ? -5.301 -40.469 0.265 1 96.44 13 GLU B O 1
ATOM 3180 N N . GLU B 1 14 ? -5.184 -39.031 2.012 1 97.44 14 GLU B N 1
ATOM 3181 C CA . GLU B 1 14 ? -6.504 -38.469 1.696 1 97.44 14 GLU B CA 1
ATOM 3182 C C . GLU B 1 14 ? -6.41 -37.031 1.26 1 97.44 14 GLU B C 1
ATOM 3184 O O . GLU B 1 14 ? -7.277 -36.531 0.533 1 97.44 14 GLU B O 1
ATOM 3189 N N . ASP B 1 15 ? -5.375 -36.375 1.705 1 98.38 15 ASP B N 1
ATOM 3190 C CA . ASP B 1 15 ? -5.238 -34.938 1.403 1 98.38 15 ASP B CA 1
ATOM 3191 C C . ASP B 1 15 ? -4.996 -34.719 -0.088 1 98.38 15 ASP B C 1
ATOM 3193 O O . ASP B 1 15 ? -4.48 -35.594 -0.778 1 98.38 15 ASP B O 1
ATOM 3197 N N . PRO B 1 16 ? -5.363 -33.531 -0.535 1 98.62 16 PRO B N 1
ATOM 3198 C CA . PRO B 1 16 ? -5.168 -33.25 -1.955 1 98.62 16 PRO B CA 1
ATOM 3199 C C . PRO B 1 16 ? -3.719 -33.406 -2.402 1 98.62 16 PRO B C 1
ATOM 3201 O O . PRO B 1 16 ? -2.797 -33.25 -1.603 1 98.62 16 PRO B O 1
ATOM 3204 N N . LEU B 1 17 ? -3.586 -33.844 -3.629 1 98.69 17 LEU B N 1
ATOM 3205 C CA . LEU B 1 17 ? -2.307 -33.875 -4.332 1 98.69 17 LEU B CA 1
ATOM 3206 C C . LEU B 1 17 ? -2.178 -32.719 -5.301 1 98.69 17 LEU B C 1
ATOM 3208 O O . LEU B 1 17 ? -3.045 -32.5 -6.152 1 98.69 17 LEU B O 1
ATOM 3212 N N . LEU B 1 18 ? -1.156 -31.938 -5.137 1 98.44 18 LEU B N 1
ATOM 3213 C CA . LEU B 1 18 ? -0.92 -30.766 -5.969 1 98.44 18 LEU B CA 1
ATOM 3214 C C . LEU B 1 18 ? 0.333 -30.953 -6.82 1 98.44 18 LEU B C 1
ATOM 3216 O O . LEU B 1 18 ? 1.314 -31.547 -6.367 1 98.44 18 LEU B O 1
ATOM 3220 N N . VAL B 1 19 ? 0.284 -30.469 -8 1 97.81 19 VAL B N 1
ATOM 3221 C CA . VAL B 1 19 ? 1.518 -30.125 -8.703 1 97.81 19 VAL B CA 1
ATOM 3222 C C . VAL B 1 19 ? 1.713 -28.609 -8.703 1 97.81 19 VAL B C 1
ATOM 3224 O O . VAL B 1 19 ? 0.775 -27.859 -8.977 1 97.81 19 VAL B O 1
ATOM 3227 N N . TRP B 1 20 ? 2.844 -28.188 -8.281 1 96.75 20 TRP B N 1
ATOM 3228 C CA . TRP B 1 20 ? 3.174 -26.766 -8.234 1 96.75 20 TRP B CA 1
ATOM 3229 C C . TRP B 1 20 ? 4.152 -26.391 -9.344 1 96.75 20 TRP B C 1
ATOM 3231 O O . TRP B 1 20 ? 5.223 -27 -9.461 1 96.75 20 TRP B O 1
ATOM 3241 N N . LEU B 1 21 ? 3.779 -25.391 -10.086 1 94.69 21 LEU B N 1
ATOM 3242 C CA . LEU B 1 21 ? 4.637 -24.844 -11.133 1 94.69 21 LEU B CA 1
ATOM 3243 C C . LEU B 1 21 ? 5.027 -23.406 -10.82 1 94.69 21 LEU B C 1
ATOM 3245 O O . LEU B 1 21 ? 4.184 -22.5 -10.859 1 94.69 21 LEU B O 1
ATOM 3249 N N . THR B 1 22 ? 6.355 -23.281 -10.656 1 91.06 22 THR B N 1
ATOM 3250 C CA . THR B 1 22 ? 6.863 -21.938 -10.406 1 91.06 22 THR B CA 1
ATOM 3251 C C . THR B 1 22 ? 6.926 -21.125 -11.703 1 91.06 22 THR B C 1
ATOM 3253 O O . THR B 1 22 ? 7.434 -21.625 -12.711 1 91.06 22 THR B O 1
ATOM 3256 N N . GLY B 1 23 ? 6.43 -20.047 -11.703 1 87.81 23 GLY B N 1
ATOM 3257 C CA . GLY B 1 23 ? 6.438 -19.188 -12.883 1 87.81 23 GLY B CA 1
ATOM 3258 C C . GLY B 1 23 ? 7.824 -18.969 -13.453 1 87.81 23 GLY B C 1
ATOM 3259 O O . GLY B 1 23 ? 8.695 -19.844 -13.336 1 87.81 23 GLY B O 1
ATOM 3260 N N . GLY B 1 24 ? 8.086 -17.969 -14.172 1 79.94 24 GLY B N 1
ATOM 3261 C CA . GLY B 1 24 ? 9.32 -17.656 -14.859 1 79.94 24 GLY B CA 1
ATOM 3262 C C . GLY B 1 24 ? 9.102 -17.047 -16.234 1 79.94 24 GLY B C 1
ATOM 3263 O O . GLY B 1 24 ? 8.688 -15.891 -16.359 1 79.94 24 GLY B O 1
ATOM 3264 N N . PRO B 1 25 ? 9.117 -17.656 -17.375 1 79.88 25 PRO B N 1
ATOM 3265 C CA . PRO B 1 25 ? 9.258 -19.125 -17.438 1 79.88 25 PRO B CA 1
ATOM 3266 C C . PRO B 1 25 ? 10.68 -19.594 -17.141 1 79.88 25 PRO B C 1
ATOM 3268 O O . PRO B 1 25 ? 11.641 -18.844 -17.359 1 79.88 25 PRO B O 1
ATOM 3271 N N . GLY B 1 26 ? 10.711 -20.766 -16.484 1 79.81 26 GLY B N 1
ATOM 3272 C CA . GLY B 1 26 ? 11.992 -21.438 -16.328 1 79.81 26 GLY B CA 1
ATOM 3273 C C . GLY B 1 26 ? 12.594 -21.25 -14.945 1 79.81 26 GLY B C 1
ATOM 3274 O O . GLY B 1 26 ? 13.789 -21.484 -14.75 1 79.81 26 GLY B O 1
ATOM 3275 N N . CYS B 1 27 ? 11.734 -20.75 -14.047 1 89.19 27 CYS B N 1
ATOM 3276 C CA . CYS B 1 27 ? 12.266 -20.703 -12.688 1 89.19 27 CYS B CA 1
ATOM 3277 C C . CYS B 1 27 ? 12.188 -22.078 -12.023 1 89.19 27 CYS B C 1
ATOM 3279 O O . CYS B 1 27 ? 11.234 -22.828 -12.242 1 89.19 27 CYS B O 1
ATOM 3281 N N . SER B 1 28 ? 13.188 -22.312 -11.266 1 89.75 28 SER B N 1
ATOM 3282 C CA . SER B 1 28 ? 13.336 -23.609 -10.617 1 89.75 28 SER B CA 1
ATOM 3283 C C . SER B 1 28 ? 12.227 -23.859 -9.602 1 89.75 28 SER B C 1
ATOM 3285 O O . SER B 1 28 ? 11.766 -22.938 -8.938 1 89.75 28 SER B O 1
ATOM 3287 N N . SER B 1 29 ? 11.867 -25.156 -9.523 1 89.69 29 SER B N 1
ATOM 3288 C CA . SER B 1 29 ? 10.867 -25.562 -8.539 1 89.69 29 SER B CA 1
ATOM 3289 C C . SER B 1 29 ? 11.375 -25.344 -7.113 1 89.69 29 SER B C 1
ATOM 3291 O O . SER B 1 29 ? 10.586 -25.281 -6.172 1 89.69 29 SER B O 1
ATOM 3293 N N . LEU B 1 30 ? 12.672 -25.234 -6.977 1 92.25 30 LEU B N 1
ATOM 3294 C CA . LEU B 1 30 ? 13.242 -24.891 -5.68 1 92.25 30 LEU B CA 1
ATOM 3295 C C . LEU B 1 30 ? 12.664 -23.578 -5.156 1 92.25 30 LEU B C 1
ATOM 3297 O O . LEU B 1 30 ? 12.508 -23.406 -3.947 1 92.25 30 LEU B O 1
ATOM 3301 N N . THR B 1 31 ? 12.305 -22.734 -6.066 1 93.5 31 THR B N 1
ATOM 3302 C CA . THR B 1 31 ? 11.75 -21.438 -5.691 1 93.5 31 THR B CA 1
ATOM 3303 C C . THR B 1 31 ? 10.445 -21.609 -4.918 1 93.5 31 THR B C 1
ATOM 3305 O O . THR B 1 31 ? 10.25 -20.984 -3.873 1 93.5 31 THR B O 1
ATOM 3308 N N . GLY B 1 32 ? 9.586 -22.438 -5.449 1 94.25 32 GLY B N 1
ATOM 3309 C CA . GLY B 1 32 ? 8.352 -22.719 -4.746 1 94.25 32 GLY B CA 1
ATOM 3310 C C . GLY B 1 32 ? 8.57 -23.391 -3.4 1 94.25 32 GLY B C 1
ATOM 3311 O O . GLY B 1 32 ? 7.902 -23.047 -2.418 1 94.25 32 GLY B O 1
ATOM 3312 N N . LEU B 1 33 ? 9.547 -24.25 -3.338 1 94.44 33 LEU B N 1
ATOM 3313 C CA . LEU B 1 33 ? 9.812 -25.094 -2.168 1 94.44 33 LEU B CA 1
ATOM 3314 C C . LEU B 1 33 ? 10.352 -24.25 -1.016 1 94.44 33 LEU B C 1
ATOM 3316 O O . LEU B 1 33 ? 9.992 -24.469 0.143 1 94.44 33 LEU B O 1
ATOM 3320 N N . VAL B 1 34 ? 11.141 -23.219 -1.345 1 95 34 VAL B N 1
ATOM 3321 C CA . VAL B 1 34 ? 11.883 -22.594 -0.257 1 95 34 VAL B CA 1
ATOM 3322 C C . VAL B 1 34 ? 11.391 -21.156 -0.067 1 95 34 VAL B C 1
ATOM 3324 O O . VAL B 1 34 ? 11.664 -20.531 0.962 1 95 34 VAL B O 1
ATOM 3327 N N . TYR B 1 35 ? 10.656 -20.594 -1.022 1 93.94 35 TYR B N 1
ATOM 3328 C CA . TYR B 1 35 ? 10.266 -19.203 -0.881 1 93.94 35 TYR B CA 1
ATOM 3329 C C . TYR B 1 35 ? 8.75 -19.047 -0.859 1 93.94 35 TYR B C 1
ATOM 3331 O O . TYR B 1 35 ? 8.219 -18.125 -0.248 1 93.94 35 TYR B O 1
ATOM 3339 N N . GLU B 1 36 ? 8.023 -19.906 -1.429 1 94.19 36 GLU B N 1
ATOM 3340 C CA . GLU B 1 36 ? 6.621 -19.594 -1.693 1 94.19 36 GLU B CA 1
ATOM 3341 C C . GLU B 1 36 ? 5.707 -20.391 -0.767 1 94.19 36 GLU B C 1
ATOM 3343 O O . GLU B 1 36 ? 5.148 -19.844 0.186 1 94.19 36 GLU B O 1
ATOM 3348 N N . ASN B 1 37 ? 5.523 -21.688 -0.993 1 95.75 37 ASN B N 1
ATOM 3349 C CA . ASN B 1 37 ? 4.496 -22.375 -0.222 1 95.75 37 ASN B CA 1
ATOM 3350 C C . ASN B 1 37 ? 5.012 -23.703 0.328 1 95.75 37 ASN B C 1
ATOM 3352 O O . ASN B 1 37 ? 4.23 -24.531 0.782 1 95.75 37 ASN B O 1
ATOM 3356 N N . GLY B 1 38 ? 6.332 -23.922 0.273 1 95.25 38 GLY B N 1
ATOM 3357 C CA . GLY B 1 38 ? 6.922 -25.141 0.786 1 95.25 38 GLY B CA 1
ATOM 3358 C C . GLY B 1 38 ? 7.309 -25.047 2.25 1 95.25 38 GLY B C 1
ATOM 3359 O O . GLY B 1 38 ? 7.176 -24 2.867 1 95.25 38 GLY B O 1
ATOM 3360 N N . PRO B 1 39 ? 7.754 -26.141 2.771 1 94.75 39 PRO B N 1
ATOM 3361 C CA . PRO B 1 39 ? 8.047 -26.219 4.207 1 94.75 39 PRO B CA 1
ATOM 3362 C C . PRO B 1 39 ? 9.469 -25.766 4.543 1 94.75 39 PRO B C 1
ATOM 3364 O O . PRO B 1 39 ? 9.852 -25.766 5.719 1 94.75 39 PRO B O 1
ATOM 3367 N N . LEU B 1 40 ? 10.234 -25.344 3.564 1 94.75 40 LEU B N 1
ATOM 3368 C CA . LEU B 1 40 ? 11.633 -24.984 3.789 1 94.75 40 LEU B CA 1
ATOM 3369 C C . LEU B 1 40 ? 11.867 -23.5 3.502 1 94.75 40 LEU B C 1
ATOM 3371 O O . LEU B 1 40 ? 11.102 -22.875 2.768 1 94.75 40 LEU B O 1
ATOM 3375 N N . ALA B 1 41 ? 12.891 -22.953 4.137 1 94.62 41 ALA B N 1
ATOM 3376 C CA . ALA B 1 41 ? 13.391 -21.609 3.898 1 94.62 41 ALA B CA 1
ATOM 3377 C C . ALA B 1 41 ? 14.891 -21.531 4.156 1 94.62 41 ALA B C 1
ATOM 3379 O O . ALA B 1 41 ? 15.469 -22.422 4.773 1 94.62 41 ALA B O 1
ATOM 3380 N N . PHE B 1 42 ? 15.516 -20.531 3.607 1 94.31 42 PHE B N 1
ATOM 3381 C CA . PHE B 1 42 ? 16.922 -20.297 3.938 1 94.31 42 PHE B CA 1
ATOM 3382 C C . PHE B 1 42 ? 17.031 -19.375 5.145 1 94.31 42 PHE B C 1
ATOM 3384 O O . PHE B 1 42 ? 16.266 -18.422 5.289 1 94.31 42 PHE B O 1
ATOM 3391 N N . LYS B 1 43 ? 17.984 -19.688 6.055 1 92.62 43 LYS B N 1
ATOM 3392 C CA . LYS B 1 43 ? 18.359 -18.703 7.07 1 92.62 43 LYS B CA 1
ATOM 3393 C C . LYS B 1 43 ? 19.094 -17.516 6.445 1 92.62 43 LYS B C 1
ATOM 3395 O O . LYS B 1 43 ? 20.172 -17.672 5.867 1 92.62 43 LYS B O 1
ATOM 3400 N N . VAL B 1 44 ? 18.516 -16.344 6.566 1 90.69 44 VAL B N 1
ATOM 3401 C CA . VAL B 1 44 ? 19.078 -15.172 5.887 1 90.69 44 VAL B CA 1
ATOM 3402 C C . VAL B 1 44 ? 20.25 -14.617 6.691 1 90.69 44 VAL B C 1
ATOM 3404 O O . VAL B 1 44 ? 20.047 -13.93 7.699 1 90.69 44 VAL B O 1
ATOM 3407 N N . GLU B 1 45 ? 21.375 -14.859 6.262 1 91.25 45 GLU B N 1
ATOM 3408 C CA . GLU B 1 45 ? 22.641 -14.375 6.805 1 91.25 45 GLU B CA 1
ATOM 3409 C C . GLU B 1 45 ? 23.656 -14.117 5.695 1 91.25 45 GLU B C 1
ATOM 3411 O O . GLU B 1 45 ? 23.5 -14.625 4.582 1 91.25 45 GLU B O 1
ATOM 3416 N N . ALA B 1 46 ? 24.625 -13.312 6.062 1 91.19 46 ALA B N 1
ATOM 3417 C CA . ALA B 1 46 ? 25.656 -13.047 5.078 1 91.19 46 ALA B CA 1
ATOM 3418 C C . ALA B 1 46 ? 26.391 -14.328 4.68 1 91.19 46 ALA B C 1
ATOM 3420 O O . ALA B 1 46 ? 26.766 -15.133 5.539 1 91.19 46 ALA B O 1
ATOM 3421 N N . TYR B 1 47 ? 26.469 -14.531 3.432 1 91.94 47 TYR B N 1
ATOM 3422 C CA . TYR B 1 47 ? 27.156 -15.727 2.941 1 91.94 47 TYR B CA 1
ATOM 3423 C C . TYR B 1 47 ? 28.609 -15.734 3.369 1 91.94 47 TYR B C 1
ATOM 3425 O O . TYR B 1 47 ? 29.328 -14.758 3.162 1 91.94 47 TYR B O 1
ATOM 3433 N N . ASN B 1 48 ? 29.062 -16.797 3.91 1 92.56 48 ASN B N 1
ATOM 3434 C CA . ASN B 1 48 ? 30.422 -16.891 4.43 1 92.56 48 ASN B CA 1
ATOM 3435 C C . ASN B 1 48 ? 31.219 -17.969 3.699 1 92.56 48 ASN B C 1
ATOM 3437 O O . ASN B 1 48 ? 32.281 -18.359 4.152 1 92.56 48 ASN B O 1
ATOM 3441 N N . GLY B 1 49 ? 30.703 -18.516 2.732 1 92.69 49 GLY B N 1
ATOM 3442 C CA . GLY B 1 49 ? 31.391 -19.531 1.972 1 92.69 49 GLY B CA 1
ATOM 3443 C C . GLY B 1 49 ? 30.875 -20.938 2.234 1 92.69 49 GLY B C 1
ATOM 3444 O O . GLY B 1 49 ? 31.125 -21.844 1.442 1 92.69 49 GLY B O 1
ATOM 3445 N N . SER B 1 50 ? 30.172 -21.062 3.291 1 94.5 50 SER B N 1
ATOM 3446 C CA . SER B 1 50 ? 29.594 -22.375 3.615 1 94.5 50 SER B CA 1
ATOM 3447 C C . SER B 1 50 ? 28.219 -22.547 2.965 1 94.5 50 SER B C 1
ATOM 3449 O O . SER B 1 50 ? 27.625 -21.578 2.498 1 94.5 50 SER B O 1
ATOM 3451 N N . VAL B 1 51 ? 27.766 -23.781 2.945 1 95.88 51 VAL B N 1
ATOM 3452 C CA . VAL B 1 51 ? 26.453 -24.078 2.393 1 95.88 51 VAL B CA 1
ATOM 3453 C C . VAL B 1 51 ? 25.375 -23.391 3.23 1 95.88 51 VAL B C 1
ATOM 3455 O O . VAL B 1 51 ? 25.297 -23.594 4.445 1 95.88 51 VAL B O 1
ATOM 3458 N N . PRO B 1 52 ? 24.562 -22.578 2.572 1 95.88 52 PRO B N 1
ATOM 3459 C CA . PRO B 1 52 ? 23.484 -21.922 3.322 1 95.88 52 PRO B CA 1
ATOM 3460 C C . PRO B 1 52 ? 22.578 -22.906 4.043 1 95.88 52 PRO B C 1
ATOM 3462 O O . PRO B 1 52 ? 22.25 -23.969 3.492 1 95.88 52 PRO B O 1
ATOM 3465 N N . SER B 1 53 ? 22.188 -22.594 5.207 1 94.75 53 SER B N 1
ATOM 3466 C CA . SER B 1 53 ? 21.375 -23.484 6.027 1 94.75 53 SER B CA 1
ATOM 3467 C C . SER B 1 53 ? 19.906 -23.375 5.684 1 94.75 53 SER B C 1
ATOM 3469 O O . SER B 1 53 ? 19.406 -22.266 5.41 1 94.75 53 SER B O 1
ATOM 3471 N N . LEU B 1 54 ? 19.234 -24.516 5.707 1 94.69 54 LEU B N 1
ATOM 3472 C CA . LEU B 1 54 ? 17.781 -24.562 5.527 1 94.69 54 LEU B CA 1
ATOM 3473 C C . LEU B 1 54 ? 17.078 -24.656 6.871 1 94.69 54 LEU B C 1
ATOM 3475 O O . LEU B 1 54 ? 17.578 -25.297 7.801 1 94.69 54 LEU B O 1
ATOM 3479 N N . VAL B 1 55 ? 15.961 -23.938 6.98 1 94.44 55 VAL B N 1
ATOM 3480 C CA . VAL B 1 55 ? 15.117 -24 8.172 1 94.44 55 VAL B CA 1
ATOM 3481 C C . VAL B 1 55 ? 13.68 -24.328 7.77 1 94.44 55 VAL B C 1
ATOM 3483 O O . VAL B 1 55 ? 13.312 -24.188 6.602 1 94.44 55 VAL B O 1
ATOM 3486 N N . SER B 1 56 ? 12.891 -24.812 8.75 1 92.44 56 SER B N 1
ATOM 3487 C CA . SER B 1 56 ? 11.484 -25.078 8.5 1 92.44 56 SER B CA 1
ATOM 3488 C C . SER B 1 56 ? 10.648 -23.812 8.617 1 92.44 56 SER B C 1
ATOM 3490 O O . SER B 1 56 ? 10.984 -22.906 9.383 1 92.44 56 SER B O 1
ATOM 3492 N N . THR B 1 57 ? 9.609 -23.75 7.816 1 88.94 57 THR B N 1
ATOM 3493 C CA . THR B 1 57 ? 8.648 -22.656 7.914 1 88.94 57 THR B CA 1
ATOM 3494 C C . THR B 1 57 ? 7.312 -23.156 8.453 1 88.94 57 THR B C 1
ATOM 3496 O O . THR B 1 57 ? 7.078 -24.375 8.523 1 88.94 57 THR B O 1
ATOM 3499 N N . THR B 1 58 ? 6.441 -22.25 8.875 1 85.25 58 THR B N 1
ATOM 3500 C CA . THR B 1 58 ? 5.156 -22.641 9.445 1 85.25 58 THR B CA 1
ATOM 3501 C C . THR B 1 58 ? 4.023 -22.328 8.469 1 85.25 58 THR B C 1
ATOM 3503 O O . THR B 1 58 ? 2.893 -22.781 8.656 1 85.25 58 THR B O 1
ATOM 3506 N N . TYR B 1 59 ? 4.316 -21.656 7.539 1 80.81 59 TYR B N 1
ATOM 3507 C CA . TYR B 1 59 ? 3.279 -21.234 6.605 1 80.81 59 TYR B CA 1
ATOM 3508 C C . TYR B 1 59 ? 3.422 -21.938 5.27 1 80.81 59 TYR B C 1
ATOM 3510 O O . TYR B 1 59 ? 3.969 -21.391 4.312 1 80.81 59 TYR B O 1
ATOM 3518 N N . LEU B 1 60 ? 2.867 -23.109 5.25 1 88 60 LEU B N 1
ATOM 3519 C CA . LEU B 1 60 ? 3.111 -23.969 4.098 1 88 60 LEU B CA 1
ATOM 3520 C C . LEU B 1 60 ? 1.828 -24.672 3.654 1 88 60 LEU B C 1
ATOM 3522 O O . LEU B 1 60 ? 0.937 -24.906 4.473 1 88 60 LEU B O 1
ATOM 3526 N N . TRP B 1 61 ? 1.732 -24.859 2.396 1 96.38 61 TRP B N 1
ATOM 3527 C CA . TRP B 1 61 ? 0.606 -25.578 1.799 1 96.38 61 TRP B CA 1
ATOM 3528 C C . TRP B 1 61 ? 0.657 -27.062 2.139 1 96.38 61 TRP B C 1
ATOM 3530 O O . TRP B 1 61 ? -0.366 -27.75 2.098 1 96.38 61 TRP B O 1
ATOM 3540 N N . THR B 1 62 ? 1.794 -27.547 2.611 1 96.06 62 THR B N 1
ATOM 3541 C CA . THR B 1 62 ? 1.984 -28.969 2.869 1 96.06 62 THR B CA 1
ATOM 3542 C C . THR B 1 62 ? 1.356 -29.375 4.203 1 96.06 62 THR B C 1
ATOM 3544 O O . THR B 1 62 ? 1.338 -30.547 4.559 1 96.06 62 THR B O 1
ATOM 3547 N N . LYS B 1 63 ? 0.844 -28.438 4.879 1 95.31 63 LYS B N 1
ATOM 3548 C CA . LYS B 1 63 ? 0.09 -28.75 6.086 1 95.31 63 LYS B CA 1
ATOM 3549 C C . LYS B 1 63 ? -1.191 -29.516 5.75 1 95.31 63 LYS B C 1
ATOM 3551 O O . LYS B 1 63 ? -1.659 -30.328 6.539 1 95.31 63 LYS B O 1
ATOM 3556 N N . VAL B 1 64 ? -1.703 -29.266 4.52 1 97.06 64 VAL B N 1
ATOM 3557 C CA . VAL B 1 64 ? -3.02 -29.812 4.215 1 97.06 64 VAL B CA 1
ATOM 3558 C C . VAL B 1 64 ? -3.01 -30.438 2.824 1 97.06 64 VAL B C 1
ATOM 3560 O O . VAL B 1 64 ? -4.066 -30.734 2.258 1 97.06 64 VAL B O 1
ATOM 3563 N N . SER B 1 65 ? -1.863 -30.578 2.217 1 98.31 65 SER B N 1
ATOM 3564 C CA . SER B 1 65 ? -1.803 -31.125 0.865 1 98.31 65 SER B CA 1
ATOM 3565 C C . SER B 1 65 ? -0.452 -31.781 0.593 1 98.31 65 SER B C 1
ATOM 3567 O O . SER B 1 65 ? 0.552 -31.422 1.215 1 98.31 65 SER B O 1
ATOM 3569 N N . ASN B 1 66 ? -0.459 -32.875 -0.224 1 98.38 66 ASN B N 1
ATOM 3570 C CA . ASN B 1 66 ? 0.758 -33.344 -0.868 1 98.38 66 ASN B CA 1
ATOM 3571 C C . ASN B 1 66 ? 1.163 -32.469 -2.037 1 98.38 66 ASN B C 1
ATOM 3573 O O . ASN B 1 66 ? 0.327 -32.094 -2.869 1 98.38 66 ASN B O 1
ATOM 3577 N N . VAL B 1 67 ? 2.418 -32.062 -2.074 1 97.94 67 VAL B N 1
ATOM 3578 C CA . VAL B 1 67 ? 2.781 -31.125 -3.121 1 97.94 67 VAL B CA 1
ATOM 3579 C C . VAL B 1 67 ? 3.975 -31.656 -3.912 1 97.94 67 VAL B C 1
ATOM 3581 O O . VAL B 1 67 ? 5.004 -32 -3.332 1 97.94 67 VAL B O 1
ATOM 3584 N N . MET B 1 68 ? 3.789 -31.734 -5.18 1 96.81 68 MET B N 1
ATOM 3585 C CA . MET B 1 68 ? 4.871 -32 -6.117 1 96.81 68 MET B CA 1
ATOM 3586 C C . MET B 1 68 ? 5.398 -30.734 -6.746 1 96.81 68 MET B C 1
ATOM 3588 O O . MET B 1 68 ? 4.695 -30.078 -7.527 1 96.81 68 MET B O 1
ATOM 3592 N N . TYR B 1 69 ? 6.594 -30.406 -6.371 1 95.19 69 TYR B N 1
ATOM 3593 C CA . TYR B 1 69 ? 7.227 -29.25 -7 1 95.19 69 TYR B CA 1
ATOM 3594 C C . TYR B 1 69 ? 7.941 -29.656 -8.281 1 95.19 69 TYR B C 1
ATOM 3596 O O . TYR B 1 69 ? 9.055 -30.188 -8.242 1 95.19 69 TYR B O 1
ATOM 3604 N N . LYS B 1 70 ? 7.34 -29.312 -9.328 1 91.19 70 LYS B N 1
ATOM 3605 C CA . LYS B 1 70 ? 7.844 -29.75 -10.625 1 91.19 70 LYS B CA 1
ATOM 3606 C C . LYS B 1 70 ? 8.523 -28.609 -11.375 1 91.19 70 LYS B C 1
ATOM 3608 O O . LYS B 1 70 ? 8.047 -27.469 -11.344 1 91.19 70 LYS B O 1
ATOM 3613 N N . LEU B 1 71 ? 9.633 -28.969 -11.914 1 79.81 71 LEU B N 1
ATOM 3614 C CA . LEU B 1 71 ? 10.328 -28.016 -12.766 1 79.81 71 LEU B CA 1
ATOM 3615 C C . LEU B 1 71 ? 9.781 -28.047 -14.188 1 79.81 71 LEU B C 1
ATOM 3617 O O . LEU B 1 71 ? 9.594 -29.125 -14.766 1 79.81 71 LEU B O 1
ATOM 3621 N N . THR B 1 72 ? 9.398 -27.031 -14.672 1 80.12 72 THR B N 1
ATOM 3622 C CA . THR B 1 72 ? 8.977 -26.891 -16.062 1 80.12 72 THR B CA 1
ATOM 3623 C C . THR B 1 72 ? 9.43 -25.562 -16.641 1 80.12 72 THR B C 1
ATOM 3625 O O . THR B 1 72 ? 9.391 -24.531 -15.953 1 80.12 72 THR B O 1
ATOM 3628 N N . PRO B 1 73 ? 9.969 -25.625 -17.969 1 79.88 73 PRO B N 1
ATOM 3629 C CA . PRO B 1 73 ? 10.172 -26.703 -18.938 1 79.88 73 PRO B CA 1
ATOM 3630 C C . PRO B 1 73 ? 11.477 -27.453 -18.719 1 79.88 73 PRO B C 1
ATOM 3632 O O . PRO B 1 73 ? 12.227 -27.141 -17.797 1 79.88 73 PRO B O 1
ATOM 3635 N N . VAL B 1 74 ? 11.625 -28.391 -19.5 1 76.44 74 VAL B N 1
ATOM 3636 C CA . VAL B 1 74 ? 12.867 -29.156 -19.453 1 76.44 74 VAL B CA 1
ATOM 3637 C C . VAL B 1 74 ? 14.055 -28.219 -19.578 1 76.44 74 VAL B C 1
ATOM 3639 O O . VAL B 1 74 ? 14.039 -27.281 -20.391 1 76.44 74 VAL B O 1
ATOM 3642 N N . GLY B 1 75 ? 15.086 -28.312 -18.688 1 75.75 75 GLY B N 1
ATOM 3643 C CA . GLY B 1 75 ? 16.281 -27.5 -18.719 1 75.75 75 GLY B CA 1
ATOM 3644 C C . GLY B 1 75 ? 16.391 -26.547 -17.531 1 75.75 75 GLY B C 1
ATOM 3645 O O . GLY B 1 75 ? 17.453 -26.016 -17.25 1 75.75 75 GLY B O 1
ATOM 3646 N N . THR B 1 76 ? 15.328 -26.438 -16.875 1 80.44 76 THR B N 1
ATOM 3647 C CA . THR B 1 76 ? 15.297 -25.531 -15.734 1 80.44 76 THR B CA 1
ATOM 3648 C C . THR B 1 76 ? 15.844 -26.234 -14.492 1 80.44 76 THR B C 1
ATOM 3650 O O . THR B 1 76 ? 15.641 -27.422 -14.297 1 80.44 76 THR B O 1
ATOM 3653 N N . GLY B 1 77 ? 16.562 -25.391 -13.703 1 79.94 77 GLY B N 1
ATOM 3654 C CA . GLY B 1 77 ? 17.141 -25.953 -12.5 1 79.94 77 GLY B CA 1
ATOM 3655 C C . GLY B 1 77 ? 18.062 -27.125 -12.773 1 79.94 77 GLY B C 1
ATOM 3656 O O . GLY B 1 77 ? 19 -27 -13.57 1 79.94 77 GLY B O 1
ATOM 3657 N N . PHE B 1 78 ? 17.672 -28.266 -12.188 1 79.62 78 PHE B N 1
ATOM 3658 C CA . PHE B 1 78 ? 18.531 -29.438 -12.344 1 79.62 78 PHE B CA 1
ATOM 3659 C C . PHE B 1 78 ? 18.031 -30.344 -13.453 1 79.62 78 PHE B C 1
ATOM 3661 O O . PHE B 1 78 ? 18.625 -31.391 -13.719 1 79.62 78 PHE B O 1
ATOM 3668 N N . SER B 1 79 ? 16.953 -29.938 -14.062 1 79.5 79 SER B N 1
ATOM 3669 C CA . SER B 1 79 ? 16.438 -30.734 -15.164 1 79.5 79 SER B CA 1
ATOM 3670 C C . SER B 1 79 ? 17.297 -30.594 -16.406 1 79.5 79 SER B C 1
ATOM 3672 O O . SER B 1 79 ? 17.938 -29.562 -16.625 1 79.5 79 SER B O 1
ATOM 3674 N N . TYR B 1 80 ? 17.359 -31.75 -17.172 1 77.94 80 TYR B N 1
ATOM 3675 C CA . TYR B 1 80 ? 18.156 -31.703 -18.391 1 77.94 80 TYR B CA 1
ATOM 3676 C C . TYR B 1 80 ? 17.578 -32.625 -19.469 1 77.94 80 TYR B C 1
ATOM 3678 O O . TYR B 1 80 ? 16.812 -33.531 -19.141 1 77.94 80 TYR B O 1
ATOM 3686 N N . SER B 1 81 ? 17.812 -32.219 -20.672 1 78 81 SER B N 1
ATOM 3687 C CA . SER B 1 81 ? 17.422 -33.062 -21.797 1 78 81 SER B CA 1
ATOM 3688 C C . SER B 1 81 ? 18.594 -33.875 -22.344 1 78 81 SER B C 1
ATOM 3690 O O . SER B 1 81 ? 19.719 -33.344 -22.438 1 78 81 SER B O 1
ATOM 3692 N N . ARG B 1 82 ? 18.266 -35.125 -22.672 1 78.56 82 ARG B N 1
ATOM 3693 C CA . ARG B 1 82 ? 19.281 -35.938 -23.328 1 78.56 82 ARG B CA 1
ATOM 3694 C C . ARG B 1 82 ? 19.359 -35.625 -24.812 1 78.56 82 ARG B C 1
ATOM 3696 O O . ARG B 1 82 ? 20.359 -35.938 -25.469 1 78.56 82 ARG B O 1
ATOM 3703 N N . ASN B 1 83 ? 18.234 -35.062 -25.172 1 77.19 83 ASN B N 1
ATOM 3704 C CA . ASN B 1 83 ? 18.172 -34.594 -26.562 1 77.19 83 ASN B CA 1
ATOM 3705 C C . ASN B 1 83 ? 17.656 -33.188 -26.656 1 77.19 83 ASN B C 1
ATOM 3707 O O . ASN B 1 83 ? 16.484 -32.969 -27 1 77.19 83 ASN B O 1
ATOM 3711 N N . PRO B 1 84 ? 18.484 -32.25 -26.5 1 70.56 84 PRO B N 1
ATOM 3712 C CA . PRO B 1 84 ? 18.047 -30.859 -26.406 1 70.56 84 PRO B CA 1
ATOM 3713 C C . PRO B 1 84 ? 17.406 -30.359 -27.703 1 70.56 84 PRO B C 1
ATOM 3715 O O . PRO B 1 84 ? 16.547 -29.469 -27.656 1 70.56 84 PRO B O 1
ATOM 3718 N N . PHE B 1 85 ? 17.797 -30.938 -28.781 1 68.75 85 PHE B N 1
ATOM 3719 C CA . PHE B 1 85 ? 17.234 -30.484 -30.047 1 68.75 85 PHE B CA 1
ATOM 3720 C C . PHE B 1 85 ? 15.812 -30.984 -30.234 1 68.75 85 PHE B C 1
ATOM 3722 O O . PHE B 1 85 ? 14.953 -30.281 -30.75 1 68.75 85 PHE B O 1
ATOM 3729 N N . ALA B 1 86 ? 15.609 -32.031 -29.703 1 62.44 86 ALA B N 1
ATOM 3730 C CA . ALA B 1 86 ? 14.289 -32.625 -29.859 1 62.44 86 ALA B CA 1
ATOM 3731 C C . ALA B 1 86 ? 13.352 -32.188 -28.734 1 62.44 86 ALA B C 1
ATOM 3733 O O . ALA B 1 86 ? 12.125 -32.25 -28.891 1 62.44 86 ALA B O 1
ATOM 3734 N N . ASP B 1 87 ? 13.891 -31.562 -27.734 1 70.69 87 ASP B N 1
ATOM 3735 C CA . ASP B 1 87 ? 13.086 -31.281 -26.547 1 70.69 87 ASP B CA 1
ATOM 3736 C C . ASP B 1 87 ? 12.891 -29.766 -26.391 1 70.69 87 ASP B C 1
ATOM 3738 O O . ASP B 1 87 ? 12.797 -29.266 -25.266 1 70.69 87 ASP B O 1
ATOM 3742 N N . ARG B 1 88 ? 12.633 -29.125 -27.656 1 75 88 ARG B N 1
ATOM 3743 C CA . ARG B 1 88 ? 12.43 -27.672 -27.547 1 75 88 ARG B CA 1
ATOM 3744 C C . ARG B 1 88 ? 11.172 -27.359 -26.734 1 75 88 ARG B C 1
ATOM 3746 O O . ARG B 1 88 ? 10.062 -27.703 -27.156 1 75 88 ARG B O 1
ATOM 3753 N N . PRO B 1 89 ? 11.484 -26.75 -25.703 1 82.94 89 PRO B N 1
ATOM 3754 C CA . PRO B 1 89 ? 10.352 -26.547 -24.797 1 82.94 89 PRO B CA 1
ATOM 3755 C C . PRO B 1 89 ? 9.383 -25.484 -25.297 1 82.94 89 PRO B C 1
ATOM 3757 O O . PRO B 1 89 ? 9.805 -24.484 -25.891 1 82.94 89 PRO B O 1
ATOM 3760 N N . SER B 1 90 ? 8.102 -25.719 -25.266 1 89.69 90 SER B N 1
ATOM 3761 C CA . SER B 1 90 ? 7.012 -24.766 -25.469 1 89.69 90 SER B CA 1
ATOM 3762 C C . SER B 1 90 ? 5.945 -24.922 -24.391 1 89.69 90 SER B C 1
ATOM 3764 O O . SER B 1 90 ? 5.934 -25.906 -23.656 1 89.69 90 SER B O 1
ATOM 3766 N N . ASP B 1 91 ? 5.098 -23.891 -24.312 1 91.81 91 ASP B N 1
ATOM 3767 C CA . ASP B 1 91 ? 4.047 -23.953 -23.297 1 91.81 91 ASP B CA 1
ATOM 3768 C C . ASP B 1 91 ? 3.158 -25.172 -23.5 1 91.81 91 ASP B C 1
ATOM 3770 O O . ASP B 1 91 ? 2.883 -25.906 -22.547 1 91.81 91 ASP B O 1
ATOM 3774 N N . THR B 1 92 ? 2.787 -25.406 -24.719 1 93.38 92 THR B N 1
ATOM 3775 C CA . THR B 1 92 ? 1.868 -26.5 -25 1 93.38 92 THR B CA 1
ATOM 3776 C C . THR B 1 92 ? 2.557 -27.844 -24.781 1 93.38 92 THR B C 1
ATOM 3778 O O . THR B 1 92 ? 1.943 -28.797 -24.281 1 93.38 92 THR B O 1
ATOM 3781 N N . ARG B 1 93 ? 3.783 -27.953 -25.172 1 90.38 93 ARG B N 1
ATOM 3782 C CA . ARG B 1 93 ? 4.527 -29.203 -24.969 1 90.38 93 ARG B CA 1
ATOM 3783 C C . ARG B 1 93 ? 4.773 -29.453 -23.484 1 90.38 93 ARG B C 1
ATOM 3785 O O . ARG B 1 93 ? 4.738 -30.594 -23.031 1 90.38 93 ARG B O 1
ATOM 3792 N N . ALA B 1 94 ? 5.105 -28.312 -22.859 1 89 94 ALA B N 1
ATOM 3793 C CA . ALA B 1 94 ? 5.301 -28.438 -21.422 1 89 94 ALA B CA 1
ATOM 3794 C C . ALA B 1 94 ? 4.039 -28.969 -20.734 1 89 94 ALA B C 1
ATOM 3796 O O . ALA B 1 94 ? 4.113 -29.781 -19.828 1 89 94 ALA B O 1
ATOM 3797 N N . ALA B 1 95 ? 2.893 -28.5 -21.156 1 93.44 95 ALA B N 1
ATOM 3798 C CA . ALA B 1 95 ? 1.621 -28.953 -20.594 1 93.44 95 ALA B CA 1
ATOM 3799 C C . ALA B 1 95 ? 1.42 -30.438 -20.828 1 93.44 95 ALA B C 1
ATOM 3801 O O . ALA B 1 95 ? 1.028 -31.172 -19.906 1 93.44 95 ALA B O 1
ATOM 3802 N N . LYS B 1 96 ? 1.745 -30.906 -22 1 92.5 96 LYS B N 1
ATOM 3803 C CA . LYS B 1 96 ? 1.619 -32.312 -22.312 1 92.5 96 LYS B CA 1
ATOM 3804 C C . LYS B 1 96 ? 2.588 -33.156 -21.484 1 92.5 96 LYS B C 1
ATOM 3806 O O . LYS B 1 96 ? 2.234 -34.25 -21.016 1 92.5 96 LYS B O 1
ATOM 3811 N N . ARG B 1 97 ? 3.73 -32.625 -21.359 1 90.44 97 ARG B N 1
ATOM 3812 C CA . ARG B 1 97 ? 4.762 -33.344 -20.625 1 90.44 97 ARG B CA 1
ATOM 3813 C C . ARG B 1 97 ? 4.383 -33.469 -19.156 1 90.44 97 ARG B C 1
ATOM 3815 O O . ARG B 1 97 ? 4.676 -34.5 -18.531 1 90.44 97 ARG B O 1
ATOM 3822 N N . VAL B 1 98 ? 3.812 -32.438 -18.625 1 92.94 98 VAL B N 1
ATOM 3823 C CA . VAL B 1 98 ? 3.391 -32.531 -17.219 1 92.94 98 VAL B CA 1
ATOM 3824 C C . VAL B 1 98 ? 2.311 -33.594 -17.062 1 92.94 98 VAL B C 1
ATOM 3826 O O . VAL B 1 98 ? 2.33 -34.344 -16.109 1 92.94 98 VAL B O 1
ATOM 3829 N N . ASN B 1 99 ? 1.358 -33.625 -17.984 1 94.75 99 ASN B N 1
ATOM 3830 C CA . ASN B 1 99 ? 0.333 -34.656 -17.953 1 94.75 99 ASN B CA 1
ATOM 3831 C C . ASN B 1 99 ? 0.946 -36.062 -18.016 1 94.75 99 ASN B C 1
ATOM 3833 O O . ASN B 1 99 ? 0.562 -36.938 -17.25 1 94.75 99 ASN B O 1
ATOM 3837 N N . GLU B 1 100 ? 1.921 -36.219 -18.875 1 92.69 100 GLU B N 1
ATOM 3838 C CA . GLU B 1 100 ? 2.592 -37.531 -19 1 92.69 100 GLU B CA 1
ATOM 3839 C C . GLU B 1 100 ? 3.332 -37.875 -17.719 1 92.69 100 GLU B C 1
ATOM 3841 O O . GLU B 1 100 ? 3.262 -39.031 -17.266 1 92.69 100 GLU B O 1
ATOM 3846 N N . PHE B 1 101 ? 4.02 -36.938 -17.266 1 92.56 101 PHE B N 1
ATOM 3847 C CA . PHE B 1 101 ? 4.766 -37.156 -16.031 1 92.56 101 PHE B CA 1
ATOM 3848 C C . PHE B 1 101 ? 3.838 -37.594 -14.898 1 92.56 101 PHE B C 1
ATOM 3850 O O . PHE B 1 101 ? 4.137 -38.531 -14.18 1 92.56 101 PHE B O 1
ATOM 3857 N N . LEU B 1 102 ? 2.721 -36.875 -14.727 1 95.75 102 LEU B N 1
ATOM 3858 C CA . LEU B 1 102 ? 1.788 -37.156 -13.633 1 95.75 102 LEU B CA 1
ATOM 3859 C C . LEU B 1 102 ? 1.237 -38.562 -13.727 1 95.75 102 LEU B C 1
ATOM 3861 O O . LEU B 1 102 ? 1.133 -39.25 -12.711 1 95.75 102 LEU B O 1
ATOM 3865 N N . ARG B 1 103 ? 0.951 -39.031 -14.852 1 96 103 ARG B N 1
ATOM 3866 C CA . ARG B 1 103 ? 0.403 -40.344 -15.023 1 96 103 ARG B CA 1
ATOM 3867 C C . ARG B 1 103 ? 1.455 -41.438 -14.734 1 96 103 ARG B C 1
ATOM 3869 O O . ARG B 1 103 ? 1.164 -42.438 -14.094 1 96 103 ARG B O 1
ATOM 3876 N N . LYS B 1 104 ? 2.643 -41.156 -15.234 1 94.75 104 LYS B N 1
ATOM 3877 C CA . LYS B 1 104 ? 3.727 -42.094 -14.938 1 94.75 104 LYS B CA 1
ATOM 3878 C C . LYS B 1 104 ? 4.023 -42.125 -13.438 1 94.75 104 LYS B C 1
ATOM 3880 O O . LYS B 1 104 ? 4.285 -43.188 -12.883 1 94.75 104 LYS B O 1
ATOM 3885 N N . TRP B 1 105 ? 4.055 -40.969 -12.859 1 95.75 105 TRP B N 1
ATOM 3886 C CA . TRP B 1 105 ? 4.305 -40.875 -11.422 1 95.75 105 TRP B CA 1
ATOM 3887 C C . TRP B 1 105 ? 3.223 -41.594 -10.633 1 95.75 105 TRP B C 1
ATOM 3889 O O . TRP B 1 105 ? 3.521 -42.344 -9.688 1 95.75 105 TRP B O 1
ATOM 3899 N N . LEU B 1 106 ? 1.954 -41.438 -10.984 1 96.06 106 LEU B N 1
ATOM 3900 C CA . LEU B 1 106 ? 0.839 -42.094 -10.297 1 96.06 106 LEU B CA 1
ATOM 3901 C C . LEU B 1 106 ? 0.876 -43.594 -10.492 1 96.06 106 LEU B C 1
ATOM 3903 O O . LEU B 1 106 ? 0.491 -44.344 -9.602 1 96.06 106 LEU B O 1
ATOM 3907 N N . ASP B 1 107 ? 1.354 -44 -11.68 1 95.31 107 ASP B N 1
ATOM 3908 C CA . ASP B 1 107 ? 1.517 -45.438 -11.93 1 95.31 107 ASP B CA 1
ATOM 3909 C C . ASP B 1 107 ? 2.488 -46.062 -10.93 1 95.31 107 ASP B C 1
ATOM 3911 O O . ASP B 1 107 ? 2.291 -47.188 -10.484 1 95.31 107 ASP B O 1
ATOM 3915 N N . LYS B 1 108 ? 3.449 -45.312 -10.633 1 95.75 108 LYS B N 1
ATOM 3916 C CA . LYS B 1 108 ? 4.469 -45.781 -9.703 1 95.75 108 LYS B CA 1
ATOM 3917 C C . LYS B 1 108 ? 4.043 -45.562 -8.258 1 95.75 108 LYS B C 1
ATOM 3919 O O . LYS B 1 108 ? 4.605 -46.156 -7.336 1 95.75 108 LYS B O 1
ATOM 3924 N N . HIS B 1 109 ? 3.047 -44.719 -8.031 1 96.5 109 HIS B N 1
ATOM 3925 C CA . HIS B 1 109 ? 2.555 -44.375 -6.695 1 96.5 109 HIS B CA 1
ATOM 3926 C C . HIS B 1 109 ? 1.036 -44.5 -6.625 1 96.5 109 HIS B C 1
ATOM 3928 O O . HIS B 1 109 ? 0.347 -43.5 -6.363 1 96.5 109 HIS B O 1
ATOM 3934 N N . PRO B 1 110 ? 0.536 -45.719 -6.773 1 95.5 110 PRO B N 1
ATOM 3935 C CA . PRO B 1 110 ? -0.913 -45.906 -6.875 1 95.5 110 PRO B CA 1
ATOM 3936 C C . PRO B 1 110 ? -1.651 -45.5 -5.598 1 95.5 110 PRO B C 1
ATOM 3938 O O . PRO B 1 110 ? -2.869 -45.312 -5.621 1 95.5 110 PRO B O 1
ATOM 3941 N N . GLU B 1 111 ? -0.976 -45.375 -4.465 1 95.88 111 GLU B N 1
ATOM 3942 C CA . GLU B 1 111 ? -1.593 -45 -3.205 1 95.88 111 GLU B CA 1
ATOM 3943 C C . GLU B 1 111 ? -2.18 -43.594 -3.297 1 95.88 111 GLU B C 1
ATOM 3945 O O . GLU B 1 111 ? -3.006 -43.188 -2.469 1 95.88 111 GLU B O 1
ATOM 3950 N N . TYR B 1 112 ? -1.84 -42.812 -4.328 1 97.38 112 TYR B N 1
ATOM 3951 C CA . TYR B 1 112 ? -2.314 -41.438 -4.453 1 97.38 112 TYR B CA 1
ATOM 3952 C C . TYR B 1 112 ? -3.395 -41.312 -5.523 1 97.38 112 TYR B C 1
ATOM 3954 O O . TYR B 1 112 ? -3.83 -40.219 -5.867 1 97.38 112 TYR B O 1
ATOM 3962 N N . PHE B 1 113 ? -3.949 -42.406 -6.031 1 95.75 113 PHE B N 1
ATOM 3963 C CA . PHE B 1 113 ? -4.898 -42.438 -7.137 1 95.75 113 PHE B CA 1
ATOM 3964 C C . PHE B 1 113 ? -6.188 -41.719 -6.754 1 95.75 113 PHE B C 1
ATOM 3966 O O . PHE B 1 113 ? -6.809 -41.062 -7.594 1 95.75 113 PHE B O 1
ATOM 3973 N N . SER B 1 114 ? -6.543 -41.906 -5.543 1 96.75 114 SER B N 1
ATOM 3974 C CA . SER B 1 114 ? -7.855 -41.406 -5.125 1 96.75 114 SER B CA 1
ATOM 3975 C C . SER B 1 114 ? -7.777 -40 -4.59 1 96.75 114 SER B C 1
ATOM 3977 O O . SER B 1 114 ? -8.805 -39.344 -4.371 1 96.75 114 SER B O 1
ATOM 3979 N N . ASN B 1 115 ? -6.547 -39.469 -4.336 1 98.38 115 ASN B N 1
ATOM 3980 C CA . ASN B 1 115 ? -6.398 -38.094 -3.82 1 98.38 115 ASN B CA 1
ATOM 3981 C C . ASN B 1 115 ? -6.965 -37.062 -4.789 1 98.38 115 ASN B C 1
ATOM 3983 O O . ASN B 1 115 ? -6.754 -37.156 -6 1 98.38 115 ASN B O 1
ATOM 3987 N N . PRO B 1 116 ? -7.832 -36.125 -4.258 1 98.5 116 PRO B N 1
ATOM 3988 C CA . PRO B 1 116 ? -8.164 -35 -5.141 1 98.5 116 PRO B CA 1
ATOM 3989 C C . PRO B 1 116 ? -6.934 -34.312 -5.703 1 98.5 116 PRO B C 1
ATOM 3991 O O . PRO B 1 116 ? -5.992 -34.031 -4.961 1 98.5 116 PRO B O 1
ATOM 3994 N N . PHE B 1 117 ? -6.938 -34.094 -6.988 1 98.69 117 PHE B N 1
ATOM 3995 C CA . PHE B 1 117 ? -5.738 -33.562 -7.633 1 98.69 117 PHE B CA 1
ATOM 3996 C C . PHE B 1 117 ? -5.973 -32.156 -8.125 1 98.69 117 PHE B C 1
ATOM 3998 O O . PHE B 1 117 ? -7.035 -31.828 -8.672 1 98.69 117 PHE B O 1
ATOM 4005 N N . TYR B 1 118 ? -5.066 -31.25 -7.902 1 98.81 118 TYR B N 1
ATOM 4006 C CA . TYR B 1 118 ? -5.113 -29.859 -8.367 1 98.81 118 TYR B CA 1
ATOM 4007 C C . TYR B 1 118 ? -3.816 -29.469 -9.062 1 98.81 118 TYR B C 1
ATOM 4009 O O . TYR B 1 118 ? -2.73 -29.859 -8.625 1 98.81 118 TYR B O 1
ATOM 4017 N N . VAL B 1 119 ? -3.92 -28.719 -10.141 1 98.69 119 VAL B N 1
ATOM 4018 C CA . VAL B 1 119 ? -2.766 -28.062 -10.75 1 98.69 119 VAL B CA 1
ATOM 4019 C C . VAL B 1 119 ? -2.605 -26.656 -10.172 1 98.69 119 VAL B C 1
ATOM 4021 O O . VAL B 1 119 ? -3.557 -25.875 -10.172 1 98.69 119 VAL B O 1
ATOM 4024 N N . THR B 1 120 ? -1.452 -26.328 -9.656 1 98.25 120 THR B N 1
ATOM 4025 C CA . THR B 1 120 ? -1.256 -25.062 -8.977 1 98.25 120 THR B CA 1
ATOM 4026 C C . THR B 1 120 ? 0.017 -24.375 -9.469 1 98.25 120 THR B C 1
ATOM 4028 O O . THR B 1 120 ? 0.921 -25.031 -9.984 1 98.25 120 THR B O 1
ATOM 4031 N N . GLY B 1 121 ? 0.041 -23.094 -9.406 1 97.12 121 GLY B N 1
ATOM 4032 C CA . GLY B 1 121 ? 1.205 -22.328 -9.82 1 97.12 121 GLY B CA 1
ATOM 4033 C C . GLY B 1 121 ? 1.034 -20.828 -9.633 1 97.12 121 GLY B C 1
ATOM 4034 O O . GLY B 1 121 ? 0.079 -20.391 -8.992 1 97.12 121 GLY B O 1
ATOM 4035 N N . ASN B 1 122 ? 1.981 -20.125 -10.078 1 95.94 122 ASN B N 1
ATOM 4036 C CA . ASN B 1 122 ? 1.933 -18.672 -9.977 1 95.94 122 ASN B CA 1
ATOM 4037 C C . ASN B 1 122 ? 2.574 -18 -11.195 1 95.94 122 ASN B C 1
ATOM 4039 O O . ASN B 1 122 ? 3.197 -18.672 -12.016 1 95.94 122 ASN B O 1
ATOM 4043 N N . SER B 1 123 ? 2.346 -16.734 -11.352 1 95.81 123 SER B N 1
ATOM 4044 C CA . SER B 1 123 ? 3.031 -15.898 -12.328 1 95.81 123 SER B CA 1
ATOM 4045 C C . SER B 1 123 ? 2.873 -16.469 -13.742 1 95.81 123 SER B C 1
ATOM 4047 O O . SER B 1 123 ? 1.758 -16.75 -14.18 1 95.81 123 SER B O 1
ATOM 4049 N N . TYR B 1 124 ? 3.908 -16.781 -14.445 1 93.94 124 TYR B N 1
ATOM 4050 C CA . TYR B 1 124 ? 3.854 -17.203 -15.836 1 93.94 124 TYR B CA 1
ATOM 4051 C C . TYR B 1 124 ? 3.127 -18.547 -15.961 1 93.94 124 TYR B C 1
ATOM 4053 O O . TYR B 1 124 ? 2.596 -18.859 -17.031 1 93.94 124 TYR B O 1
ATOM 4061 N N . SER B 1 125 ? 3.082 -19.25 -14.891 1 94.69 125 SER B N 1
ATOM 4062 C CA . SER B 1 125 ? 2.371 -20.531 -14.93 1 94.69 125 SER B CA 1
ATOM 4063 C C . SER B 1 125 ? 0.882 -20.328 -15.18 1 94.69 125 SER B C 1
ATOM 4065 O O . SER B 1 125 ? 0.162 -21.281 -15.492 1 94.69 125 SER B O 1
ATOM 4067 N N . GLY B 1 126 ? 0.463 -19.094 -15.102 1 96.44 126 GLY B N 1
ATOM 4068 C CA . GLY B 1 126 ? -0.902 -18.766 -15.477 1 96.44 126 GLY B CA 1
ATOM 4069 C C . GLY B 1 126 ? -1.218 -19.125 -16.922 1 96.44 126 GLY B C 1
ATOM 4070 O O . GLY B 1 126 ? -2.381 -19.312 -17.281 1 96.44 126 GLY B O 1
ATOM 4071 N N . LYS B 1 127 ? -0.215 -19.219 -17.75 1 94.94 127 LYS B N 1
ATOM 4072 C CA . LYS B 1 127 ? -0.375 -19.656 -19.141 1 94.94 127 LYS B CA 1
ATOM 4073 C C . LYS B 1 127 ? -0.506 -21.172 -19.219 1 94.94 127 LYS B C 1
ATOM 4075 O O . LYS B 1 127 ? -1.339 -21.688 -19.969 1 94.94 127 LYS B O 1
ATOM 4080 N N . MET B 1 128 ? 0.157 -21.859 -18.406 1 94.56 128 MET B N 1
ATOM 4081 C CA . MET B 1 128 ? 0.323 -23.312 -18.562 1 94.56 128 MET B CA 1
ATOM 4082 C C . MET B 1 128 ? -0.688 -24.062 -17.719 1 94.56 128 MET B C 1
ATOM 4084 O O . MET B 1 128 ? -1.225 -25.094 -18.156 1 94.56 128 MET B O 1
ATOM 4088 N N . VAL B 1 129 ? -0.958 -23.531 -16.531 1 97.5 129 VAL B N 1
ATOM 4089 C CA . VAL B 1 129 ? -1.76 -24.281 -15.555 1 97.5 129 VAL B CA 1
ATOM 4090 C C . VAL B 1 129 ? -3.131 -24.594 -16.156 1 97.5 129 VAL B C 1
ATOM 4092 O O . VAL B 1 129 ? -3.562 -25.75 -16.156 1 97.5 129 VAL B O 1
ATOM 4095 N N . PRO B 1 130 ? -3.846 -23.625 -16.703 1 98.44 130 PRO B N 1
ATOM 4096 C CA . PRO B 1 130 ? -5.141 -23.984 -17.281 1 98.44 130 PRO B CA 1
ATOM 4097 C C . PRO B 1 130 ? -5.02 -24.969 -18.453 1 98.44 130 PRO B C 1
ATOM 4099 O O . PRO B 1 130 ? -5.895 -25.812 -18.641 1 98.44 130 PRO B O 1
ATOM 4102 N N . ALA B 1 131 ? -3.949 -24.859 -19.188 1 97.81 131 ALA B N 1
ATOM 4103 C CA . ALA B 1 131 ? -3.707 -25.781 -20.297 1 97.81 131 ALA B CA 1
ATOM 4104 C C . ALA B 1 131 ? -3.438 -27.188 -19.766 1 97.81 131 ALA B C 1
ATOM 4106 O O . ALA B 1 131 ? -3.871 -28.172 -20.375 1 97.81 131 ALA B O 1
ATOM 4107 N N . ILE B 1 132 ? -2.676 -27.297 -18.719 1 97.88 132 ILE B N 1
ATOM 4108 C CA . ILE B 1 132 ? -2.381 -28.578 -18.109 1 97.88 132 ILE B CA 1
ATOM 4109 C C . ILE B 1 132 ? -3.676 -29.234 -17.609 1 97.88 132 ILE B C 1
ATOM 4111 O O . ILE B 1 132 ? -3.889 -30.438 -17.812 1 97.88 132 ILE B O 1
ATOM 4115 N N . VAL B 1 133 ? -4.551 -28.438 -16.984 1 98.5 133 VAL B N 1
ATOM 4116 C CA . VAL B 1 133 ? -5.848 -28.922 -16.531 1 98.5 133 VAL B CA 1
ATOM 4117 C C . VAL B 1 133 ? -6.617 -29.516 -17.703 1 98.5 133 VAL B C 1
ATOM 4119 O O . VAL B 1 133 ? -7.184 -30.609 -17.594 1 98.5 133 VAL B O 1
ATOM 4122 N N . GLN B 1 134 ? -6.617 -28.859 -18.781 1 97.56 134 GLN B N 1
ATOM 4123 C CA . GLN B 1 134 ? -7.316 -29.328 -19.984 1 97.56 134 GLN B CA 1
ATOM 4124 C C . GLN B 1 134 ? -6.695 -30.625 -20.5 1 97.56 134 GLN B C 1
ATOM 4126 O O . GLN B 1 134 ? -7.414 -31.531 -20.922 1 97.56 134 GLN B O 1
ATOM 4131 N N . GLU B 1 135 ? -5.352 -30.688 -20.562 1 96.75 135 GLU B N 1
ATOM 4132 C CA . GLU B 1 135 ? -4.664 -31.891 -21.016 1 96.75 135 GLU B CA 1
ATOM 4133 C C . GLU B 1 135 ? -5.027 -33.094 -20.156 1 96.75 135 GLU B C 1
ATOM 4135 O O . GLU B 1 135 ? -5.258 -34.188 -20.672 1 96.75 135 GLU B O 1
ATOM 4140 N N . ILE B 1 136 ? -5.004 -32.875 -18.875 1 97.88 136 ILE B N 1
ATOM 4141 C CA . ILE B 1 136 ? -5.332 -33.969 -17.953 1 97.88 136 ILE B CA 1
ATOM 4142 C C . ILE B 1 136 ? -6.789 -34.375 -18.141 1 97.88 136 ILE B C 1
ATOM 4144 O O . ILE B 1 136 ? -7.094 -35.594 -18.203 1 97.88 136 ILE B O 1
ATOM 4148 N N . SER B 1 137 ? -7.699 -33.406 -18.172 1 97.19 137 SER B N 1
ATOM 4149 C CA . SER B 1 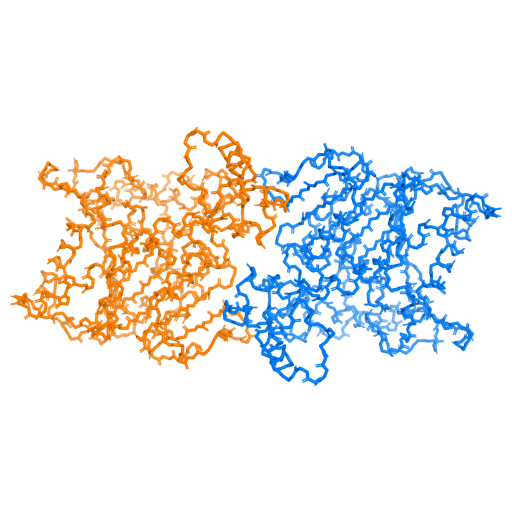137 ? -9.125 -33.656 -18.375 1 97.19 137 SER B CA 1
ATOM 4150 C C . SER B 1 137 ? -9.367 -34.469 -19.641 1 97.19 137 SER B C 1
ATOM 4152 O O . SER B 1 137 ? -10.094 -35.469 -19.609 1 97.19 137 SER B O 1
ATOM 4154 N N . ASN B 1 138 ? -8.727 -34.062 -20.719 1 95 138 ASN B N 1
ATOM 4155 C CA . ASN B 1 138 ? -8.852 -34.781 -21.984 1 95 138 ASN B CA 1
ATOM 4156 C C . ASN B 1 138 ? -8.289 -36.188 -21.891 1 95 138 ASN B C 1
ATOM 4158 O O . ASN B 1 138 ? -8.875 -37.125 -22.422 1 95 138 ASN B O 1
ATOM 4162 N N . GLY B 1 139 ? -7.156 -36.281 -21.266 1 93.5 139 GLY B N 1
ATOM 4163 C CA . GLY B 1 139 ? -6.57 -37.594 -21.078 1 93.5 139 GLY B CA 1
ATOM 4164 C C . GLY B 1 139 ? -7.461 -38.531 -20.297 1 93.5 139 GLY B C 1
ATOM 4165 O O . GLY B 1 139 ? -7.574 -39.719 -20.625 1 93.5 139 GLY B O 1
ATOM 4166 N N . ASN B 1 140 ? -8.055 -38.031 -19.25 1 93.38 140 ASN B N 1
ATOM 4167 C CA . ASN B 1 140 ? -8.992 -38.812 -18.469 1 93.38 140 ASN B CA 1
ATOM 4168 C C . ASN B 1 140 ? -10.133 -39.344 -19.328 1 93.38 140 ASN B C 1
ATOM 4170 O O . ASN B 1 140 ? -10.617 -40.469 -19.094 1 93.38 140 ASN B O 1
ATOM 4174 N N . TYR B 1 141 ? -10.555 -38.656 -20.25 1 87.12 141 TYR B N 1
ATOM 4175 C CA . TYR B 1 141 ? -11.742 -38.969 -21.031 1 87.12 141 TYR B CA 1
ATOM 4176 C C . TYR B 1 141 ? -11.398 -39.844 -22.219 1 87.12 141 TYR B C 1
ATOM 4178 O O . TYR B 1 141 ? -12.172 -40.719 -22.594 1 87.12 141 TYR B O 1
ATOM 4186 N N . ILE B 1 142 ? -10.219 -39.719 -22.781 1 85.75 142 ILE B N 1
ATOM 4187 C CA . ILE B 1 142 ? -9.992 -40.281 -24.109 1 85.75 142 ILE B CA 1
ATOM 4188 C C . ILE B 1 142 ? -9.109 -41.5 -24.016 1 85.75 142 ILE B C 1
ATOM 4190 O O . ILE B 1 142 ? -9.367 -42.531 -24.688 1 85.75 142 ILE B O 1
ATOM 4194 N N . CYS B 1 143 ? -7.988 -41.312 -23.25 1 73.88 143 CYS B N 1
ATOM 4195 C CA . CYS B 1 143 ? -7.031 -42.344 -23.641 1 73.88 143 CYS B CA 1
ATOM 4196 C C . CYS B 1 143 ? -6.285 -42.875 -22.422 1 73.88 143 CYS B C 1
ATOM 4198 O O . CYS B 1 143 ? -5.77 -44 -22.453 1 73.88 143 CYS B O 1
ATOM 4200 N N . CYS B 1 144 ? -6.238 -42.094 -21.406 1 77.69 144 CYS B N 1
ATOM 4201 C CA . CYS B 1 144 ? -5.027 -42.312 -20.625 1 77.69 144 CYS B CA 1
ATOM 4202 C C . CYS B 1 144 ? -5.363 -42.875 -19.25 1 77.69 144 CYS B C 1
ATOM 4204 O O . CYS B 1 144 ? -6.355 -42.5 -18.641 1 77.69 144 CYS B O 1
ATOM 4206 N N . LYS B 1 145 ? -4.656 -43.969 -19.016 1 86.5 145 LYS B N 1
ATOM 4207 C CA . LYS B 1 145 ? -4.656 -44.5 -17.656 1 86.5 145 LYS B CA 1
ATOM 4208 C C . LYS B 1 145 ? -3.33 -44.219 -16.953 1 86.5 145 LYS B C 1
ATOM 4210 O O . LYS B 1 145 ? -2.285 -44.125 -17.609 1 86.5 145 LYS B O 1
ATOM 4215 N N . PRO B 1 146 ? -3.336 -44 -15.641 1 91.88 146 PRO B N 1
ATOM 4216 C CA . PRO B 1 146 ? -4.504 -43.969 -14.758 1 91.88 146 PRO B CA 1
ATOM 4217 C C . PRO B 1 146 ? -5.301 -42.688 -14.859 1 91.88 146 PRO B C 1
ATOM 4219 O O . PRO B 1 146 ? -4.77 -41.656 -15.32 1 91.88 146 PRO B O 1
ATOM 4222 N N . GLN B 1 147 ? -6.57 -42.812 -14.5 1 93.12 147 GLN B N 1
ATOM 4223 C CA . GLN B 1 147 ? -7.371 -41.594 -14.375 1 93.12 147 GLN B CA 1
ATOM 4224 C C . GLN B 1 147 ? -6.898 -40.75 -13.211 1 93.12 147 GLN B C 1
ATOM 4226 O O . GLN B 1 147 ? -6.613 -41.281 -12.125 1 93.12 147 GLN B O 1
ATOM 4231 N N . ILE B 1 148 ? -6.727 -39.562 -13.5 1 97 148 ILE B N 1
ATOM 4232 C CA . ILE B 1 148 ? -6.359 -38.625 -12.461 1 97 148 ILE B CA 1
ATOM 4233 C C . ILE B 1 148 ? -7.617 -37.969 -11.883 1 97 148 ILE B C 1
ATOM 4235 O O . ILE B 1 148 ? -8.516 -37.562 -12.625 1 97 148 ILE B O 1
ATOM 4239 N N . ASN B 1 149 ? -7.758 -37.938 -10.547 1 97.81 149 ASN B N 1
ATOM 4240 C CA . ASN B 1 149 ? -8.906 -37.344 -9.867 1 97.81 149 ASN B CA 1
ATOM 4241 C C . ASN B 1 149 ? -8.844 -35.844 -9.883 1 97.81 149 ASN B C 1
ATOM 4243 O O . ASN B 1 149 ? -8.789 -35.188 -8.828 1 97.81 149 ASN B O 1
ATOM 4247 N N . LEU B 1 150 ? -8.875 -35.281 -11.078 1 98.38 150 LEU B N 1
ATOM 4248 C CA . LEU B 1 150 ? -8.727 -33.844 -11.32 1 98.38 150 LEU B CA 1
ATOM 4249 C C . LEU B 1 150 ? -9.898 -33.062 -10.734 1 98.38 150 LEU B C 1
ATOM 4251 O O . LEU B 1 150 ? -11.055 -33.344 -11.047 1 98.38 150 LEU B O 1
ATOM 4255 N N . GLN B 1 151 ? -9.555 -32.062 -9.836 1 98.5 151 GLN B N 1
ATOM 4256 C CA . GLN B 1 151 ? -10.602 -31.312 -9.148 1 98.5 151 GLN B CA 1
ATOM 4257 C C . GLN B 1 151 ? -10.555 -29.828 -9.531 1 98.5 151 GLN B C 1
ATOM 4259 O O . GLN B 1 151 ? -11.555 -29.125 -9.406 1 98.5 151 GLN B O 1
ATOM 4264 N N . GLY B 1 152 ? -9.453 -29.328 -9.93 1 98.5 152 GLY B N 1
ATOM 4265 C CA . GLY B 1 152 ? -9.391 -27.906 -10.219 1 98.5 152 GLY B CA 1
ATOM 4266 C C . GLY B 1 152 ? -7.965 -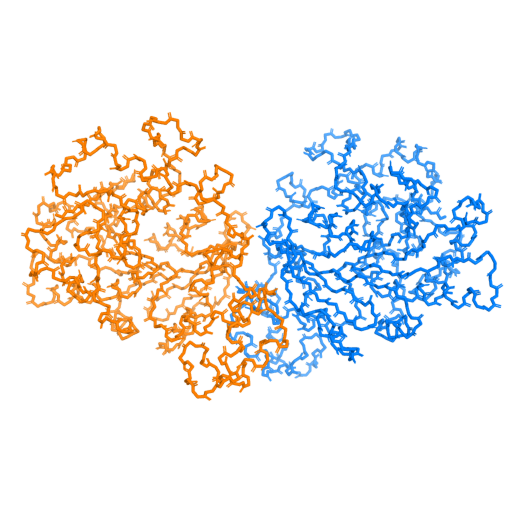27.375 -10.273 1 98.5 152 GLY B C 1
ATOM 4267 O O . GLY B 1 152 ? -7.039 -28.094 -10.641 1 98.5 152 GLY B O 1
ATOM 4268 N N . TYR B 1 153 ? -7.805 -26 -10.039 1 98.81 153 TYR B N 1
ATOM 4269 C CA . TYR B 1 153 ? -6.484 -25.391 -10.125 1 98.81 153 TYR B CA 1
ATOM 4270 C C . TYR B 1 153 ? -6.426 -24.109 -9.289 1 98.81 153 TYR B C 1
ATOM 4272 O O . TYR B 1 153 ? -7.465 -23.531 -8.945 1 98.81 153 TYR B O 1
ATOM 4280 N N . VAL B 1 154 ? -5.223 -23.719 -8.883 1 98.69 154 VAL B N 1
ATOM 4281 C CA . VAL B 1 154 ? -4.93 -22.531 -8.102 1 98.69 154 VAL B CA 1
ATOM 4282 C C . VAL B 1 154 ? -3.83 -21.719 -8.789 1 98.69 154 VAL B C 1
ATOM 4284 O O . VAL B 1 154 ? -2.803 -22.281 -9.188 1 98.69 154 VAL B O 1
ATOM 4287 N N . LEU B 1 155 ? -4.078 -20.422 -8.93 1 98.44 155 LEU B N 1
ATOM 4288 C CA . LEU B 1 155 ? -3.094 -19.562 -9.578 1 98.44 155 LEU B CA 1
ATOM 4289 C C . LEU B 1 155 ? -2.857 -18.297 -8.758 1 98.44 155 LEU B C 1
ATOM 4291 O O . LEU B 1 155 ? -3.811 -17.609 -8.375 1 98.44 155 LEU B O 1
ATOM 4295 N N . GLY B 1 156 ? -1.605 -18.016 -8.484 1 98 156 GLY B N 1
ATOM 4296 C CA . GLY B 1 156 ? -1.221 -16.766 -7.867 1 98 156 GLY B CA 1
ATOM 4297 C C . GLY B 1 156 ? -0.7 -15.742 -8.859 1 98 156 GLY B C 1
ATOM 4298 O O . GLY B 1 156 ? 0.289 -15.992 -9.555 1 98 156 GLY B O 1
ATOM 4299 N N . ASN B 1 157 ? -1.336 -14.602 -8.906 1 97.88 157 ASN B N 1
ATOM 4300 C CA . ASN B 1 157 ? -0.935 -13.523 -9.797 1 97.88 157 ASN B CA 1
ATOM 4301 C C . ASN B 1 157 ? -0.581 -14.039 -11.188 1 97.88 157 ASN B C 1
ATOM 4303 O O . ASN B 1 157 ? 0.528 -13.812 -11.672 1 97.88 157 ASN B O 1
ATOM 4307 N N . PRO B 1 158 ? -1.5 -14.633 -11.836 1 97.88 158 PRO B N 1
ATOM 4308 C CA . PRO B 1 158 ? -1.2 -15.367 -13.07 1 97.88 158 PRO B CA 1
ATOM 4309 C C . PRO B 1 158 ? -1.052 -14.453 -14.281 1 97.88 158 PRO B C 1
ATOM 4311 O O . PRO B 1 158 ? -1.804 -13.484 -14.422 1 97.88 158 PRO B O 1
ATOM 4314 N N . VAL B 1 159 ? -0.087 -14.789 -15.062 1 96.94 159 VAL B N 1
ATOM 4315 C CA . VAL B 1 159 ? -0.077 -14.266 -16.422 1 96.94 159 VAL B CA 1
ATOM 4316 C C . VAL B 1 159 ? -1.158 -14.953 -17.25 1 96.94 159 VAL B C 1
ATOM 4318 O O . VAL B 1 159 ? -1.238 -16.188 -17.281 1 96.94 159 VAL B O 1
ATOM 4321 N N . THR B 1 160 ? -2.033 -14.227 -17.891 1 95.81 160 THR B N 1
ATOM 4322 C CA . THR B 1 160 ? -3.145 -14.82 -18.625 1 95.81 160 THR B CA 1
ATOM 4323 C C . THR B 1 160 ? -3.18 -14.297 -20.062 1 95.81 160 THR B C 1
ATOM 4325 O O . THR B 1 160 ? -3.314 -15.07 -21 1 95.81 160 THR B O 1
ATOM 4328 N N . ASN B 1 161 ? -3.168 -13.031 -20.172 1 90.38 161 ASN B N 1
ATOM 4329 C CA . ASN B 1 161 ? -3.152 -12.305 -21.438 1 90.38 161 ASN B CA 1
ATOM 4330 C C . ASN B 1 161 ? -2.236 -11.086 -21.359 1 90.38 161 ASN B C 1
ATOM 4332 O O . ASN B 1 161 ? -2.529 -10.117 -20.656 1 90.38 161 ASN B O 1
ATOM 4336 N N . PHE B 1 162 ? -1.216 -11.164 -22.188 1 84.88 162 PHE B N 1
ATOM 4337 C CA . PHE B 1 162 ? -0.167 -10.156 -22.078 1 84.88 162 PHE B CA 1
ATOM 4338 C C . PHE B 1 162 ? -0.737 -8.758 -22.281 1 84.88 162 PHE B C 1
ATOM 4340 O O . PHE B 1 162 ? -0.271 -7.797 -21.656 1 84.88 162 PHE B O 1
ATOM 4347 N N . ASP B 1 163 ? -1.763 -8.648 -23.109 1 83.19 163 ASP B N 1
ATOM 4348 C CA . ASP B 1 163 ? -2.334 -7.324 -23.344 1 83.19 163 ASP B CA 1
ATOM 4349 C C . ASP B 1 163 ? -2.977 -6.777 -22.062 1 83.19 163 ASP B C 1
ATOM 4351 O O . ASP B 1 163 ? -2.723 -5.637 -21.672 1 83.19 163 ASP B O 1
ATOM 4355 N N . PHE B 1 164 ? -3.818 -7.594 -21.391 1 84.19 164 PHE B N 1
ATOM 4356 C CA . PHE B 1 164 ? -4.414 -7.184 -20.125 1 84.19 164 PHE B CA 1
ATOM 4357 C C . PHE B 1 164 ? -3.34 -6.91 -19.078 1 84.19 164 PHE B C 1
ATOM 4359 O O . PHE B 1 164 ? -3.336 -5.852 -18.453 1 84.19 164 PHE B O 1
ATOM 4366 N N . ASP B 1 165 ? -2.449 -7.777 -18.953 1 91.44 165 ASP B N 1
ATOM 4367 C CA . ASP B 1 165 ? -1.466 -7.766 -17.875 1 91.44 165 ASP B CA 1
ATOM 4368 C C . ASP B 1 165 ? -0.536 -6.562 -17.984 1 91.44 165 ASP B C 1
ATOM 4370 O O . ASP B 1 165 ? -0.31 -5.844 -17.016 1 91.44 165 ASP B O 1
ATOM 4374 N N . ASN B 1 166 ? -0.089 -6.32 -19.203 1 93.75 166 ASN B N 1
ATOM 4375 C CA . ASN B 1 166 ? 0.891 -5.258 -19.391 1 93.75 166 ASN B CA 1
ATOM 4376 C C . ASN B 1 166 ? 0.242 -3.877 -19.344 1 93.75 166 ASN B C 1
ATOM 4378 O O . ASN B 1 166 ? 0.786 -2.955 -18.734 1 93.75 166 ASN B O 1
ATOM 4382 N N . ASN B 1 167 ? -0.872 -3.715 -20 1 96 167 ASN B N 1
ATOM 4383 C CA . ASN B 1 167 ? -1.485 -2.395 -20.109 1 96 167 ASN B CA 1
ATOM 4384 C C . ASN B 1 167 ? -2.031 -1.918 -18.766 1 96 167 ASN B C 1
ATOM 4386 O O . ASN B 1 167 ? -2.15 -0.714 -18.531 1 96 167 ASN B O 1
ATOM 4390 N N . THR B 1 168 ? -2.336 -2.809 -17.844 1 97.25 168 THR B N 1
ATOM 4391 C CA . THR B 1 168 ? -2.941 -2.434 -16.578 1 97.25 168 THR B CA 1
ATOM 4392 C C . THR B 1 168 ? -1.878 -1.973 -15.586 1 97.25 168 THR B C 1
ATOM 4394 O O . THR B 1 168 ? -2.201 -1.479 -14.5 1 97.25 168 THR B O 1
ATOM 4397 N N . ARG B 1 169 ? -0.616 -2.086 -15.961 1 98.06 169 ARG B N 1
ATOM 4398 C CA . ARG B 1 169 ? 0.464 -1.607 -15.102 1 98.06 169 ARG B CA 1
ATOM 4399 C C . ARG B 1 169 ? 0.409 -0.091 -14.945 1 98.06 169 ARG B C 1
ATOM 4401 O O . ARG B 1 169 ? 0.717 0.44 -13.883 1 98.06 169 ARG B O 1
ATOM 4408 N N . VAL B 1 170 ? -0.013 0.604 -15.992 1 98.19 170 VAL B N 1
ATOM 4409 C CA . VAL B 1 170 ? -0.022 2.064 -15.984 1 98.19 170 VAL B CA 1
ATOM 4410 C C . VAL B 1 170 ? -1.123 2.57 -15.055 1 98.19 170 VAL B C 1
ATOM 4412 O O . VAL B 1 170 ? -0.86 3.354 -14.141 1 98.19 170 VAL B O 1
ATOM 4415 N N . PRO B 1 171 ? -2.375 2.133 -15.227 1 97.75 171 PRO B N 1
ATOM 4416 C CA . PRO B 1 171 ? -3.381 2.584 -14.266 1 97.75 171 PRO B CA 1
ATOM 4417 C C . PRO B 1 171 ? -3.078 2.127 -12.836 1 97.75 171 PRO B C 1
ATOM 4419 O O . PRO B 1 171 ? -3.396 2.832 -11.875 1 97.75 171 PRO B O 1
ATOM 4422 N N . PHE B 1 172 ? -2.525 0.955 -12.672 1 98.5 172 PHE B N 1
ATOM 4423 C CA . PHE B 1 172 ? -2.109 0.497 -11.352 1 98.5 172 PHE B CA 1
ATOM 4424 C C . PHE B 1 172 ? -1.117 1.472 -10.727 1 98.5 172 PHE B C 1
ATOM 4426 O O . PHE B 1 172 ? -1.279 1.881 -9.578 1 98.5 172 PHE B O 1
ATOM 4433 N N . ALA B 1 173 ? -0.098 1.857 -11.5 1 98.69 173 ALA B N 1
ATOM 4434 C CA . ALA B 1 173 ? 0.924 2.787 -11.023 1 98.69 173 ALA B CA 1
ATOM 4435 C C . ALA B 1 173 ? 0.307 4.125 -10.625 1 98.69 173 ALA B C 1
ATOM 4437 O O . ALA B 1 173 ? 0.708 4.73 -9.633 1 98.69 173 ALA B O 1
ATOM 4438 N N . HIS B 1 174 ? -0.613 4.582 -11.43 1 98.44 174 HIS B N 1
ATOM 4439 C CA . HIS B 1 174 ? -1.308 5.824 -11.117 1 98.44 174 HIS B CA 1
ATOM 4440 C C . HIS B 1 174 ? -2.086 5.711 -9.812 1 98.44 174 HIS B C 1
ATOM 4442 O O . HIS B 1 174 ? -2.031 6.609 -8.969 1 98.44 174 HIS B O 1
ATOM 4448 N N . GLY B 1 175 ? -2.795 4.551 -9.609 1 97.62 175 GLY B N 1
ATOM 4449 C CA . GLY B 1 175 ? -3.578 4.32 -8.406 1 97.62 175 GLY B CA 1
ATOM 4450 C C . GLY B 1 175 ? -2.729 4.211 -7.152 1 97.62 175 GLY B C 1
ATOM 4451 O O . GLY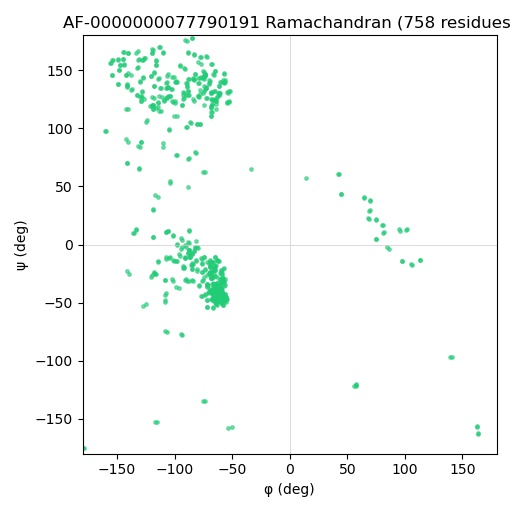 B 1 175 ? -3.205 4.48 -6.047 1 97.62 175 GLY B O 1
ATOM 4452 N N . MET B 1 176 ? -1.44 3.91 -7.367 1 98.25 176 MET B N 1
ATOM 4453 C CA . MET B 1 176 ? -0.527 3.723 -6.246 1 98.25 176 MET B CA 1
ATOM 4454 C C . MET B 1 176 ? 0.343 4.957 -6.035 1 98.25 176 MET B C 1
ATOM 4456 O O . MET B 1 176 ? 1.329 4.91 -5.301 1 98.25 176 MET B O 1
ATOM 4460 N N . ALA B 1 177 ? 0.061 6.051 -6.746 1 98.12 177 ALA B N 1
ATOM 4461 C CA . ALA B 1 177 ? 0.736 7.34 -6.625 1 98.12 177 ALA B CA 1
ATOM 4462 C C . ALA B 1 177 ? 2.174 7.258 -7.129 1 98.12 177 ALA B C 1
ATOM 4464 O O . ALA B 1 177 ? 3.045 7.992 -6.66 1 98.12 177 ALA B O 1
ATOM 4465 N N . LEU B 1 178 ? 2.459 6.355 -8.102 1 98.62 178 LEU B N 1
ATOM 4466 C CA . LEU B 1 178 ? 3.82 6.188 -8.602 1 98.62 178 LEU B CA 1
ATOM 4467 C C . LEU B 1 178 ? 4.07 7.082 -9.812 1 98.62 178 LEU B C 1
ATOM 4469 O O . LEU B 1 178 ? 5.223 7.34 -10.172 1 98.62 178 LEU B O 1
ATOM 4473 N N . ILE B 1 179 ? 3.012 7.516 -10.453 1 98.5 179 ILE B N 1
ATOM 4474 C CA . ILE B 1 179 ? 3.133 8.445 -11.562 1 98.5 179 ILE B CA 1
ATOM 4475 C C . ILE B 1 179 ? 2.148 9.602 -11.383 1 98.5 179 ILE B C 1
ATOM 4477 O O . ILE B 1 179 ? 1.158 9.469 -10.664 1 98.5 179 ILE B O 1
ATOM 4481 N N . SER B 1 180 ? 2.412 10.664 -12.023 1 97.44 180 SER B N 1
ATOM 4482 C CA . SER B 1 180 ? 1.594 11.859 -11.867 1 97.44 180 SER B CA 1
ATOM 4483 C C . SER B 1 180 ? 0.287 11.742 -12.641 1 97.44 180 SER B C 1
ATOM 4485 O O . SER B 1 180 ? 0.169 10.914 -13.547 1 97.44 180 SER B O 1
ATOM 4487 N N . ASP B 1 181 ? -0.683 12.57 -12.289 1 96.44 181 ASP B N 1
ATOM 4488 C CA . ASP B 1 181 ? -1.919 12.695 -13.055 1 96.44 181 ASP B CA 1
ATOM 4489 C C . ASP B 1 181 ? -1.633 13.133 -14.484 1 96.44 181 ASP B C 1
ATOM 4491 O O . ASP B 1 181 ? -2.244 12.625 -15.43 1 96.44 181 ASP B O 1
ATOM 4495 N N . GLU B 1 182 ? -0.678 14.07 -14.617 1 96.56 182 GLU B N 1
ATOM 4496 C CA . GLU B 1 182 ? -0.352 14.633 -15.93 1 96.56 182 GLU B CA 1
ATOM 4497 C C . GLU B 1 182 ? 0.169 13.555 -16.875 1 96.56 182 GLU B C 1
ATOM 4499 O O . GLU B 1 182 ? -0.266 13.469 -18.031 1 96.56 182 GLU B O 1
ATOM 4504 N N . LEU B 1 183 ? 1.085 12.789 -16.328 1 97.69 183 LEU B N 1
ATOM 4505 C CA . LEU B 1 183 ? 1.651 11.719 -17.141 1 97.69 183 LEU B CA 1
ATOM 4506 C C . LEU B 1 183 ? 0.583 10.695 -17.516 1 97.69 183 LEU B C 1
ATOM 4508 O O . LEU B 1 183 ? 0.488 10.289 -18.672 1 97.69 183 LEU B O 1
ATOM 4512 N N . PHE B 1 184 ? -0.209 10.289 -16.562 1 98.06 184 PHE B N 1
ATOM 4513 C CA . PHE B 1 184 ? -1.247 9.289 -16.797 1 98.06 184 PHE B CA 1
ATOM 4514 C C . PHE B 1 184 ? -2.242 9.773 -17.844 1 98.06 184 PHE B C 1
ATOM 4516 O O . PHE B 1 184 ? -2.578 9.039 -18.766 1 98.06 184 PHE B O 1
ATOM 4523 N N . GLU B 1 185 ? -2.707 11 -17.688 1 97.44 185 GLU B N 1
ATOM 4524 C CA . GLU B 1 185 ? -3.686 11.562 -18.609 1 97.44 185 GLU B CA 1
ATOM 4525 C C . GLU B 1 185 ? -3.105 11.695 -20.016 1 97.44 185 GLU B C 1
ATOM 4527 O O . GLU B 1 185 ? -3.791 11.422 -21 1 97.44 185 GLU B O 1
ATOM 4532 N N . ALA B 1 186 ? -1.899 12.156 -20.094 1 98.06 186 ALA B N 1
ATOM 4533 C CA . ALA B 1 186 ? -1.239 12.266 -21.391 1 98.06 186 ALA B CA 1
ATOM 4534 C C . ALA B 1 186 ? -1.108 10.898 -22.062 1 98.06 186 ALA B C 1
ATOM 4536 O O . ALA B 1 186 ? -1.33 10.766 -23.266 1 98.06 186 ALA B O 1
ATOM 4537 N N . MET B 1 187 ? -0.744 9.914 -21.281 1 98.19 187 MET B N 1
ATOM 4538 C CA . MET B 1 187 ? -0.605 8.562 -21.812 1 98.19 187 MET B CA 1
ATOM 4539 C C . MET B 1 187 ? -1.95 8.023 -22.297 1 98.19 187 MET B C 1
ATOM 4541 O O . MET B 1 187 ? -2.039 7.414 -23.359 1 98.19 187 MET B O 1
ATOM 4545 N N . LYS B 1 188 ? -2.953 8.219 -21.453 1 97.5 188 LYS B N 1
ATOM 4546 C CA . LYS B 1 188 ? -4.289 7.77 -21.828 1 97.5 188 LYS B CA 1
ATOM 4547 C C . LYS B 1 188 ? -4.715 8.391 -23.156 1 97.5 188 LYS B C 1
ATOM 4549 O O . LYS B 1 188 ? -5.254 7.695 -24.031 1 97.5 188 LYS B O 1
ATOM 4554 N N . ARG B 1 189 ? -4.445 9.617 -23.297 1 97.94 189 ARG B N 1
ATOM 4555 C CA . ARG B 1 189 ? -4.852 10.352 -24.5 1 97.94 189 ARG B CA 1
ATOM 4556 C C . ARG B 1 189 ? -4.027 9.93 -25.703 1 97.94 189 ARG B C 1
ATOM 4558 O O . ARG B 1 189 ? -4.582 9.648 -26.766 1 97.94 189 ARG B O 1
ATOM 4565 N N . SER B 1 190 ? -2.736 9.867 -25.547 1 98.06 190 SER B N 1
ATOM 4566 C CA . SER B 1 190 ? -1.829 9.711 -26.672 1 98.06 190 SER B CA 1
ATOM 4567 C C . SER B 1 190 ? -1.675 8.242 -27.062 1 98.06 190 SER B C 1
ATOM 4569 O O . SER B 1 190 ? -1.451 7.922 -28.219 1 98.06 190 SER B O 1
ATOM 4571 N N . CYS B 1 191 ? -1.784 7.355 -26.078 1 97.12 191 CYS B N 1
ATOM 4572 C CA . CYS B 1 191 ? -1.514 5.945 -26.359 1 97.12 191 CYS B CA 1
ATOM 4573 C C . CYS B 1 191 ? -2.811 5.164 -26.531 1 97.12 191 CYS B C 1
ATOM 4575 O O . CYS B 1 191 ? -2.795 4.02 -26.984 1 97.12 191 CYS B O 1
ATOM 4577 N N . GLY B 1 192 ? -3.955 5.719 -26.141 1 93.31 192 GLY B N 1
ATOM 4578 C CA . GLY B 1 192 ? -5.262 5.133 -26.391 1 93.31 192 GLY B CA 1
ATOM 4579 C C . GLY B 1 192 ? -5.512 3.865 -25.594 1 93.31 192 GLY B C 1
ATOM 4580 O O . GLY B 1 192 ? -6.199 2.957 -26.047 1 93.31 192 GLY B O 1
ATOM 4581 N N . GLY B 1 193 ? -4.824 3.666 -24.531 1 91.62 193 GLY B N 1
ATOM 4582 C CA . GLY B 1 193 ? -5.074 2.514 -23.672 1 91.62 193 GLY B CA 1
ATOM 4583 C C . GLY B 1 193 ? -4.121 1.364 -23.938 1 91.62 193 GLY B C 1
ATOM 4584 O O . GLY B 1 193 ? -4.051 0.418 -23.141 1 91.62 193 GLY B O 1
ATOM 4585 N N . ASP B 1 194 ? -3.416 1.402 -25.016 1 94.62 194 ASP B N 1
ATOM 4586 C CA . ASP B 1 194 ? -2.383 0.41 -25.297 1 94.62 194 ASP B CA 1
ATOM 4587 C C . ASP B 1 194 ? -0.988 0.989 -25.078 1 94.62 194 ASP B C 1
ATOM 4589 O O . ASP B 1 194 ? -0.411 1.601 -25.969 1 94.62 194 ASP B O 1
ATOM 4593 N N . TYR B 1 195 ? -0.434 0.737 -24.016 1 96.06 195 TYR B N 1
ATOM 4594 C CA . TYR B 1 195 ? 0.824 1.324 -23.562 1 96.06 195 TYR B CA 1
ATOM 4595 C C . TYR B 1 195 ? 2.002 0.42 -23.906 1 96.06 195 TYR B C 1
ATOM 4597 O O . TYR B 1 195 ? 3.16 0.825 -23.781 1 96.06 195 TYR B O 1
ATOM 4605 N N . PHE B 1 196 ? 1.747 -0.793 -24.359 1 92.06 196 PHE B N 1
ATOM 4606 C CA . PHE B 1 196 ? 2.785 -1.805 -24.516 1 92.06 196 PHE B CA 1
ATOM 4607 C C . PHE B 1 196 ? 3.092 -2.027 -26 1 92.06 196 PHE B C 1
ATOM 4609 O O . PHE B 1 196 ? 4.25 -2.209 -26.375 1 92.06 196 PHE B O 1
ATOM 4616 N N . HIS B 1 197 ? 2.033 -2.062 -26.797 1 93.06 197 HIS B N 1
ATOM 4617 C CA . HIS B 1 197 ? 2.223 -2.137 -28.234 1 93.06 197 HIS B CA 1
ATOM 4618 C C . HIS B 1 197 ? 2.082 -0.763 -28.891 1 93.06 197 HIS B C 1
ATOM 4620 O O . HIS B 1 197 ? 1.103 -0.498 -29.578 1 93.06 197 HIS B O 1
ATOM 4626 N N . VAL B 1 198 ? 3.094 -0.025 -28.734 1 94.62 198 VAL B N 1
ATOM 4627 C CA . VAL B 1 198 ? 3.023 1.352 -29.219 1 94.62 198 VAL B CA 1
ATOM 4628 C C . VAL B 1 198 ? 3.455 1.414 -30.672 1 94.62 198 VAL B C 1
ATOM 4630 O O . VAL B 1 198 ? 4.492 0.857 -31.047 1 94.62 198 VAL B O 1
ATOM 4633 N N . ASP B 1 199 ? 2.646 2.014 -31.5 1 94.88 199 ASP B N 1
ATOM 4634 C CA . ASP B 1 199 ? 3.018 2.305 -32.875 1 94.88 199 ASP B CA 1
ATOM 4635 C C . ASP B 1 199 ? 4.32 3.1 -32.938 1 94.88 199 ASP B C 1
ATOM 4637 O O . ASP B 1 199 ? 4.422 4.18 -32.375 1 94.88 199 ASP B O 1
ATOM 4641 N N . PRO B 1 200 ? 5.289 2.57 -33.625 1 95.56 200 PRO B N 1
ATOM 4642 C CA . PRO B 1 200 ? 6.574 3.271 -33.719 1 95.56 200 PRO B CA 1
ATOM 4643 C C . PRO B 1 200 ? 6.438 4.668 -34.312 1 95.56 200 PRO B C 1
ATOM 4645 O O . PRO B 1 200 ? 7.312 5.516 -34.125 1 95.56 200 PRO B O 1
ATOM 4648 N N . LEU B 1 201 ? 5.418 4.91 -35 1 96.94 201 LEU B N 1
ATOM 4649 C CA . LEU B 1 201 ? 5.207 6.215 -35.594 1 96.94 201 LEU B CA 1
ATOM 4650 C C . LEU B 1 201 ? 4.562 7.184 -34.625 1 96.94 201 LEU B C 1
ATOM 4652 O O . LEU B 1 201 ? 4.547 8.391 -34.844 1 96.94 201 LEU B O 1
ATOM 4656 N N . ASN B 1 202 ? 3.965 6.68 -33.562 1 97.62 202 ASN B N 1
ATOM 4657 C CA . ASN B 1 202 ? 3.398 7.527 -32.5 1 97.62 202 ASN B CA 1
ATOM 4658 C C . ASN B 1 202 ? 4.469 8 -31.531 1 97.62 202 ASN B C 1
ATOM 4660 O O . ASN B 1 202 ? 4.527 7.527 -30.391 1 97.62 202 ASN B O 1
ATOM 4664 N N . THR B 1 203 ? 5.211 8.984 -31.906 1 97.88 203 THR B N 1
ATOM 4665 C CA . THR B 1 203 ? 6.383 9.453 -31.172 1 97.88 203 THR B CA 1
ATOM 4666 C C . THR B 1 203 ? 5.984 10.008 -29.812 1 97.88 203 THR B C 1
ATOM 4668 O O . THR B 1 203 ? 6.738 9.891 -28.844 1 97.88 203 THR B O 1
ATOM 4671 N N . GLU B 1 204 ? 4.871 10.602 -29.75 1 98.19 204 GLU B N 1
ATOM 4672 C CA . GLU B 1 204 ? 4.414 11.148 -28.469 1 98.19 204 GLU B CA 1
ATOM 4673 C C . GLU B 1 204 ? 4.188 10.039 -27.453 1 98.19 204 GLU B C 1
ATOM 4675 O O . GLU B 1 204 ? 4.664 10.125 -26.312 1 98.19 204 GLU B O 1
ATOM 4680 N N . CYS B 1 205 ? 3.463 9.031 -27.875 1 98.25 205 CYS B N 1
ATOM 4681 C CA . CYS B 1 205 ? 3.219 7.914 -26.969 1 98.25 205 CYS B CA 1
ATOM 4682 C C . CYS B 1 205 ? 4.527 7.242 -26.562 1 98.25 205 CYS B C 1
ATOM 4684 O O . CYS B 1 205 ? 4.707 6.871 -25.406 1 98.25 205 CYS B O 1
ATOM 4686 N N . LEU B 1 206 ? 5.434 7.09 -27.484 1 98.25 206 LEU B N 1
ATOM 4687 C CA . LEU B 1 206 ? 6.723 6.473 -27.188 1 98.25 206 LEU B CA 1
ATOM 4688 C C . LEU B 1 206 ? 7.465 7.246 -26.109 1 98.25 206 LEU B C 1
ATOM 4690 O O . LEU B 1 206 ? 8.039 6.648 -25.203 1 98.25 206 LEU B O 1
ATOM 4694 N N . LYS B 1 207 ? 7.43 8.547 -26.234 1 98.25 207 LYS B N 1
ATOM 4695 C CA . LYS B 1 207 ? 8.094 9.398 -25.25 1 98.25 207 LYS B CA 1
ATOM 4696 C C . LYS B 1 207 ? 7.438 9.258 -23.875 1 98.25 207 LYS B C 1
ATOM 4698 O O . LYS B 1 207 ? 8.125 9.188 -22.859 1 98.25 207 LYS B O 1
ATOM 4703 N N . LEU B 1 208 ? 6.125 9.25 -23.844 1 98.44 208 LEU B N 1
ATOM 4704 C CA . LEU B 1 208 ? 5.379 9.148 -22.594 1 98.44 208 LEU B CA 1
ATOM 4705 C C . LEU B 1 208 ? 5.625 7.805 -21.922 1 98.44 208 LEU B C 1
ATOM 4707 O O . LEU B 1 208 ? 5.715 7.727 -20.688 1 98.44 208 LEU B O 1
ATOM 4711 N N . VAL B 1 209 ? 5.715 6.742 -22.672 1 98.25 209 VAL B N 1
ATOM 4712 C CA . VAL B 1 209 ? 6.012 5.418 -22.141 1 98.25 209 VAL B CA 1
ATOM 4713 C C . VAL B 1 209 ? 7.406 5.414 -21.516 1 98.25 209 VAL B C 1
ATOM 4715 O O . VAL B 1 209 ? 7.625 4.805 -20.469 1 98.25 209 VAL B O 1
ATOM 4718 N N . LYS B 1 210 ? 8.32 6.055 -22.188 1 97.88 210 LYS B N 1
ATOM 4719 C CA . LYS B 1 210 ? 9.664 6.188 -21.641 1 97.88 210 LYS B CA 1
ATOM 4720 C C . LYS B 1 210 ? 9.641 6.922 -20.297 1 97.88 210 LYS B C 1
ATOM 4722 O O . LYS B 1 210 ? 10.328 6.531 -19.359 1 97.88 210 LYS B O 1
ATOM 4727 N N . ASP B 1 211 ? 8.891 8.016 -20.188 1 97.94 211 ASP B N 1
ATOM 4728 C CA . ASP B 1 211 ? 8.75 8.773 -18.953 1 97.94 211 ASP B CA 1
ATOM 4729 C C . ASP B 1 211 ? 8.141 7.906 -17.844 1 97.94 211 ASP B C 1
ATOM 4731 O O . ASP B 1 211 ? 8.555 7.988 -16.688 1 97.94 211 ASP B O 1
ATOM 4735 N N . TYR B 1 212 ? 7.145 7.113 -18.25 1 98.19 212 TYR B N 1
ATOM 4736 C CA . TYR B 1 212 ? 6.535 6.172 -17.328 1 98.19 212 TYR B CA 1
ATOM 4737 C C . TYR B 1 212 ? 7.578 5.211 -16.766 1 98.19 212 TYR B C 1
ATOM 4739 O O . TYR B 1 212 ? 7.684 5.039 -15.547 1 98.19 212 TYR B O 1
ATOM 4747 N N . LYS B 1 213 ? 8.328 4.594 -17.641 1 98 213 LYS B N 1
ATOM 4748 C CA . LYS B 1 213 ? 9.336 3.621 -17.234 1 98 213 LYS B CA 1
ATOM 4749 C C . LYS B 1 213 ? 10.367 4.258 -16.312 1 98 213 LYS B C 1
ATOM 4751 O O . LYS B 1 213 ? 10.789 3.639 -15.328 1 98 213 LYS B O 1
ATOM 4756 N N . LYS B 1 214 ? 10.719 5.461 -16.609 1 97.56 214 LYS B N 1
ATOM 4757 C CA . LYS B 1 214 ? 11.664 6.184 -15.758 1 97.56 214 LYS B CA 1
ATOM 4758 C C . LYS B 1 214 ? 11.078 6.434 -14.375 1 97.56 214 LYS B C 1
ATOM 4760 O O . LYS B 1 214 ? 11.773 6.277 -13.367 1 97.56 214 LYS B O 1
ATOM 4765 N N . SER B 1 215 ? 9.836 6.816 -14.289 1 97.62 215 SER B N 1
ATOM 4766 C CA . SER B 1 215 ? 9.172 7.148 -13.031 1 97.62 215 SER B CA 1
ATOM 4767 C C . SER B 1 215 ? 9.141 5.949 -12.094 1 97.62 215 SER B C 1
ATOM 4769 O O . SER B 1 215 ? 9.258 6.109 -10.875 1 97.62 215 SER B O 1
ATOM 4771 N N . VAL B 1 216 ? 9 4.754 -12.664 1 98.19 216 VAL B N 1
ATOM 4772 C CA . VAL B 1 216 ? 8.797 3.59 -11.812 1 98.19 216 VAL B CA 1
ATOM 4773 C C . VAL B 1 216 ? 10.062 2.736 -11.789 1 98.19 216 VAL B C 1
ATOM 4775 O O . VAL B 1 216 ? 10.047 1.607 -11.289 1 98.19 216 VAL B O 1
ATOM 4778 N N . SER B 1 217 ? 11.18 3.207 -12.297 1 97.12 217 SER B N 1
ATOM 4779 C CA . SER B 1 217 ? 12.375 2.408 -12.531 1 97.12 217 SER B CA 1
ATOM 4780 C C . SER B 1 217 ? 13 1.946 -11.219 1 97.12 217 SER B C 1
ATOM 4782 O O . SER B 1 217 ? 13.695 0.928 -11.172 1 97.12 217 SER B O 1
ATOM 4784 N N . ARG B 1 218 ? 12.727 2.654 -10.109 1 96.69 218 ARG B N 1
ATOM 4785 C CA . ARG B 1 218 ? 13.422 2.334 -8.867 1 96.69 218 ARG B CA 1
ATOM 4786 C C . ARG B 1 218 ? 12.508 1.577 -7.91 1 96.69 218 ARG B C 1
ATOM 4788 O O . ARG B 1 218 ? 12.969 1.052 -6.891 1 96.69 218 ARG B O 1
ATOM 4795 N N . VAL B 1 219 ? 11.242 1.514 -8.195 1 97.69 219 VAL B N 1
ATOM 4796 C CA . VAL B 1 219 ? 10.305 0.746 -7.383 1 97.69 219 VAL B CA 1
ATOM 4797 C C . VAL B 1 219 ? 10.453 -0.744 -7.688 1 97.69 219 VAL B C 1
ATOM 4799 O O . VAL B 1 219 ? 10.773 -1.125 -8.812 1 97.69 219 VAL B O 1
ATOM 4802 N N . TYR B 1 220 ? 10.312 -1.599 -6.684 1 97.31 220 TYR B N 1
ATOM 4803 C CA . TYR B 1 220 ? 10.32 -3.047 -6.867 1 97.31 220 TYR B CA 1
ATOM 4804 C C . TYR B 1 220 ? 8.977 -3.531 -7.402 1 97.31 220 TYR B C 1
ATOM 4806 O O . TYR B 1 220 ? 8.008 -3.648 -6.645 1 97.31 220 TYR B O 1
ATOM 4814 N N . LYS B 1 221 ? 8.906 -3.848 -8.641 1 97.31 221 LYS B N 1
ATOM 4815 C CA . LYS B 1 221 ? 7.652 -4.109 -9.336 1 97.31 221 LYS B CA 1
ATOM 4816 C C . LYS B 1 221 ? 6.906 -5.281 -8.695 1 97.31 221 LYS B C 1
ATOM 4818 O O . LYS B 1 221 ? 5.672 -5.328 -8.727 1 97.31 221 LYS B O 1
ATOM 4823 N N . GLU B 1 222 ? 7.598 -6.246 -8.094 1 96.88 222 GLU B N 1
ATOM 4824 C CA . GLU B 1 222 ? 6.98 -7.441 -7.527 1 96.88 222 GLU B CA 1
ATOM 4825 C C . GLU B 1 222 ? 6.301 -7.129 -6.199 1 96.88 222 GLU B C 1
ATOM 4827 O O . GLU B 1 222 ? 5.488 -7.918 -5.711 1 96.88 222 GLU B O 1
ATOM 4832 N N . LEU B 1 223 ? 6.598 -6.051 -5.617 1 98 223 LEU B N 1
ATOM 4833 C CA . LEU B 1 223 ? 6.016 -5.496 -4.398 1 98 223 LEU B CA 1
ATOM 4834 C C . LEU B 1 223 ? 6.285 -4 -4.297 1 98 223 LEU B C 1
ATOM 4836 O O . LEU B 1 223 ? 7.301 -3.584 -3.732 1 98 223 LEU B O 1
ATOM 4840 N N . VAL B 1 224 ? 5.395 -3.18 -4.66 1 98.31 224 VAL B N 1
ATOM 4841 C CA . VAL B 1 224 ? 5.664 -1.771 -4.926 1 98.31 224 VAL B CA 1
ATOM 4842 C C . VAL B 1 224 ? 5.867 -1.023 -3.611 1 98.31 224 VAL B C 1
ATOM 4844 O O . VAL B 1 224 ? 6.309 0.128 -3.605 1 98.31 224 VAL B O 1
ATOM 4847 N N . LEU B 1 225 ? 5.574 -1.642 -2.461 1 97.44 225 LEU B N 1
ATOM 4848 C CA . LEU B 1 225 ? 5.875 -1.051 -1.161 1 97.44 225 LEU B CA 1
ATOM 4849 C C . LEU B 1 225 ? 7.379 -1.01 -0.917 1 97.44 225 LEU B C 1
ATOM 4851 O O . LEU B 1 225 ? 7.848 -0.317 -0.011 1 97.44 225 LEU B O 1
ATOM 4855 N N . GLU B 1 226 ? 8.164 -1.72 -1.731 1 96.5 226 GLU B N 1
ATOM 4856 C CA . GLU B 1 226 ? 9.617 -1.795 -1.622 1 96.5 226 GLU B CA 1
ATOM 4857 C C . GLU B 1 226 ? 10.297 -1.147 -2.826 1 96.5 226 GLU B C 1
ATOM 4859 O O . GLU B 1 226 ? 9.625 -0.756 -3.785 1 96.5 226 GLU B O 1
ATOM 4864 N N . SER B 1 227 ? 11.602 -0.984 -2.711 1 96.88 227 SER B N 1
ATOM 4865 C CA . SER B 1 227 ? 12.422 -0.456 -3.791 1 96.88 227 SER B CA 1
ATOM 4866 C C . SER B 1 227 ? 13.422 -1.497 -4.281 1 96.88 227 SER B C 1
ATOM 4868 O O . SER B 1 227 ? 13.695 -2.479 -3.588 1 96.88 227 SER B O 1
ATOM 4870 N N . ASN B 1 228 ? 13.852 -1.25 -5.504 1 95.38 228 ASN B N 1
ATOM 4871 C CA . ASN B 1 228 ? 15 -2.047 -5.93 1 95.38 228 ASN B CA 1
ATOM 4872 C C . ASN B 1 228 ? 16.188 -1.873 -4.988 1 95.38 228 ASN B C 1
ATOM 4874 O O . ASN B 1 228 ? 16.375 -0.794 -4.426 1 95.38 228 ASN B O 1
ATOM 4878 N N . CYS B 1 229 ? 16.828 -2.908 -4.727 1 93.19 229 CYS B N 1
ATOM 4879 C CA . CYS B 1 229 ? 17.984 -2.855 -3.838 1 93.19 229 CYS B CA 1
ATOM 4880 C C . CYS B 1 229 ? 19.094 -3.764 -4.34 1 93.19 229 CYS B C 1
ATOM 4882 O O . CYS B 1 229 ? 18.906 -4.512 -5.301 1 93.19 229 CYS B O 1
ATOM 4884 N N . ASP B 1 230 ? 20.234 -3.562 -3.812 1 90.25 230 ASP B N 1
ATOM 4885 C CA . ASP B 1 230 ? 21.391 -4.375 -4.18 1 90.25 230 ASP B CA 1
ATOM 4886 C C . ASP B 1 230 ? 21.234 -5.812 -3.682 1 90.25 230 ASP B C 1
ATOM 4888 O O . ASP B 1 230 ? 21.406 -6.082 -2.49 1 90.25 230 ASP B O 1
ATOM 4892 N N . LYS B 1 231 ? 21.062 -6.691 -4.52 1 88.75 231 LYS B N 1
ATOM 4893 C CA . LYS B 1 231 ? 20.75 -8.078 -4.199 1 88.75 231 LYS B CA 1
ATOM 4894 C C . LYS B 1 231 ? 21.906 -8.766 -3.494 1 88.75 231 LYS B C 1
ATOM 4896 O O . LYS B 1 231 ? 21.75 -9.844 -2.924 1 88.75 231 LYS B O 1
ATOM 4901 N N . THR B 1 232 ? 23.062 -8.148 -3.557 1 88.12 232 THR B N 1
ATOM 4902 C CA . THR B 1 232 ? 24.219 -8.742 -2.914 1 88.12 232 THR B CA 1
ATOM 4903 C C . THR B 1 232 ? 24.297 -8.328 -1.446 1 88.12 232 THR B C 1
ATOM 4905 O O . THR B 1 232 ? 25.062 -8.914 -0.671 1 88.12 232 THR B O 1
ATOM 4908 N N . SER B 1 233 ? 23.469 -7.352 -1.051 1 88.88 233 SER B N 1
ATOM 4909 C CA . SER B 1 233 ? 23.453 -6.891 0.333 1 88.88 233 SER B CA 1
ATOM 4910 C C . SER B 1 233 ? 22.484 -7.707 1.181 1 88.88 233 SER B C 1
ATOM 4912 O O . SER B 1 233 ? 21.328 -7.887 0.81 1 88.88 233 SER B O 1
ATOM 4914 N N . PRO B 1 234 ? 22.922 -8.156 2.338 1 88.81 234 PRO B N 1
ATOM 4915 C CA . PRO B 1 234 ? 22.031 -8.922 3.219 1 88.81 234 PRO B CA 1
ATOM 4916 C C . PRO B 1 234 ? 20.844 -8.102 3.697 1 88.81 234 PRO B C 1
ATOM 4918 O O . PRO B 1 234 ? 19.875 -8.672 4.219 1 88.81 234 PRO B O 1
ATOM 4921 N N . ASP B 1 235 ? 20.891 -6.797 3.52 1 86.81 235 ASP B N 1
ATOM 4922 C CA . ASP B 1 235 ? 19.781 -5.938 3.949 1 86.81 235 ASP B CA 1
ATOM 4923 C C . ASP B 1 235 ? 18.703 -5.867 2.885 1 86.81 235 ASP B C 1
ATOM 4925 O O . ASP B 1 235 ? 17.594 -5.363 3.143 1 86.81 235 ASP B O 1
ATOM 4929 N N . CYS B 1 236 ? 19.031 -6.43 1.752 1 91.25 236 CYS B N 1
ATOM 4930 C CA . CYS B 1 236 ? 18.062 -6.438 0.656 1 91.25 236 CYS B CA 1
ATOM 4931 C C . CYS B 1 236 ? 17.172 -7.672 0.724 1 91.25 236 CYS B C 1
ATOM 4933 O O . CYS B 1 236 ? 17.656 -8.781 0.938 1 91.25 236 CYS B O 1
ATOM 4935 N N . TYR B 1 237 ? 15.859 -7.512 0.523 1 88.19 237 TYR B N 1
ATOM 4936 C CA . TYR B 1 237 ? 14.906 -8.609 0.527 1 88.19 237 TYR B CA 1
ATOM 4937 C C . TYR B 1 237 ? 15.234 -9.633 -0.558 1 88.19 237 TYR B C 1
ATOM 4939 O O . TYR B 1 237 ? 14.977 -10.82 -0.4 1 88.19 237 TYR B O 1
ATOM 4947 N N . MET B 1 238 ? 15.906 -9.242 -1.579 1 90.62 238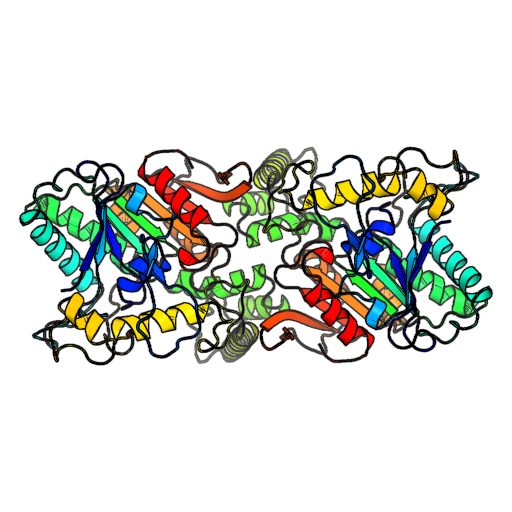 MET B N 1
ATOM 4948 C CA . MET B 1 238 ? 16.219 -10.117 -2.711 1 90.62 238 MET B CA 1
ATOM 4949 C C . MET B 1 238 ? 17.484 -10.906 -2.459 1 90.62 238 MET B C 1
ATOM 4951 O O . MET B 1 238 ? 17.797 -11.852 -3.186 1 90.62 238 MET B O 1
ATOM 4955 N N . TYR B 1 239 ? 18.203 -10.602 -1.35 1 93.12 239 TYR B N 1
ATOM 4956 C CA . TYR B 1 239 ? 19.422 -11.32 -1.002 1 93.12 239 TYR B CA 1
ATOM 4957 C C . TYR B 1 239 ? 19.141 -12.805 -0.824 1 93.12 239 TYR B C 1
ATOM 4959 O O . TYR B 1 239 ? 19.984 -13.641 -1.162 1 93.12 239 TYR B O 1
ATOM 4967 N N . ARG B 1 240 ? 17.984 -13.102 -0.364 1 91.75 240 ARG B N 1
ATOM 4968 C CA . ARG B 1 240 ? 17.609 -14.484 -0.092 1 91.75 240 ARG B CA 1
ATOM 4969 C C . ARG B 1 240 ? 17.75 -15.344 -1.347 1 91.75 240 ARG B C 1
ATOM 4971 O O . ARG B 1 240 ? 18.031 -16.531 -1.261 1 91.75 240 ARG B O 1
ATOM 4978 N N . TYR B 1 241 ? 17.531 -14.82 -2.477 1 93.12 241 TYR B N 1
ATOM 4979 C CA . TYR B 1 241 ? 17.609 -15.57 -3.721 1 93.12 241 TYR B CA 1
ATOM 4980 C C . TYR B 1 241 ? 19.031 -16 -4.02 1 93.12 241 TYR B C 1
ATOM 4982 O O . TYR B 1 241 ? 19.266 -17.047 -4.645 1 93.12 241 TYR B O 1
ATOM 4990 N N . SER B 1 242 ? 19.984 -15.18 -3.529 1 93.38 242 SER B N 1
ATOM 4991 C CA . SER B 1 242 ? 21.375 -15.562 -3.721 1 93.38 242 SER B CA 1
ATOM 4992 C C . SER B 1 242 ? 21.734 -16.797 -2.902 1 93.38 242 SER B C 1
ATOM 4994 O O . SER B 1 242 ? 22.578 -17.594 -3.311 1 93.38 242 SER B O 1
ATOM 4996 N N . LEU B 1 243 ? 21.062 -16.953 -1.836 1 94.5 243 LEU B N 1
ATOM 4997 C CA . LEU B 1 243 ? 21.328 -18.094 -0.969 1 94.5 243 LEU B CA 1
ATOM 4998 C C . LEU B 1 243 ? 20.969 -19.406 -1.666 1 94.5 243 LEU B C 1
ATOM 5000 O O . LEU B 1 243 ? 21.656 -20.406 -1.505 1 94.5 243 LEU B O 1
ATOM 5004 N N . SER B 1 244 ? 19.906 -19.391 -2.424 1 94.44 244 SER B N 1
ATOM 5005 C CA . SER B 1 244 ? 19.562 -20.594 -3.158 1 94.44 244 SER B CA 1
ATOM 5006 C C . SER B 1 244 ? 20.594 -20.922 -4.227 1 94.44 244 SER B C 1
ATOM 5008 O O . SER B 1 244 ? 20.859 -22.094 -4.516 1 94.44 244 SER B O 1
ATOM 5010 N N . GLU B 1 245 ? 21.125 -19.891 -4.809 1 93.81 245 GLU B N 1
ATOM 5011 C CA . GLU B 1 245 ? 22.172 -20.109 -5.812 1 93.81 245 GLU B CA 1
ATOM 5012 C C . GLU B 1 245 ? 23.406 -20.734 -5.191 1 93.81 245 GLU B C 1
ATOM 5014 O O . GLU B 1 245 ? 23.969 -21.703 -5.734 1 93.81 245 GLU B O 1
ATOM 5019 N N . TYR B 1 246 ? 23.828 -20.172 -4.02 1 95 246 TYR B N 1
ATOM 5020 C CA . TYR B 1 246 ? 24.969 -20.75 -3.32 1 95 246 TYR B CA 1
ATOM 5021 C C . TYR B 1 246 ? 24.672 -22.188 -2.918 1 95 246 TYR B C 1
ATOM 5023 O O . TYR B 1 246 ? 25.531 -23.062 -3.068 1 95 246 TYR B O 1
ATOM 5031 N N . TRP B 1 247 ? 23.516 -22.406 -2.453 1 96.44 247 TRP B N 1
ATOM 5032 C CA . TRP B 1 247 ? 23.094 -23.719 -1.974 1 96.44 247 TRP B CA 1
ATOM 5033 C C . TRP B 1 247 ? 23.078 -24.719 -3.115 1 96.44 247 TRP B C 1
ATOM 5035 O O . TRP B 1 247 ? 23.672 -25.797 -3.014 1 96.44 247 TRP B O 1
ATOM 5045 N N . ALA B 1 248 ? 22.453 -24.406 -4.211 1 94.81 248 ALA B N 1
ATOM 5046 C CA . ALA B 1 248 ? 22.219 -25.328 -5.316 1 94.81 248 ALA B CA 1
ATOM 5047 C C . ALA B 1 248 ? 23.5 -25.594 -6.09 1 94.81 248 ALA B C 1
ATOM 5049 O O . ALA B 1 248 ? 23.609 -26.609 -6.789 1 94.81 248 ALA B O 1
ATOM 5050 N N . ASN B 1 249 ? 24.469 -24.719 -5.988 1 94.94 249 ASN B N 1
ATOM 5051 C CA . ASN B 1 249 ? 25.719 -24.891 -6.719 1 94.94 249 ASN B CA 1
ATOM 5052 C C . ASN B 1 249 ? 26.766 -25.594 -5.859 1 94.94 249 ASN B C 1
ATOM 5054 O O . ASN B 1 249 ? 27.891 -25.828 -6.32 1 94.94 249 ASN B O 1
ATOM 5058 N N . SER B 1 250 ? 26.438 -25.844 -4.688 1 95.25 250 SER B N 1
ATOM 5059 C CA . SER B 1 250 ? 27.344 -26.594 -3.82 1 95.25 250 SER B CA 1
ATOM 5060 C C . SER B 1 250 ? 27.453 -28.047 -4.27 1 95.25 250 SER B C 1
ATOM 5062 O O . SER B 1 250 ? 26.453 -28.703 -4.547 1 95.25 250 SER B O 1
ATOM 5064 N N . GLU B 1 251 ? 28.672 -28.594 -4.191 1 93.75 251 GLU B N 1
ATOM 5065 C CA . GLU B 1 251 ? 28.906 -29.969 -4.613 1 93.75 251 GLU B CA 1
ATOM 5066 C C . GLU B 1 251 ? 28.234 -30.953 -3.672 1 93.75 251 GLU B C 1
ATOM 5068 O O . GLU B 1 251 ? 27.688 -31.969 -4.113 1 93.75 251 GLU B O 1
ATOM 5073 N N . SER B 1 252 ? 28.328 -30.641 -2.449 1 94.94 252 SER B N 1
ATOM 5074 C CA . SER B 1 252 ? 27.719 -31.531 -1.465 1 94.94 252 SER B CA 1
ATOM 5075 C C . SER B 1 252 ? 26.203 -31.625 -1.656 1 94.94 252 SER B C 1
ATOM 5077 O O . SER B 1 252 ? 25.609 -32.688 -1.53 1 94.94 252 SER B O 1
ATOM 5079 N N . VAL B 1 253 ? 25.594 -30.469 -1.971 1 94.88 253 VAL B N 1
ATOM 5080 C CA . VAL B 1 253 ? 24.141 -30.438 -2.184 1 94.88 253 VAL B CA 1
ATOM 5081 C C . VAL B 1 253 ? 23.797 -31.203 -3.455 1 94.88 253 VAL B C 1
ATOM 5083 O O . VAL B 1 253 ? 22.859 -32 -3.459 1 94.88 253 VAL B O 1
ATOM 5086 N N . ARG B 1 254 ? 24.484 -30.969 -4.496 1 93.69 254 ARG B N 1
ATOM 5087 C CA . ARG B 1 254 ? 24.234 -31.656 -5.766 1 93.69 254 ARG B CA 1
ATOM 5088 C C . ARG B 1 254 ? 24.391 -33.156 -5.629 1 93.69 254 ARG B C 1
ATOM 5090 O O . ARG B 1 254 ? 23.625 -33.938 -6.211 1 93.69 254 ARG B O 1
ATOM 5097 N N . SER B 1 255 ? 25.359 -33.531 -4.844 1 93.69 255 SER B N 1
ATOM 5098 C CA . SER B 1 255 ? 25.547 -34.938 -4.582 1 93.69 255 SER B CA 1
ATOM 5099 C C . SER B 1 255 ? 24.391 -35.531 -3.785 1 93.69 255 SER B C 1
ATOM 5101 O O . SER B 1 255 ? 23.906 -36.625 -4.094 1 93.69 255 SER B O 1
ATOM 5103 N N . ALA B 1 256 ? 23.969 -34.781 -2.809 1 92.75 256 ALA B N 1
ATOM 5104 C CA . ALA B 1 256 ? 22.875 -35.219 -1.956 1 92.75 256 ALA B CA 1
ATOM 5105 C C . ALA B 1 256 ? 21.578 -35.344 -2.746 1 92.75 256 ALA B C 1
ATOM 5107 O O . ALA B 1 256 ? 20.75 -36.219 -2.48 1 92.75 256 ALA B O 1
ATOM 5108 N N . LEU B 1 257 ? 21.359 -34.469 -3.734 1 90.81 257 LEU B N 1
ATOM 5109 C CA . LEU B 1 257 ? 20.141 -34.469 -4.531 1 90.81 257 LEU B CA 1
ATOM 5110 C C . LEU B 1 257 ? 20.25 -35.406 -5.723 1 90.81 257 LEU B C 1
ATOM 5112 O O . LEU B 1 257 ? 19.312 -35.531 -6.504 1 90.81 257 LEU B O 1
ATOM 5116 N N . LYS B 1 258 ? 21.438 -35.969 -5.895 1 88.69 258 LYS B N 1
ATOM 5117 C CA . LYS B 1 258 ? 21.719 -36.938 -6.965 1 88.69 258 LYS B CA 1
ATOM 5118 C C . LYS B 1 258 ? 21.578 -36.281 -8.336 1 88.69 258 LYS B C 1
ATOM 5120 O O . LYS B 1 258 ? 20.984 -36.844 -9.25 1 88.69 258 LYS B O 1
ATOM 5125 N N . VAL B 1 259 ? 22.094 -35.062 -8.336 1 87.19 259 VAL B N 1
ATOM 5126 C CA . VAL B 1 259 ? 22.172 -34.375 -9.625 1 87.19 259 VAL B CA 1
ATOM 5127 C C . VAL B 1 259 ? 23.203 -35.062 -10.508 1 87.19 259 VAL B C 1
ATOM 5129 O O . VAL B 1 259 ? 24.328 -35.312 -10.078 1 87.19 259 VAL B O 1
ATOM 5132 N N . ALA B 1 260 ? 22.781 -35.344 -11.711 1 83.19 260 ALA B N 1
ATOM 5133 C CA . ALA B 1 260 ? 23.703 -36.062 -12.617 1 83.19 260 ALA B CA 1
ATOM 5134 C C . ALA B 1 260 ? 24.891 -35.156 -12.969 1 83.19 260 ALA B C 1
ATOM 5136 O O . ALA B 1 260 ? 24.734 -34.062 -13.5 1 83.19 260 ALA B O 1
ATOM 5137 N N . LYS B 1 261 ? 26.078 -35.688 -12.703 1 85.12 261 LYS B N 1
ATOM 5138 C CA . LYS B 1 261 ? 27.297 -34.938 -12.945 1 85.12 261 LYS B CA 1
ATOM 5139 C C . LYS B 1 261 ? 27.453 -34.594 -14.422 1 85.12 261 LYS B C 1
ATOM 5141 O O . LYS B 1 261 ? 27.172 -35.406 -15.289 1 85.12 261 LYS B O 1
ATOM 5146 N N . GLY B 1 262 ? 27.844 -33.375 -14.688 1 81.44 262 GLY B N 1
ATOM 5147 C CA . GLY B 1 262 ? 28.156 -32.938 -16.047 1 81.44 262 GLY B CA 1
ATOM 5148 C C . GLY B 1 262 ? 26.938 -32.5 -16.828 1 81.44 262 GLY B C 1
ATOM 5149 O O . GLY B 1 262 ? 27.047 -32.062 -17.984 1 81.44 262 GLY B O 1
ATOM 5150 N N . THR B 1 263 ? 25.75 -32.594 -16.25 1 80.25 263 THR B N 1
ATOM 5151 C CA . THR B 1 263 ? 24.516 -32.312 -16.984 1 80.25 263 THR B CA 1
ATOM 5152 C C . THR B 1 263 ? 24.141 -30.828 -16.828 1 80.25 263 THR B C 1
ATOM 5154 O O . THR B 1 263 ? 23.469 -30.266 -17.688 1 80.25 263 THR B O 1
ATOM 5157 N N . LYS B 1 264 ? 24.516 -30.328 -15.695 1 83 264 LYS B N 1
ATOM 5158 C CA . LYS B 1 264 ? 24.141 -28.953 -15.422 1 83 264 LYS B CA 1
ATOM 5159 C C . LYS B 1 264 ? 25.344 -28.125 -14.984 1 83 264 LYS B C 1
ATOM 5161 O O . LYS B 1 264 ? 26.141 -28.578 -14.156 1 83 264 LYS B O 1
ATOM 5166 N N . GLY B 1 265 ? 25.469 -27.016 -15.703 1 86.19 265 GLY B N 1
ATOM 5167 C CA . GLY B 1 265 ? 26.484 -26.078 -15.25 1 86.19 265 GLY B CA 1
ATOM 5168 C C . GLY B 1 265 ? 26.062 -25.297 -14.023 1 86.19 265 GLY B C 1
ATOM 5169 O O . GLY B 1 265 ? 25.578 -25.875 -13.047 1 86.19 265 GLY B O 1
ATOM 5170 N N . LYS B 1 266 ? 26.312 -24.062 -14.102 1 88.94 266 LYS B N 1
ATOM 5171 C CA . LYS B 1 266 ? 25.938 -23.203 -12.984 1 88.94 266 LYS B CA 1
ATOM 5172 C C . LYS B 1 266 ? 24.406 -23.109 -12.844 1 88.94 266 LYS B C 1
ATOM 5174 O O . LYS B 1 266 ? 23.703 -22.875 -13.828 1 88.94 266 LYS B O 1
ATOM 5179 N N . TRP B 1 267 ? 24 -23.453 -11.68 1 90.88 267 TRP B N 1
ATOM 5180 C CA . TRP B 1 267 ? 22.578 -23.359 -11.383 1 90.88 267 TRP B CA 1
ATOM 5181 C C . TRP B 1 267 ? 22.141 -21.906 -11.219 1 90.88 267 TRP B C 1
ATOM 5183 O O . TRP B 1 267 ? 22.828 -21.109 -10.586 1 90.88 267 TRP B O 1
ATOM 5193 N N . GLU B 1 268 ? 20.984 -21.562 -11.828 1 90.31 268 GLU B N 1
ATOM 5194 C CA . GLU B 1 268 ? 20.312 -20.281 -11.641 1 90.31 268 GLU B CA 1
ATOM 5195 C C . GLU B 1 268 ? 18.844 -20.484 -11.258 1 90.31 268 GLU B C 1
ATOM 5197 O O . GLU B 1 268 ? 18.188 -21.391 -11.75 1 90.31 268 GLU B O 1
ATOM 5202 N N . ARG B 1 269 ? 18.406 -19.594 -10.406 1 91 269 ARG B N 1
ATOM 5203 C CA . ARG B 1 269 ? 17.031 -19.719 -9.93 1 91 269 ARG B CA 1
ATOM 5204 C C . ARG B 1 269 ? 16.031 -19.656 -11.086 1 91 269 ARG B C 1
ATOM 5206 O O . ARG B 1 269 ? 15.133 -20.5 -11.188 1 91 269 ARG B O 1
ATOM 5213 N N . CYS B 1 270 ? 16.219 -18.609 -11.906 1 88.81 270 CYS B N 1
ATOM 5214 C CA . CYS B 1 270 ? 15.414 -18.469 -13.117 1 88.81 270 CYS B CA 1
ATOM 5215 C C . CYS B 1 270 ? 16.312 -18.359 -14.352 1 88.81 270 CYS B C 1
ATOM 5217 O O . CYS B 1 270 ? 17 -17.344 -14.531 1 88.81 270 CYS B O 1
ATOM 5219 N N . ASP B 1 271 ? 16.359 -19.359 -15.102 1 80.94 271 ASP B N 1
ATOM 5220 C CA . ASP B 1 271 ? 17.25 -19.438 -16.25 1 80.94 271 ASP B CA 1
ATOM 5221 C C . ASP B 1 271 ? 16.5 -19.234 -17.562 1 80.94 271 ASP B C 1
ATOM 5223 O O . ASP B 1 271 ? 16.594 -20.047 -18.484 1 80.94 271 ASP B O 1
ATOM 5227 N N . SER B 1 272 ? 15.805 -18.203 -17.609 1 72.81 272 SER B N 1
ATOM 5228 C CA . SER B 1 272 ? 14.961 -17.953 -18.781 1 72.81 272 SER B CA 1
ATOM 5229 C C . SER B 1 272 ? 15.805 -17.734 -20.031 1 72.81 272 SER B C 1
ATOM 5231 O O . SER B 1 272 ? 15.359 -18.016 -21.156 1 72.81 272 SER B O 1
ATOM 5233 N N . ALA B 1 273 ? 16.953 -17.312 -19.891 1 64.81 273 ALA B N 1
ATOM 5234 C CA . ALA B 1 273 ? 17.812 -16.984 -21.016 1 64.81 273 ALA B CA 1
ATOM 5235 C C . ALA B 1 273 ? 18.328 -18.25 -21.703 1 64.81 273 ALA B C 1
ATOM 5237 O O . ALA B 1 273 ? 18.5 -18.281 -22.922 1 64.81 273 ALA B O 1
ATOM 5238 N N . ASN B 1 274 ? 18.391 -19.172 -20.922 1 68.38 274 ASN B N 1
ATOM 5239 C CA . ASN B 1 274 ? 19 -20.375 -21.469 1 68.38 274 ASN B CA 1
ATOM 5240 C C . ASN B 1 274 ? 17.938 -21.406 -21.859 1 68.38 274 ASN B C 1
ATOM 5242 O O . ASN B 1 274 ? 18.188 -22.25 -22.734 1 68.38 274 ASN B O 1
ATOM 5246 N N . VAL B 1 275 ? 16.891 -21.469 -21.234 1 73.06 275 VAL B N 1
ATOM 5247 C CA . VAL B 1 275 ? 15.867 -22.469 -21.5 1 73.06 275 VAL B CA 1
ATOM 5248 C C . VAL B 1 275 ? 15.016 -22.031 -22.688 1 73.06 275 VAL B C 1
ATOM 5250 O O . VAL B 1 275 ? 14.492 -22.875 -23.422 1 73.06 275 VAL B O 1
ATOM 5253 N N . HIS B 1 276 ? 15.203 -20.984 -23.391 1 75.44 276 HIS B N 1
ATOM 5254 C CA . HIS B 1 276 ? 14.508 -20.422 -24.547 1 75.44 276 HIS B CA 1
ATOM 5255 C C . HIS B 1 276 ? 13.156 -21.094 -24.75 1 75.44 276 HIS B C 1
ATOM 5257 O O . HIS B 1 276 ? 12.922 -21.719 -25.781 1 75.44 276 HIS B O 1
ATOM 5263 N N . CYS B 1 277 ? 12.25 -21.141 -23.906 1 81.38 277 CYS B N 1
ATOM 5264 C CA . CYS B 1 277 ? 10.898 -21.703 -24 1 81.38 277 CYS B CA 1
ATOM 5265 C C . CYS B 1 277 ? 10.031 -20.875 -24.953 1 81.38 277 CYS B C 1
ATOM 5267 O O . CYS B 1 277 ? 9.898 -19.656 -24.781 1 81.38 277 CYS B O 1
ATOM 5269 N N . ILE B 1 278 ? 9.57 -21.625 -26.031 1 87.5 278 ILE B N 1
ATOM 5270 C CA . ILE B 1 278 ? 8.641 -20.938 -26.938 1 87.5 278 ILE B CA 1
ATOM 5271 C C . ILE B 1 278 ? 7.324 -20.672 -26.219 1 87.5 278 ILE B C 1
ATOM 5273 O O . ILE B 1 278 ? 6.68 -21.594 -25.719 1 87.5 278 ILE B O 1
ATOM 5277 N N . GLN B 1 279 ? 6.945 -19.469 -26.125 1 90.19 279 GLN B N 1
ATOM 5278 C CA . GLN B 1 279 ? 5.723 -19.062 -25.438 1 90.19 279 GLN B CA 1
ATOM 5279 C C . GLN B 1 279 ? 4.527 -19.094 -26.391 1 90.19 279 GLN B C 1
ATOM 5281 O O . GLN B 1 279 ? 3.949 -18.047 -26.688 1 90.19 279 GLN B O 1
ATOM 5286 N N . ASP B 1 280 ? 4.07 -20.297 -26.719 1 93.75 280 ASP B N 1
ATOM 5287 C CA . ASP B 1 280 ? 3.111 -20.469 -27.797 1 93.75 280 ASP B CA 1
ATOM 5288 C C . ASP B 1 280 ? 1.676 -20.344 -27.297 1 93.75 280 ASP B C 1
ATOM 5290 O O . ASP B 1 280 ? 0.731 -20.328 -28.094 1 93.75 280 ASP B O 1
ATOM 5294 N N . ILE B 1 281 ? 1.383 -20.25 -26.031 1 94.44 281 ILE B N 1
ATOM 5295 C CA . ILE B 1 281 ? 0.067 -19.891 -25.5 1 94.44 281 ILE B CA 1
ATOM 5296 C C . ILE B 1 281 ? -0.04 -18.375 -25.344 1 94.44 281 ILE B C 1
ATOM 5298 O O . ILE B 1 281 ? 0.48 -17.812 -24.375 1 94.44 281 ILE B O 1
ATOM 5302 N N . LYS B 1 282 ? -0.679 -17.812 -26.25 1 92.62 282 LYS B N 1
ATOM 5303 C CA . LYS B 1 282 ? -0.794 -16.344 -26.25 1 92.62 282 LYS B CA 1
ATOM 5304 C C . LYS B 1 282 ? -1.759 -15.883 -25.156 1 92.62 282 LYS B C 1
ATOM 5306 O O . LYS B 1 282 ? -1.504 -14.875 -24.484 1 92.62 282 LYS B O 1
ATOM 5311 N N . SER B 1 283 ? -2.838 -16.547 -25.031 1 95.88 283 SER B N 1
ATOM 5312 C CA . SER B 1 283 ? -3.842 -16.281 -24 1 95.88 283 SER B CA 1
ATOM 5313 C C . SER B 1 283 ? -4.355 -17.562 -23.375 1 95.88 283 SER B C 1
ATOM 5315 O O . SER B 1 283 ? -4.602 -18.547 -24.062 1 95.88 283 SER B O 1
ATOM 5317 N N . SER B 1 284 ? -4.418 -17.562 -22.078 1 97.38 284 SER B N 1
ATOM 5318 C CA . SER B 1 284 ? -4.934 -18.75 -21.406 1 97.38 284 SER B CA 1
ATOM 5319 C C . SER B 1 284 ? -6.426 -18.609 -21.125 1 97.38 284 SER B C 1
ATOM 5321 O O . SER B 1 284 ? -7.027 -19.5 -20.516 1 97.38 284 SER B O 1
ATOM 5323 N N . LEU B 1 285 ? -7.094 -17.531 -21.594 1 97.06 285 LEU B N 1
ATOM 5324 C CA . LEU B 1 285 ? -8.5 -17.266 -21.312 1 97.06 285 LEU B CA 1
ATOM 5325 C C . LEU B 1 285 ? -9.383 -18.375 -21.859 1 97.06 285 LEU B C 1
ATOM 5327 O O . LEU B 1 285 ? -10.289 -18.859 -21.188 1 97.06 285 LEU B O 1
ATOM 5331 N N . PRO B 1 286 ? -9.086 -18.844 -23.109 1 97.19 286 PRO B N 1
ATOM 5332 C CA . PRO B 1 286 ? -9.922 -19.938 -23.594 1 97.19 286 PRO B CA 1
ATOM 5333 C C . PRO B 1 286 ? -9.836 -21.188 -22.719 1 97.19 286 PRO B C 1
ATOM 5335 O O . PRO B 1 286 ? -10.828 -21.891 -22.547 1 97.19 286 PRO B O 1
ATOM 5338 N N . TYR B 1 287 ? -8.656 -21.469 -22.188 1 98.19 287 TYR B N 1
ATOM 5339 C CA . TYR B 1 287 ? -8.5 -22.625 -21.297 1 98.19 287 TYR B CA 1
ATOM 5340 C C . TYR B 1 287 ? -9.297 -22.422 -20.016 1 98.19 287 TYR B C 1
ATOM 5342 O O . TYR B 1 287 ? -9.922 -23.375 -19.516 1 98.19 287 TYR B O 1
ATOM 5350 N N . HIS B 1 288 ? -9.273 -21.219 -19.453 1 98.25 288 HIS B N 1
ATOM 5351 C CA . HIS B 1 288 ? -10.078 -20.922 -18.266 1 98.25 288 HIS B CA 1
ATOM 5352 C C . HIS B 1 288 ? -11.562 -21.156 -18.547 1 98.25 288 HIS B C 1
ATOM 5354 O O . HIS B 1 288 ? -12.266 -21.719 -17.703 1 98.25 288 HIS B O 1
ATOM 5360 N N . MET B 1 289 ? -11.984 -20.672 -19.703 1 97.69 289 MET B N 1
ATOM 5361 C CA . MET B 1 289 ? -13.383 -20.828 -20.078 1 97.69 289 MET B CA 1
ATOM 5362 C C . MET B 1 289 ? -13.758 -22.297 -20.172 1 97.69 289 MET B C 1
ATOM 5364 O O . MET B 1 289 ? -14.773 -22.719 -19.625 1 97.69 289 MET B O 1
ATOM 5368 N N . ASN B 1 290 ? -12.953 -23.047 -20.828 1 97.75 290 ASN B N 1
ATOM 5369 C CA . ASN B 1 290 ? -13.203 -24.469 -21 1 97.75 290 ASN B CA 1
ATOM 5370 C C . ASN B 1 290 ? -13.227 -25.203 -19.656 1 97.75 290 ASN B C 1
ATOM 5372 O O . ASN B 1 290 ? -14.094 -26.047 -19.406 1 97.75 290 ASN B O 1
ATOM 5376 N N . ASN B 1 291 ? -12.219 -24.891 -18.828 1 98.06 291 ASN B N 1
ATOM 5377 C CA . ASN B 1 291 ? -12.148 -25.516 -17.5 1 98.06 291 ASN B CA 1
ATOM 5378 C C . ASN B 1 291 ? -13.383 -25.188 -16.672 1 98.06 291 ASN B C 1
ATOM 5380 O O . ASN B 1 291 ? -13.852 -26.016 -15.898 1 98.06 291 ASN B O 1
ATOM 5384 N N . SER B 1 292 ? -13.875 -23.969 -16.828 1 96.19 292 SER B N 1
ATOM 5385 C CA . SER B 1 292 ? -15.086 -23.547 -16.141 1 96.19 292 SER B CA 1
ATOM 5386 C C . SER B 1 292 ? -16.297 -24.344 -16.594 1 96.19 292 SER B C 1
ATOM 5388 O O . SER B 1 292 ? -17.109 -24.781 -15.781 1 96.19 292 SER B O 1
ATOM 5390 N N . ILE B 1 293 ? -16.422 -24.547 -17.844 1 95.38 293 ILE B N 1
ATOM 5391 C CA . ILE B 1 293 ? -17.531 -25.281 -18.422 1 95.38 293 ILE B CA 1
ATOM 5392 C C . ILE B 1 293 ? -17.5 -26.734 -17.938 1 95.38 293 ILE B C 1
ATOM 5394 O O . ILE B 1 293 ? -18.562 -27.328 -17.688 1 95.38 293 ILE B O 1
ATOM 5398 N N . LYS B 1 294 ? -16.312 -27.281 -17.781 1 96.19 294 LYS B N 1
ATOM 5399 C CA . LYS B 1 294 ? -16.156 -28.656 -17.344 1 96.19 294 LYS B CA 1
ATOM 5400 C C . LYS B 1 294 ? -16.391 -28.797 -15.844 1 96.19 294 LYS B C 1
ATOM 5402 O O . LYS B 1 294 ? -16.453 -29.906 -15.32 1 96.19 294 LYS B O 1
ATOM 5407 N N . GLY B 1 295 ? -16.453 -27.688 -15.156 1 95.81 295 GLY B N 1
ATOM 5408 C CA . GLY B 1 295 ? -16.875 -27.688 -13.766 1 95.81 295 GLY B CA 1
ATOM 5409 C C . GLY B 1 295 ? -15.703 -27.75 -12.797 1 95.81 295 GLY B C 1
ATOM 5410 O O . GLY B 1 295 ? -15.883 -28.062 -11.617 1 95.81 295 GLY B O 1
ATOM 5411 N N . TYR B 1 296 ? -14.477 -27.531 -13.25 1 98.19 296 TYR B N 1
ATOM 5412 C CA . TYR B 1 296 ? -13.312 -27.562 -12.367 1 98.19 296 TYR B CA 1
ATOM 5413 C C . TYR B 1 296 ? -13.273 -26.328 -11.477 1 98.19 296 TYR B C 1
ATOM 5415 O O . TYR B 1 296 ? -13.5 -25.203 -11.945 1 98.19 296 TYR B O 1
ATOM 5423 N N . ARG B 1 297 ? -13.008 -26.562 -10.227 1 97.62 297 ARG B N 1
ATOM 5424 C CA . ARG B 1 297 ? -12.898 -25.5 -9.234 1 97.62 297 ARG B CA 1
ATOM 5425 C C . ARG B 1 297 ? -11.586 -24.734 -9.383 1 97.62 297 ARG B C 1
ATOM 5427 O O . ARG B 1 297 ? -10.562 -25.328 -9.734 1 97.62 297 ARG B O 1
ATOM 5434 N N . SER B 1 298 ? -11.648 -23.359 -9.156 1 98.5 298 SER B N 1
ATOM 5435 C CA . SER B 1 298 ? -10.391 -22.641 -9.281 1 98.5 298 SER B CA 1
ATOM 5436 C C . SER B 1 298 ? -10.273 -21.547 -8.234 1 98.5 298 SER B C 1
ATOM 5438 O O . SER B 1 298 ? -11.289 -20.984 -7.801 1 98.5 298 SER B O 1
ATOM 5440 N N . LEU B 1 299 ? -9.117 -21.266 -7.746 1 98.69 299 LEU B N 1
ATOM 5441 C CA . LEU B 1 299 ? -8.734 -20.156 -6.875 1 98.69 299 LEU B CA 1
ATOM 5442 C C . LEU B 1 299 ? -7.699 -19.266 -7.551 1 98.69 299 LEU B C 1
ATOM 5444 O O . LEU B 1 299 ? -6.617 -19.734 -7.926 1 98.69 299 LEU B O 1
ATOM 5448 N N . ILE B 1 300 ? -8.078 -18.047 -7.781 1 98.75 300 ILE B N 1
ATOM 5449 C CA . ILE B 1 300 ? -7.164 -17.047 -8.328 1 98.75 300 ILE B CA 1
ATOM 5450 C C . ILE B 1 300 ? -6.785 -16.047 -7.23 1 98.75 300 ILE B C 1
ATOM 5452 O O . ILE B 1 300 ? -7.656 -15.469 -6.578 1 98.75 300 ILE B O 1
ATOM 5456 N N . ILE B 1 301 ? -5.531 -15.875 -7.031 1 98.69 301 ILE B N 1
ATOM 5457 C CA . ILE B 1 301 ? -5.031 -15.023 -5.961 1 98.69 301 ILE B CA 1
ATOM 5458 C C . ILE B 1 301 ? -4.242 -13.859 -6.551 1 98.69 301 ILE B C 1
ATOM 5460 O O . ILE B 1 301 ? -3.451 -14.047 -7.48 1 98.69 301 ILE B O 1
ATOM 5464 N N . SER B 1 302 ? -4.414 -12.648 -6.07 1 98.62 302 SER B N 1
ATOM 5465 C CA . SER B 1 302 ? -3.605 -11.492 -6.438 1 98.62 302 SER B CA 1
ATOM 5466 C C . SER B 1 302 ? -3.082 -10.766 -5.203 1 98.62 302 SER B C 1
ATOM 5468 O O . SER B 1 302 ? -3.855 -10.414 -4.309 1 98.62 302 SER B O 1
ATOM 5470 N N . GLY B 1 303 ? -1.734 -10.625 -5.129 1 98.75 303 GLY B N 1
ATOM 5471 C CA . GLY B 1 303 ? -1.271 -9.57 -4.246 1 98.75 303 GLY B CA 1
ATOM 5472 C C . GLY B 1 303 ? -1.662 -8.18 -4.719 1 98.75 303 GLY B C 1
ATOM 5473 O O . GLY B 1 303 ? -1.41 -7.816 -5.867 1 98.75 303 GLY B O 1
ATOM 5474 N N . ASP B 1 304 ? -2.191 -7.371 -3.863 1 98.69 304 ASP B N 1
ATOM 5475 C CA . ASP B 1 304 ? -2.781 -6.117 -4.316 1 98.69 304 ASP B CA 1
ATOM 5476 C C . ASP B 1 304 ? -1.712 -5.043 -4.504 1 98.69 304 ASP B C 1
ATOM 5478 O O . ASP B 1 304 ? -2.006 -3.943 -4.977 1 98.69 304 ASP B O 1
ATOM 5482 N N . HIS B 1 305 ? -0.452 -5.336 -4.199 1 98.75 305 HIS B N 1
ATOM 5483 C CA . HIS B 1 305 ? 0.648 -4.41 -4.445 1 98.75 305 HIS B CA 1
ATOM 5484 C C . HIS B 1 305 ? 1.661 -5.004 -5.418 1 98.75 305 HIS B C 1
ATOM 5486 O O . HIS B 1 305 ? 2.857 -4.715 -5.328 1 98.75 305 HIS B O 1
ATOM 5492 N N . ASP B 1 306 ? 1.223 -5.824 -6.297 1 98.56 306 ASP B N 1
ATOM 5493 C CA . ASP B 1 306 ? 2.002 -6.402 -7.391 1 98.56 306 ASP B CA 1
ATOM 5494 C C . ASP B 1 306 ? 1.849 -5.574 -8.664 1 98.56 306 ASP B C 1
ATOM 5496 O O . ASP B 1 306 ? 0.758 -5.5 -9.234 1 98.56 306 ASP B O 1
ATOM 5500 N N . MET B 1 307 ? 2.906 -5.062 -9.164 1 98.31 307 MET B N 1
ATOM 5501 C CA . MET B 1 307 ? 2.824 -4.293 -10.406 1 98.31 307 MET B CA 1
ATOM 5502 C C . MET B 1 307 ? 3.221 -5.148 -11.602 1 98.31 307 MET B C 1
ATOM 5504 O O . MET B 1 307 ? 2.969 -4.773 -12.75 1 98.31 307 MET B O 1
ATOM 5508 N N . THR B 1 308 ? 3.834 -6.293 -11.375 1 97.19 308 THR B N 1
ATOM 5509 C CA . THR B 1 308 ? 4.172 -7.203 -12.461 1 97.19 308 THR B CA 1
ATOM 5510 C C . THR B 1 308 ? 2.908 -7.715 -13.148 1 97.19 308 THR B C 1
ATOM 5512 O O . THR B 1 308 ? 2.793 -7.656 -14.375 1 97.19 308 THR B O 1
ATOM 5515 N N . ILE B 1 309 ? 2.016 -8.211 -12.375 1 97.94 309 ILE B N 1
ATOM 5516 C CA . ILE B 1 309 ? 0.669 -8.586 -12.797 1 97.94 309 ILE B CA 1
ATOM 5517 C C . ILE B 1 309 ? -0.356 -7.965 -11.852 1 97.94 309 ILE B C 1
ATOM 5519 O O . ILE B 1 309 ? -0.815 -8.617 -10.906 1 97.94 309 ILE B O 1
ATOM 5523 N N . PRO B 1 310 ? -0.773 -6.762 -12.164 1 97.94 310 PRO B N 1
ATOM 5524 C CA . PRO B 1 310 ? -1.649 -6.035 -11.234 1 97.94 310 PRO B CA 1
ATOM 5525 C C . PRO B 1 310 ? -3.01 -6.707 -11.062 1 97.94 310 PRO B C 1
ATOM 5527 O O . PRO B 1 310 ? -3.535 -7.297 -12.016 1 97.94 310 PRO B O 1
ATOM 5530 N N . PHE B 1 311 ? -3.582 -6.547 -9.898 1 98.12 311 PHE B N 1
ATOM 5531 C CA . PHE B 1 311 ? -4.898 -7.102 -9.609 1 98.12 311 PHE B CA 1
ATOM 5532 C C . PHE B 1 311 ? -5.938 -6.559 -10.586 1 98.12 311 PHE B C 1
ATOM 5534 O O . PHE B 1 311 ? -6.926 -7.234 -10.883 1 98.12 311 PHE B O 1
ATOM 5541 N N . ILE B 1 312 ? -5.68 -5.34 -11.148 1 97.5 312 ILE B N 1
ATOM 5542 C CA . ILE B 1 312 ? -6.594 -4.73 -12.109 1 97.5 312 ILE B CA 1
ATOM 5543 C C . ILE B 1 312 ? -6.703 -5.613 -13.352 1 97.5 312 ILE B C 1
ATOM 5545 O O . ILE B 1 312 ? -7.801 -5.828 -13.875 1 97.5 312 ILE B O 1
ATOM 5549 N N . GLY B 1 313 ? -5.559 -6.098 -13.805 1 96.44 313 GLY B N 1
ATOM 5550 C CA . GLY B 1 313 ? -5.555 -6.992 -14.953 1 96.44 313 GLY B CA 1
ATOM 5551 C C . GLY B 1 313 ? -6.238 -8.32 -14.672 1 96.44 313 GLY B C 1
ATOM 5552 O O . GLY B 1 313 ? -6.973 -8.836 -15.523 1 96.44 313 GLY B O 1
ATOM 5553 N N . THR B 1 314 ? -6.047 -8.859 -13.508 1 97.31 314 THR B N 1
ATOM 5554 C CA . THR B 1 314 ? -6.68 -10.109 -13.109 1 97.31 314 THR B CA 1
ATOM 5555 C C . THR B 1 314 ? -8.195 -9.961 -13.07 1 97.31 314 THR B C 1
ATOM 5557 O O . THR B 1 314 ? -8.922 -10.812 -13.586 1 97.31 314 THR B O 1
ATOM 5560 N N . GLN B 1 315 ? -8.641 -8.875 -12.477 1 96.38 315 GLN B N 1
ATOM 5561 C CA . GLN B 1 315 ? -10.078 -8.625 -12.422 1 96.38 315 GLN B CA 1
ATOM 5562 C C . GLN B 1 315 ? -10.664 -8.453 -13.82 1 96.38 315 GLN B C 1
ATOM 5564 O O . GLN B 1 315 ? -11.773 -8.922 -14.094 1 96.38 315 GLN B O 1
ATOM 5569 N N . GLU B 1 316 ? -9.914 -7.824 -14.68 1 95.31 316 GLU B N 1
ATOM 5570 C CA . GLU B 1 316 ? -10.391 -7.574 -16.031 1 95.31 316 GLU B CA 1
ATOM 5571 C C . GLU B 1 316 ? -10.625 -8.883 -16.797 1 95.31 316 GLU B C 1
ATOM 5573 O O . GLU B 1 316 ? -11.648 -9.055 -17.453 1 95.31 316 GLU B O 1
ATOM 5578 N N . TRP B 1 317 ? -9.633 -9.789 -16.75 1 95.75 317 TRP B N 1
ATOM 5579 C CA . TRP B 1 317 ? -9.82 -11.008 -17.531 1 95.75 317 TRP B CA 1
ATOM 5580 C C . TRP B 1 317 ? -10.875 -11.906 -16.891 1 95.75 317 TRP B C 1
ATOM 5582 O O . TRP B 1 317 ? -11.625 -12.594 -17.594 1 95.75 317 TRP B O 1
ATOM 5592 N N . ILE B 1 318 ? -10.992 -11.938 -15.531 1 96.62 318 ILE B N 1
ATOM 5593 C CA . ILE B 1 318 ? -12.039 -12.719 -14.883 1 96.62 318 ILE B CA 1
ATOM 5594 C C . ILE B 1 318 ? -13.414 -12.211 -15.312 1 96.62 318 ILE B C 1
ATOM 5596 O O . ILE B 1 318 ? -14.297 -13 -15.664 1 96.62 318 ILE B O 1
ATOM 5600 N N . ARG B 1 319 ? -13.602 -10.914 -15.32 1 94.31 319 ARG B N 1
ATOM 5601 C CA . ARG B 1 319 ? -14.867 -10.312 -15.734 1 94.31 319 ARG B CA 1
ATOM 5602 C C . ARG B 1 319 ? -15.188 -10.656 -17.188 1 94.31 319 ARG B C 1
ATOM 5604 O O . ARG B 1 319 ? -16.359 -10.828 -17.547 1 94.31 319 ARG B O 1
ATOM 5611 N N . SER B 1 320 ? -14.148 -10.742 -17.984 1 94.38 320 SER B N 1
ATOM 5612 C CA . SER B 1 320 ? -14.344 -11.023 -19.406 1 94.38 320 SER B CA 1
ATOM 5613 C C . SER B 1 320 ? -14.922 -12.414 -19.625 1 94.38 320 SER B C 1
ATOM 5615 O O . SER B 1 320 ? -15.453 -12.711 -20.688 1 94.38 320 SER B O 1
ATOM 5617 N N . LEU B 1 321 ? -14.758 -13.312 -18.656 1 95.75 321 LEU B N 1
ATOM 5618 C CA . LEU B 1 321 ? -15.336 -14.641 -18.75 1 95.75 321 LEU B CA 1
ATOM 5619 C C . LEU B 1 321 ? -16.859 -14.578 -18.641 1 95.75 321 LEU B C 1
ATOM 5621 O O . LEU B 1 321 ? -17.562 -15.508 -19.062 1 95.75 321 LEU B O 1
ATOM 5625 N N . ASN B 1 322 ? -17.438 -13.57 -18.016 1 96.12 322 ASN B N 1
ATOM 5626 C CA . ASN B 1 322 ? -18.844 -13.211 -18 1 96.12 322 ASN B CA 1
ATOM 5627 C C . ASN B 1 322 ? -19.672 -14.227 -17.219 1 96.12 322 ASN B C 1
ATOM 5629 O O . ASN B 1 322 ? -20.75 -14.625 -17.656 1 96.12 322 ASN B O 1
ATOM 5633 N N . PHE B 1 323 ? -19.141 -14.734 -16.141 1 97.38 323 PHE B N 1
ATOM 5634 C CA . PHE B 1 323 ? -19.906 -15.547 -15.211 1 97.38 323 PHE B CA 1
ATOM 5635 C C . PHE B 1 323 ? -20.531 -14.688 -14.109 1 97.38 323 PHE B C 1
ATOM 5637 O O . PHE B 1 323 ? -19.938 -13.68 -13.711 1 97.38 323 PHE B O 1
ATOM 5644 N N . SER B 1 324 ? -21.625 -15.102 -13.586 1 97.56 324 SER B N 1
ATOM 5645 C CA . SER B 1 324 ? -22.328 -14.344 -12.555 1 97.56 324 SER B CA 1
ATOM 5646 C C . SER B 1 324 ? -21.594 -14.43 -11.219 1 97.56 324 SER B C 1
ATOM 5648 O O . SER B 1 324 ? -21 -15.461 -10.898 1 97.56 324 SER B O 1
ATOM 5650 N N . ILE B 1 325 ? -21.672 -13.375 -10.5 1 97.56 325 ILE B N 1
ATOM 5651 C CA . ILE B 1 325 ? -21.141 -13.336 -9.148 1 97.56 325 ILE B CA 1
ATOM 5652 C C . ILE B 1 325 ? -22.109 -14 -8.18 1 97.56 325 ILE B C 1
ATOM 5654 O O . ILE B 1 325 ? -23.297 -13.656 -8.156 1 97.56 325 ILE B O 1
ATOM 5658 N N . ILE B 1 326 ? -21.688 -14.93 -7.395 1 96.75 326 ILE B N 1
ATOM 5659 C CA . ILE B 1 326 ? -22.594 -15.609 -6.477 1 96.75 326 ILE B CA 1
ATOM 5660 C C . ILE B 1 326 ? -22.297 -15.18 -5.043 1 96.75 326 ILE B C 1
ATOM 5662 O O . ILE B 1 326 ? -23.172 -15.203 -4.184 1 96.75 326 ILE B O 1
ATOM 5666 N N . GLU B 1 327 ? -21.156 -14.867 -4.73 1 96.75 327 GLU B N 1
ATOM 5667 C CA . GLU B 1 327 ? -20.75 -14.188 -3.5 1 96.75 327 GLU B CA 1
ATOM 5668 C C . GLU B 1 327 ? -20.078 -12.859 -3.799 1 96.75 327 GLU B C 1
ATOM 5670 O O . GLU B 1 327 ? -19 -12.836 -4.418 1 96.75 327 GLU B O 1
ATOM 5675 N N . LYS B 1 328 ? -20.656 -11.836 -3.32 1 96.44 328 LYS B N 1
ATOM 5676 C CA . LYS B 1 328 ? -20.172 -10.5 -3.643 1 96.44 328 LYS B CA 1
ATOM 5677 C C . LYS B 1 328 ? -18.844 -10.203 -2.936 1 96.44 328 LYS B C 1
ATOM 5679 O O . LYS B 1 328 ? -18.5 -10.859 -1.951 1 96.44 328 LYS B O 1
ATOM 5684 N N . TRP B 1 329 ? -18.219 -9.211 -3.51 1 98.12 329 TRP B N 1
ATOM 5685 C CA . TRP B 1 329 ? -16.938 -8.703 -2.99 1 98.12 329 TRP B CA 1
ATOM 5686 C C . TRP B 1 329 ? -17.062 -8.375 -1.508 1 98.12 329 TRP B C 1
ATOM 5688 O O . TRP B 1 329 ? -17.938 -7.602 -1.103 1 98.12 329 TRP B O 1
ATOM 5698 N N . ARG B 1 330 ? -16.234 -8.961 -0.681 1 97.56 330 ARG B N 1
ATOM 5699 C CA . ARG B 1 330 ? -16.219 -8.742 0.761 1 97.56 330 ARG B CA 1
ATOM 5700 C C . ARG B 1 330 ? -14.828 -9.023 1.337 1 97.56 330 ARG B C 1
ATOM 5702 O O . ARG B 1 330 ? -14.031 -9.734 0.726 1 97.56 330 ARG B O 1
ATOM 5709 N N . PRO B 1 331 ? -14.516 -8.484 2.518 1 97.69 331 PRO B N 1
ATOM 5710 C CA . PRO B 1 331 ? -13.234 -8.82 3.137 1 97.69 331 PRO B CA 1
ATOM 5711 C C . PRO B 1 331 ? -13.18 -10.266 3.645 1 97.69 331 PRO B C 1
ATOM 5713 O O . PRO B 1 331 ? -14.195 -10.797 4.105 1 97.69 331 PRO B O 1
ATOM 5716 N N . TRP B 1 332 ? -12.094 -10.938 3.465 1 98.12 332 TRP B N 1
ATOM 5717 C CA . TRP B 1 332 ? -11.805 -12.148 4.23 1 98.12 332 TRP B CA 1
ATOM 5718 C C . TRP B 1 332 ? -10.805 -11.867 5.344 1 98.12 332 TRP B C 1
ATOM 5720 O O . TRP B 1 332 ? -9.914 -11.031 5.188 1 98.12 332 TRP B O 1
ATOM 5730 N N . MET B 1 333 ? -10.984 -12.539 6.484 1 96.62 333 MET B N 1
ATOM 5731 C CA . MET B 1 333 ? -10.375 -12.062 7.723 1 96.62 333 MET B CA 1
ATOM 5732 C C . MET B 1 333 ? -9.445 -13.117 8.305 1 96.62 333 MET B C 1
ATOM 5734 O O . MET B 1 333 ? -9.672 -14.312 8.148 1 96.62 333 MET B O 1
ATOM 5738 N N . ILE B 1 334 ? -8.406 -12.703 8.883 1 95.38 334 ILE B N 1
ATOM 5739 C CA . ILE B 1 334 ? -7.586 -13.5 9.789 1 95.38 334 ILE B CA 1
ATOM 5740 C C . ILE B 1 334 ? -7.566 -12.852 11.172 1 95.38 334 ILE B C 1
ATOM 5742 O O . ILE B 1 334 ? -7.066 -11.734 11.328 1 95.38 334 ILE B O 1
ATOM 5746 N N . GLN B 1 335 ? -8.023 -13.5 12.25 1 89.56 335 GLN B N 1
ATOM 5747 C CA . GLN B 1 335 ? -8.07 -12.969 13.609 1 89.56 335 GLN B CA 1
ATOM 5748 C C . GLN B 1 335 ? -8.602 -11.539 13.633 1 89.56 335 GLN B C 1
ATOM 5750 O O . GLN B 1 335 ? -7.965 -10.648 14.195 1 89.56 335 GLN B O 1
ATOM 5755 N N . ASP B 1 336 ? -9.617 -11.133 12.953 1 89.75 336 ASP B N 1
ATOM 5756 C CA . ASP B 1 336 ? -10.367 -9.883 12.961 1 89.75 336 ASP B CA 1
ATOM 5757 C C . ASP B 1 336 ? -9.648 -8.812 12.141 1 89.75 336 ASP B C 1
ATOM 5759 O O . ASP B 1 336 ? -9.922 -7.617 12.297 1 89.75 336 ASP B O 1
ATOM 5763 N N . LYS B 1 337 ? -8.656 -9.164 11.422 1 94.31 337 LYS B N 1
ATOM 5764 C CA . LYS B 1 337 ? -7.957 -8.258 10.508 1 94.31 337 LYS B CA 1
ATOM 5765 C C . LYS B 1 337 ? -8.289 -8.57 9.055 1 94.31 337 LYS B C 1
ATOM 5767 O O . LYS B 1 337 ? -8.398 -9.742 8.68 1 94.31 337 LYS B O 1
ATOM 5772 N N . VAL B 1 338 ? -8.461 -7.535 8.297 1 97.69 338 VAL B N 1
ATOM 5773 C CA . VAL B 1 338 ? -8.711 -7.707 6.867 1 97.69 338 VAL B CA 1
ATOM 5774 C C . VAL B 1 338 ? -7.457 -8.25 6.184 1 97.69 338 VAL B C 1
ATOM 5776 O O . VAL B 1 338 ? -6.422 -7.578 6.148 1 97.69 338 VAL B O 1
ATOM 5779 N N . ALA B 1 339 ? -7.488 -9.43 5.684 1 98.12 339 ALA B N 1
ATOM 5780 C CA . ALA B 1 339 ? -6.352 -10.055 5.012 1 98.12 339 ALA B CA 1
ATOM 5781 C C . ALA B 1 339 ? -6.391 -9.797 3.508 1 98.12 339 ALA B C 1
ATOM 5783 O O . ALA B 1 339 ? -5.371 -9.914 2.824 1 98.12 339 ALA B O 1
ATOM 5784 N N . GLY B 1 340 ? -7.527 -9.445 3.018 1 98.5 340 GLY B N 1
ATOM 5785 C CA . GLY B 1 340 ? -7.812 -9.133 1.625 1 98.5 340 GLY B CA 1
ATOM 5786 C C . GLY B 1 340 ? -9.297 -9.148 1.302 1 98.5 340 GLY B C 1
ATOM 5787 O O . GLY B 1 340 ? -10.125 -8.961 2.189 1 98.5 340 GLY B O 1
ATOM 5788 N N . TYR B 1 341 ? -9.586 -9.219 0.094 1 98.75 341 TYR B N 1
ATOM 5789 C CA . TYR B 1 341 ? -10.977 -9.273 -0.35 1 98.75 341 TYR B CA 1
ATOM 5790 C C . TYR B 1 341 ? -11.203 -10.461 -1.28 1 98.75 341 TYR B C 1
ATOM 5792 O O . TYR B 1 341 ? -10.25 -11.008 -1.838 1 98.75 341 TYR B O 1
ATOM 5800 N N . THR B 1 342 ? -12.453 -10.859 -1.396 1 98.62 342 THR B N 1
ATOM 5801 C CA . THR B 1 342 ? -12.75 -12.055 -2.182 1 98.62 342 THR B CA 1
ATOM 5802 C C . THR B 1 342 ? -14.109 -11.93 -2.857 1 98.62 342 THR B C 1
ATOM 5804 O O . THR B 1 342 ? -14.945 -11.117 -2.453 1 98.62 342 THR B O 1
ATOM 5807 N N . GLN B 1 343 ? -14.227 -12.609 -3.891 1 98.12 343 GLN B N 1
ATOM 5808 C CA . GLN B 1 343 ? -15.438 -12.727 -4.695 1 98.12 343 GLN B CA 1
ATOM 5809 C C . GLN B 1 343 ? -15.523 -14.094 -5.363 1 98.12 343 GLN B C 1
ATOM 5811 O O . GLN B 1 343 ? -14.508 -14.648 -5.785 1 98.12 343 GLN B O 1
ATOM 5816 N N . THR B 1 344 ? -16.719 -14.672 -5.371 1 97.94 344 THR B N 1
ATOM 5817 C CA . THR B 1 344 ? -16.891 -15.992 -5.973 1 97.94 344 THR B CA 1
ATOM 5818 C C . THR B 1 344 ? -17.859 -15.922 -7.145 1 97.94 344 THR B C 1
ATOM 5820 O O . THR B 1 344 ? -18.828 -15.156 -7.117 1 97.94 344 THR B O 1
ATOM 5823 N N . TYR B 1 345 ? -17.656 -16.75 -8.117 1 97.88 345 TYR B N 1
ATOM 5824 C CA . TYR B 1 345 ? -18.422 -16.734 -9.359 1 97.88 345 TYR B CA 1
ATOM 5825 C C . TYR B 1 345 ? -19.141 -18.047 -9.562 1 97.88 345 TYR B C 1
ATOM 5827 O O . TYR B 1 345 ? -18.828 -19.047 -8.922 1 97.88 345 TYR B O 1
ATOM 5835 N N . ALA B 1 346 ? -20.078 -18.078 -10.438 1 97.75 346 ALA B N 1
ATOM 5836 C CA . ALA B 1 346 ? -20.969 -19.219 -10.68 1 97.75 346 ALA B CA 1
ATOM 5837 C C . ALA B 1 346 ? -20.219 -20.391 -11.305 1 97.75 346 ALA B C 1
ATOM 5839 O O . ALA B 1 346 ? -20.688 -21.516 -11.281 1 97.75 346 ALA B O 1
ATOM 5840 N N . ASN B 1 347 ? -19.078 -20.203 -11.898 1 96.94 347 ASN B N 1
ATOM 5841 C CA . ASN B 1 347 ? -18.281 -21.266 -12.516 1 96.94 347 ASN B CA 1
ATOM 5842 C C . ASN B 1 347 ? -17.359 -21.922 -11.508 1 96.94 347 ASN B C 1
ATOM 5844 O O . ASN B 1 347 ? -16.344 -22.531 -11.883 1 96.94 347 ASN B O 1
ATOM 5848 N N . LYS B 1 348 ? -17.531 -21.672 -10.227 1 96.88 348 LYS B N 1
ATOM 5849 C CA . LYS B 1 348 ? -16.766 -22.25 -9.117 1 96.88 348 LYS B CA 1
ATOM 5850 C C . LYS B 1 348 ? -15.383 -21.625 -9.023 1 96.88 348 LYS B C 1
ATOM 5852 O O . LYS B 1 348 ? -14.453 -22.234 -8.5 1 96.88 348 LYS B O 1
ATOM 5857 N N . MET B 1 349 ? -15.242 -20.453 -9.586 1 98.25 349 MET B N 1
ATOM 5858 C CA . MET B 1 349 ? -14.016 -19.672 -9.43 1 98.25 349 MET B CA 1
ATOM 5859 C C . MET B 1 349 ? -14.109 -18.75 -8.219 1 98.25 349 MET B C 1
ATOM 5861 O O . MET B 1 349 ? -15.117 -18.078 -8.031 1 98.25 349 MET B O 1
ATOM 5865 N N . THR B 1 350 ? -13.141 -18.797 -7.375 1 98.5 350 THR B N 1
ATOM 5866 C CA . THR B 1 350 ? -12.961 -17.828 -6.289 1 98.5 350 THR B CA 1
ATOM 5867 C C . THR B 1 350 ? -11.766 -16.922 -6.57 1 98.5 350 THR B C 1
ATOM 5869 O O . THR B 1 350 ? -10.688 -17.391 -6.926 1 98.5 350 THR B O 1
ATOM 5872 N N . TYR B 1 351 ? -12 -15.656 -6.566 1 98.56 351 TYR B N 1
ATOM 5873 C CA . TYR B 1 351 ? -10.938 -14.656 -6.641 1 98.56 351 TYR B CA 1
ATOM 5874 C C . TYR B 1 351 ? -10.672 -14.047 -5.27 1 98.56 351 TYR B C 1
ATOM 5876 O O . TYR B 1 351 ? -11.609 -13.734 -4.531 1 98.56 351 TYR B O 1
ATOM 5884 N N . ALA B 1 352 ? -9.414 -13.93 -4.895 1 98.81 352 ALA B N 1
ATOM 5885 C CA . ALA B 1 352 ? -9.07 -13.32 -3.615 1 98.81 352 ALA B CA 1
ATOM 5886 C C . ALA B 1 352 ? -7.812 -12.461 -3.736 1 98.81 352 ALA B C 1
ATOM 5888 O O . ALA B 1 352 ? -6.855 -12.852 -4.418 1 98.81 352 ALA B O 1
ATOM 5889 N N . THR B 1 353 ? -7.848 -11.328 -3.168 1 98.81 353 THR B N 1
ATOM 5890 C CA . THR B 1 353 ? -6.648 -10.508 -3.033 1 98.81 353 THR B CA 1
ATOM 5891 C C . THR B 1 353 ? -5.996 -10.727 -1.672 1 98.81 353 THR B C 1
ATOM 5893 O O . THR B 1 353 ? -6.633 -11.227 -0.743 1 98.81 353 THR B O 1
ATOM 5896 N N . VAL B 1 354 ? -4.781 -10.5 -1.627 1 98.75 354 VAL B N 1
ATOM 5897 C CA . VAL B 1 354 ? -4.043 -10.461 -0.369 1 98.75 354 VAL B CA 1
ATOM 5898 C C . VAL B 1 354 ? -3.549 -9.039 -0.106 1 98.75 354 VAL B C 1
ATOM 5900 O O . VAL B 1 354 ? -2.746 -8.508 -0.873 1 98.75 354 VAL B O 1
ATOM 5903 N N . LYS B 1 355 ? -4.039 -8.398 0.936 1 98.38 355 LYS B N 1
ATOM 5904 C CA . LYS B 1 355 ? -3.727 -7.02 1.28 1 98.38 355 LYS B CA 1
ATOM 5905 C C . LYS B 1 355 ? -2.246 -6.852 1.608 1 98.38 355 LYS B C 1
ATOM 5907 O O . LYS B 1 355 ? -1.704 -7.582 2.443 1 98.38 355 LYS B O 1
ATOM 5912 N N . GLY B 1 356 ? -1.59 -5.867 0.923 1 98.12 356 GLY B N 1
ATOM 5913 C CA . GLY B 1 356 ? -0.167 -5.645 1.128 1 98.12 356 GLY B CA 1
ATOM 5914 C C . GLY B 1 356 ? 0.703 -6.699 0.469 1 98.12 356 GLY B C 1
ATOM 5915 O O . GLY B 1 356 ? 1.918 -6.727 0.674 1 98.12 356 GLY B O 1
ATOM 5916 N N . GLY B 1 357 ? 0.088 -7.586 -0.264 1 98.31 357 GLY B N 1
ATOM 5917 C CA . GLY B 1 357 ? 0.815 -8.68 -0.884 1 98.31 357 GLY B CA 1
ATOM 5918 C C . GLY B 1 357 ? 1.472 -8.297 -2.197 1 98.31 357 GLY B C 1
ATOM 5919 O O . GLY B 1 357 ? 1.095 -7.297 -2.814 1 98.31 357 GLY B O 1
ATOM 5920 N N . GLY B 1 358 ? 2.447 -9.117 -2.654 1 98.06 358 GLY B N 1
ATOM 5921 C CA . GLY B 1 358 ? 3.178 -8.898 -3.893 1 98.06 358 GLY B CA 1
ATOM 5922 C C . GLY B 1 358 ? 2.939 -9.984 -4.926 1 98.06 358 GLY B C 1
ATOM 5923 O O . GLY B 1 358 ? 1.848 -10.547 -5 1 98.06 358 GLY B O 1
ATOM 5924 N N . HIS B 1 359 ? 3.902 -10.188 -5.793 1 97.44 359 HIS B N 1
ATOM 5925 C CA . HIS B 1 359 ? 3.814 -11.023 -6.984 1 97.44 359 HIS B CA 1
ATOM 5926 C C . HIS B 1 359 ? 3.789 -12.5 -6.617 1 97.44 359 HIS B C 1
ATOM 5928 O O . HIS B 1 359 ? 3.141 -13.305 -7.293 1 97.44 359 HIS B O 1
ATOM 5934 N N . THR B 1 360 ? 4.574 -12.828 -5.551 1 96 360 THR B N 1
ATOM 5935 C CA . THR B 1 360 ? 4.645 -14.219 -5.133 1 96 360 THR B CA 1
ATOM 5936 C C . THR B 1 360 ? 4.137 -14.383 -3.703 1 96 360 THR B C 1
ATOM 5938 O O . THR B 1 360 ? 3.924 -13.398 -3 1 96 360 THR B O 1
ATOM 5941 N N . LEU B 1 361 ? 3.932 -15.57 -3.334 1 94.88 361 LEU B N 1
ATOM 5942 C CA . LEU B 1 361 ? 3.287 -15.883 -2.062 1 94.88 361 LEU B CA 1
ATOM 5943 C C . LEU B 1 361 ? 4.199 -15.531 -0.892 1 94.88 361 LEU B C 1
ATOM 5945 O O . LEU B 1 361 ? 3.736 -15.383 0.241 1 94.88 361 LEU B O 1
ATOM 5949 N N . GLU B 1 362 ? 5.473 -15.383 -1.186 1 93.94 362 GLU B N 1
ATOM 5950 C CA . GLU B 1 362 ? 6.473 -15.195 -0.14 1 93.94 362 GLU B CA 1
ATOM 5951 C C . GLU B 1 362 ? 6.305 -13.844 0.55 1 93.94 362 GLU B C 1
ATOM 5953 O O . GLU B 1 362 ? 6.801 -13.641 1.66 1 93.94 362 GLU B O 1
ATOM 5958 N N . TYR B 1 363 ? 5.582 -12.945 -0.011 1 95.44 363 TYR B N 1
ATOM 5959 C CA . TYR B 1 363 ? 5.504 -11.594 0.533 1 95.44 363 TYR B CA 1
ATOM 5960 C C . TYR B 1 363 ? 4.453 -11.508 1.632 1 95.44 363 TYR B C 1
ATOM 5962 O O . TYR B 1 363 ? 4.438 -10.547 2.41 1 95.44 363 TYR B O 1
ATOM 5970 N N . LYS B 1 364 ? 3.523 -12.43 1.655 1 96.62 364 LYS B N 1
ATOM 5971 C CA . LYS B 1 364 ? 2.545 -12.602 2.725 1 96.62 364 LYS B CA 1
ATOM 5972 C C . LYS B 1 364 ? 2.281 -14.078 3.004 1 96.62 364 LYS B C 1
ATOM 5974 O O . LYS B 1 364 ? 1.174 -14.57 2.775 1 96.62 364 LYS B O 1
ATOM 5979 N N . PRO B 1 365 ? 3.262 -14.734 3.578 1 95 365 PRO B N 1
ATOM 5980 C CA . PRO B 1 365 ? 3.17 -16.188 3.703 1 95 365 PRO B CA 1
ATOM 5981 C C . PRO B 1 365 ? 2.023 -16.641 4.609 1 95 365 PRO B C 1
ATOM 5983 O O . PRO B 1 365 ? 1.363 -17.641 4.332 1 95 365 PRO B O 1
ATOM 5986 N N . VAL B 1 366 ? 1.733 -15.875 5.68 1 95.44 366 VAL B N 1
ATOM 5987 C CA . VAL B 1 366 ? 0.674 -16.25 6.613 1 95.44 366 VAL B CA 1
ATOM 5988 C C . VAL B 1 366 ? -0.681 -16.172 5.914 1 95.44 366 VAL B C 1
ATOM 5990 O O . VAL B 1 366 ? -1.435 -17.156 5.895 1 95.44 366 VAL B O 1
ATOM 5993 N N . GLU B 1 367 ? -0.936 -15.031 5.355 1 97.31 367 GLU B N 1
ATOM 5994 C CA . GLU B 1 367 ? -2.207 -14.812 4.672 1 97.31 367 GLU B CA 1
ATOM 5995 C C . GLU B 1 367 ? -2.396 -15.805 3.529 1 97.31 367 GLU B C 1
ATOM 5997 O O . GLU B 1 367 ? -3.48 -16.375 3.365 1 97.31 367 GLU B O 1
ATOM 6002 N N . SER B 1 368 ? -1.348 -16.078 2.77 1 96.69 368 SER B N 1
ATOM 6003 C CA . SER B 1 368 ? -1.439 -16.953 1.611 1 96.69 368 SER B CA 1
ATOM 6004 C C . SER B 1 368 ? -1.695 -18.406 2.035 1 96.69 368 SER B C 1
ATOM 6006 O O . SER B 1 368 ? -2.457 -19.125 1.383 1 96.69 368 SER B O 1
ATOM 6008 N N . SER B 1 369 ? -1.03 -18.781 3.113 1 96.94 369 SER B N 1
ATOM 6009 C CA . SER B 1 369 ? -1.214 -20.141 3.617 1 96.94 369 SER B CA 1
ATOM 6010 C C . SER B 1 369 ? -2.637 -20.359 4.125 1 96.94 369 SER B C 1
ATOM 6012 O O . SER B 1 369 ? -3.275 -21.359 3.793 1 96.94 369 SER B O 1
ATOM 6014 N N . ILE B 1 370 ? -3.143 -19.438 4.898 1 97.19 370 ILE B N 1
ATOM 6015 C CA . ILE B 1 370 ? -4.477 -19.562 5.473 1 97.19 370 ILE B CA 1
ATOM 6016 C C . ILE B 1 370 ? -5.523 -19.5 4.367 1 97.19 370 ILE B C 1
ATOM 6018 O O . ILE B 1 370 ? -6.496 -20.266 4.387 1 97.19 370 ILE B O 1
ATOM 6022 N N . LEU B 1 371 ? -5.293 -18.594 3.428 1 98.31 371 LEU B N 1
ATOM 6023 C CA . LEU B 1 371 ? -6.191 -18.469 2.283 1 98.31 371 LEU B CA 1
ATOM 6024 C C . LEU B 1 371 ? -6.328 -19.812 1.561 1 98.31 371 LEU B C 1
ATOM 6026 O O . LEU B 1 371 ? -7.445 -20.281 1.321 1 98.31 371 LEU B O 1
ATOM 6030 N N . PHE B 1 372 ? -5.238 -20.453 1.252 1 98.25 372 PHE B N 1
ATOM 6031 C CA . PHE B 1 372 ? -5.25 -21.734 0.544 1 98.25 372 PHE B CA 1
ATOM 6032 C C . PHE B 1 372 ? -5.887 -22.828 1.398 1 98.25 372 PHE B C 1
ATOM 6034 O O . PHE B 1 372 ? -6.719 -23.594 0.915 1 98.25 372 PHE B O 1
ATOM 6041 N N . LYS B 1 373 ? -5.449 -22.875 2.629 1 97.31 373 LYS B N 1
ATOM 6042 C CA . LYS B 1 373 ? -5.953 -23.906 3.525 1 97.31 373 LYS B CA 1
ATOM 6043 C C . LYS B 1 373 ? -7.477 -23.875 3.611 1 97.31 373 LYS B C 1
ATOM 6045 O O . LYS B 1 373 ? -8.133 -24.906 3.541 1 97.31 373 LYS B O 1
ATOM 6050 N N . ARG B 1 374 ? -8.008 -22.688 3.76 1 97.75 374 ARG B N 1
ATOM 6051 C CA . ARG B 1 374 ? -9.461 -22.547 3.844 1 97.75 374 ARG B CA 1
ATOM 6052 C C . ARG B 1 374 ? -10.125 -22.953 2.529 1 97.75 374 ARG B C 1
ATOM 6054 O O . ARG B 1 374 ? -11.062 -23.75 2.52 1 97.75 374 ARG B O 1
ATOM 6061 N N . TRP B 1 375 ? -9.609 -22.5 1.444 1 98.25 375 TRP B N 1
ATOM 6062 C CA . TRP B 1 375 ? -10.219 -22.75 0.144 1 98.25 375 TRP B CA 1
ATOM 6063 C C . TRP B 1 375 ? -10.188 -24.234 -0.198 1 98.25 375 TRP B C 1
ATOM 6065 O O . TRP B 1 375 ? -11.195 -24.797 -0.612 1 98.25 375 TRP B O 1
ATOM 6075 N N . ILE B 1 376 ? -9 -24.875 0.036 1 98 376 ILE B N 1
ATOM 6076 C CA . ILE B 1 376 ? -8.82 -26.25 -0.391 1 98 376 ILE B CA 1
ATOM 6077 C C . ILE B 1 376 ? -9.68 -27.172 0.468 1 98 376 ILE B C 1
ATOM 6079 O O . ILE B 1 376 ? -10.102 -28.234 0.012 1 98 376 ILE B O 1
ATOM 6083 N N . SER B 1 377 ? -9.984 -26.734 1.658 1 95.44 377 SER B N 1
ATOM 6084 C CA . SER B 1 377 ? -10.773 -27.547 2.588 1 95.44 377 SER B CA 1
ATOM 6085 C C . SER B 1 377 ? -12.266 -27.266 2.432 1 95.44 377 SER B C 1
ATOM 6087 O O . SER B 1 377 ? -13.078 -27.781 3.195 1 95.44 377 SER B O 1
ATOM 6089 N N . GLY B 1 378 ? -12.625 -26.375 1.55 1 94.25 378 GLY B N 1
ATOM 6090 C CA . GLY B 1 378 ? -14.031 -26.062 1.319 1 94.25 378 GLY B CA 1
ATOM 6091 C C . GLY B 1 378 ? -14.602 -25.109 2.35 1 94.25 378 GLY B C 1
ATOM 6092 O O . GLY B 1 378 ? -15.82 -25 2.49 1 94.25 378 GLY B O 1
ATOM 6093 N N . GLN B 1 379 ? -13.711 -24.5 3.018 1 92.31 379 GLN B N 1
ATOM 6094 C CA . GLN B 1 379 ? -14.148 -23.5 4 1 92.31 379 GLN B CA 1
ATOM 6095 C C . GLN B 1 379 ? -14.312 -22.125 3.361 1 92.31 379 GLN B C 1
ATOM 6097 O O . GLN B 1 379 ? -13.594 -21.781 2.424 1 92.31 379 GLN B O 1
ATOM 6102 N N . PRO B 1 380 ? -15.328 -21.5 3.854 1 87.06 380 PRO B N 1
ATOM 6103 C CA . PRO B 1 380 ? -15.453 -20.125 3.381 1 87.06 380 PRO B CA 1
ATOM 6104 C C . PRO B 1 380 ? -14.242 -19.266 3.736 1 87.06 380 PRO B C 1
ATOM 6106 O O . PRO B 1 380 ? -13.656 -19.422 4.809 1 87.06 380 PRO B O 1
ATOM 6109 N N . LEU B 1 381 ? -13.969 -18.516 2.777 1 91 381 LEU B N 1
ATOM 6110 C CA . LEU B 1 381 ? -12.961 -17.531 3.16 1 91 381 LEU B CA 1
ATOM 6111 C C . LEU B 1 381 ? -13.539 -16.531 4.156 1 91 381 LEU B C 1
ATOM 6113 O O . LEU B 1 381 ? -14.68 -16.109 4.023 1 91 381 LEU B O 1
#

InterPro domains:
  IPR001563 Peptidase S10, serine carboxypeptidase [PF00450] (1-378)
  IPR001563 Peptidase S10, serine carboxypeptidase [PR00724] (57-69)
  IPR001563 Peptidase S10, serine carboxypeptidase [PR00724] (70-80)
  IPR001563 Peptidase S10, serine carboxypeptidase [PR00724] (105-130)
  IPR001563 Peptidase S10, serine carboxypeptidase [PR00724] (349-362)
  IPR001563 Peptidase S10, serine carboxypeptidase [PTHR11802] (1-365)
  IPR029058 Alpha/Beta hydrolase fold [G3DSA:3.40.50.1820] (1-381)
  IPR029058 Alpha/Beta hydrolase fold [SSF53474] (1-380)

Foldseek 3Di:
DDKDKAAAPPDRLAFAEEEEEEPQLQFFLVCCQAFFAHQKHWDQDADDLDQTDIDGDDQHLSNRYIYMRDTPDAPHFLGFDPDCVVRQAALLVRLLVVLVVVQVVCVVVVSNQNHEYEYEYEEACLLRRLSNLVNLVVQQVPPDPPRHNYFAYEYELYDFACQLQVLVLLVLCVVVVLDDPVLSVQLCVQQVSRLPPGDPVSVSSVVSSVVVCVSQVFADQQFRVHGDDDLSDSVDPNVRQVSVQSNSPDPVNCVVSVRDPPRDDRHHSRPCVVSVYHHPRNGCLVSVLVCLVVLHAYEYEYACRHSSGHVSSVVVSVVVSVFAWPADWDFDDDPNHGQWIWTATPSNYIYTYGYSHGRGNSRPSNSSSVVSVCVSVVHDD/DDKDKAAAPPDRLAFAEEEEEEPQLQFFLVCCQAFFAHQKHWDQDADDLDQTDIDGDDQHLSNRYIYMRDTPDAPHFLGFDPDCVVRQAALLVRLLVVLVVVQVVCVVVVSNQPHEYEYEYEEACLLRRLSNLVNLVVQQVPPDPPRHNYFAYEYELYDFACQLQVLVLLVLCVVVVLDDPVLSVQLCVQQVSRLPPGDPVSVSSVVSSVVVCVSQVFADQQFRVHGDDDLSDSVDPNVRQVSVQSNSQDPVNCVVSVRPPPRDDRHHRRDCVPSVYHHPRNGCLVSVLVCLVVLHAYEYEYACRHSSGHVSSVVVSVVVSVFAWPADWDFDDDPNHGQWIWTATPSNYIYTYGYSHGRGNSRPSNSSSVVSVCVSVVHDD

Secondary structure (DSSP, 8-state):
--EEEE--SS-TTTSPEEEEE--TTTB-HHHIIIIISSSEEE------SSPPPEEE-S--GGGSSEEEEE--STTSTT---S-TTTT--BHHHHHHHHHHHHHHHHHH-GGGTTS-EEEEEETTHHHHHHHHHHHHHHHHHHT-SSPP-EEEEEEES---BHHHHHHTHHHHHHHTTSS-HHHHHHHHHHHTT-SSS--TT-HHHHHHHHHHHHHTTTB-TTSTTSB---TTSTTSTTHHHHHHHHHHT-HHHHHHTTPPTTS--S--SB-TTTS--B----BSHHHHHHHHHTT-EEEEEEETT-SSS-HHHHHHHHHHT-PPEEEEEEEEEETTEEEEEEEEETTSEEEEEETT--SSGGGSHHHHHHHHHHHHTT---/--EEEE--SS-TTTSPEEEEE--TTTB-HHHIIIIISSSEEE------SSPPPEEE-S--GGGSSEEEEE--STTSTT---S-TTTT--BHHHHHHHHHHHHHHHHHH-GGGTTS-EEEEEETTHHHHHHHHHHHHHHHHHHT-SSPP-EEEEEEES---BHHHHHHTHHHHHHHTTSS-HHHHHHHHHHHTT-SSS--TT-HHHHHHHHHHHHHTTTB-TTSTTSB---TTSTTSTTHHHHHHHHHHT-HHHHHHTTPPTTT--S--SB-HHHH--B----BSHHHHHHHHHTT-EEEEEEETT-SSS-HHHHHHHHHHT-PPEEEEEEEEEETTEEEEEEEEETTSEEEEEETT--SSGGGSHHHHHHHHHHHHTT---

Solvent-accessible surface area (backbone atoms only — not comparable to full-atom values): 38669 Å² total; per-residue (Å²): 120,49,68,46,79,44,68,20,70,66,46,53,64,65,26,34,37,33,40,36,32,35,19,66,64,16,16,17,22,63,49,36,36,39,51,33,42,26,54,36,27,69,64,89,62,77,84,81,84,63,74,61,52,74,40,78,54,87,40,27,52,33,54,66,16,21,39,31,28,35,43,45,41,73,45,21,44,86,20,56,63,95,46,62,83,78,53,65,37,27,39,66,56,39,22,50,47,50,43,51,46,50,33,55,50,40,69,76,40,60,75,51,48,79,13,44,26,32,42,31,31,23,28,45,24,29,37,31,44,40,46,28,52,50,48,42,55,50,30,51,73,71,73,42,75,63,61,67,41,75,47,32,34,38,31,30,24,46,39,42,35,63,69,50,28,56,35,32,30,57,61,49,34,44,52,66,61,54,45,47,70,65,57,51,51,49,38,46,66,61,35,66,68,41,70,73,78,61,58,86,82,42,57,67,32,54,51,46,47,52,51,50,50,59,47,48,63,51,44,22,46,48,32,55,90,42,40,48,62,59,44,87,37,75,88,24,86,57,20,58,60,51,44,52,36,53,30,60,58,30,67,69,48,31,57,73,70,64,54,64,84,90,69,59,77,85,52,42,62,62,36,42,85,75,40,68,57,43,73,74,57,68,54,24,57,67,36,48,53,52,40,30,73,74,62,34,34,34,41,41,35,23,18,65,33,9,47,66,40,19,44,65,22,54,52,51,57,57,57,69,68,68,62,54,73,72,38,71,69,38,66,26,68,56,97,76,27,64,41,23,29,31,35,30,32,69,46,46,36,35,40,32,39,30,62,79,11,14,45,51,47,53,63,37,30,61,61,49,27,53,53,46,53,29,54,77,70,71,38,78,107,121,47,68,47,78,44,69,20,69,65,47,53,64,66,26,34,36,33,40,36,32,35,21,65,64,17,16,16,22,62,50,37,36,39,50,32,42,26,54,36,28,70,62,87,63,75,84,79,82,64,75,59,52,76,40,79,53,88,39,26,51,33,54,65,16,22,39,31,30,34,43,44,37,71,43,20,45,86,21,55,63,97,46,59,83,78,53,68,34,25,41,65,55,39,22,51,48,50,45,52,47,51,31,54,50,38,67,76,39,60,75,51,48,78,14,43,25,32,43,32,30,23,27,46,25,27,37,33,44,41,45,27,53,49,48,41,53,49,30,50,72,72,74,43,75,62,60,67,42,73,48,31,36,38,32,31,25,45,38,42,35,62,68,49,29,55,35,30,30,56,61,48,35,44,52,66,60,54,45,46,70,66,58,51,52,50,38,46,67,61,33,67,66,41,70,74,77,60,57,85,82,43,56,66,30,55,52,46,47,50,53,51,52,59,46,48,63,54,45,21,45,48,33,54,91,42,41,48,62,59,46,88,36,76,87,25,85,58,19,58,60,51,43,52,37,54,30,61,59,29,66,68,47,32,57,74,70,63,56,64,82,90,69,59,78,88,52,44,61,61,36,44,83,74,46,61,59,44,74,75,57,68,53,24,57,67,36,48,54,51,40,29,74,73,61,32,34,34,41,40,36,22,16,63,32,9,47,66,40,17,42,65,22,53,53,51,56,57,56,68,69,67,63,54,73,71,38,71,68,38,66,25,66,54,97,76,26,65,41,22,31,31,35,30,33,68,46,47,36,34,41,33,41,30,61,79,12,15,45,53,46,51,62,35,30,62,59,48,26,52,53,47,54,29,53,78,70,70,38,77,107

Organism: Raphanus sativus (NCBI:txid3726)

Nearest PDB structures (foldseek):
  4mws-assembly1_B  TM=8.810E-01  e=3.358E-35  Homo sapiens
  6wia-assembly1_A-2  TM=8.791E-01  e=4.010E-35  Homo sapiens
  4cib-assembly1_A-2  TM=8.853E-01  e=4.262E-34  Homo sapiens
  1ac5-assembly1_A  TM=7.962E-01  e=2.551E-25  Saccharomyces cerevisiae
  1gxs-assembly1_C  TM=8.451E-01  e=4.432E-15  Sorghum bicolor

Radius of gyration: 29.5 Å; Cα contacts (8 Å, |Δi|>4): 1614; chains: 2; bounding box: 66×93×75 Å